Protein AF-0000000085182894 (afdb_homodimer)

Sequence (438 aa):
MQIDSINIAQTASAATIIYEALKKAIIEGQLADGAPLRQDEIAKMFNTSRIPVREAITMLEQQGLVVTQRYKGAVVAGISPDEAAEIWDFRALVEGHVIEAAVPRMSDETLELARSYLMAFSEGATPVDWGDQNRKFHTILYRDSGLFYHLGVIEKTLDRVDRYLRAQLALSNGLARANREHEAILAACERRDATRAAELTRQHILGAKTNLLDNLRKRMQIDSINIAQTASAATIIYEALKKAIIEGQLADGAPLRQDEIAKMFNTSRIPVREAITMLEQQGLVVTQRYKGAVVAGISPDEAAEIWDFRALVEGHVIEAAVPRMSDETLELARSYLMAFSEGATPVDWGDQNRKFHTILYRDSGLFYHLGVIEKTLDRVDRYLRAQLALSNGLARANREHEAILAACERRDATRAAELTRQHILGAKTNLLDNLRKR

Structure (mmCIF, N/CA/C/O backbone):
data_AF-0000000085182894-model_v1
#
loop_
_entity.id
_entity.type
_entity.pdbx_description
1 polymer 'GntR family transcriptional regulator'
#
loop_
_atom_site.group_PDB
_atom_site.id
_atom_site.type_symbol
_atom_site.label_atom_id
_atom_site.label_alt_id
_atom_site.label_comp_id
_atom_site.label_asym_id
_atom_site.label_entity_id
_atom_site.label_seq_id
_atom_site.pdbx_PDB_ins_code
_atom_site.Cartn_x
_atom_site.Cartn_y
_atom_site.Cartn_z
_atom_site.occupancy
_atom_site.B_iso_or_equiv
_atom_site.auth_seq_id
_atom_site.auth_comp_id
_atom_site.auth_asym_id
_atom_site.auth_atom_id
_atom_site.pdbx_PDB_model_num
ATOM 1 N N . MET A 1 1 ? 31 9.984 -37.906 1 20.77 1 MET A N 1
ATOM 2 C CA . MET A 1 1 ? 30.703 8.797 -37.125 1 20.77 1 MET A CA 1
ATOM 3 C C . MET A 1 1 ? 29.406 8.977 -36.344 1 20.77 1 MET A C 1
ATOM 5 O O . MET A 1 1 ? 29.266 9.906 -35.531 1 20.77 1 MET A O 1
ATOM 9 N N . GLN A 1 2 ? 28.141 8.875 -36.812 1 24 2 GLN A N 1
ATOM 10 C CA . GLN A 1 2 ? 26.766 9.297 -36.594 1 24 2 GLN A CA 1
ATOM 11 C C . GLN A 1 2 ? 26.156 8.57 -35.406 1 24 2 GLN A C 1
ATOM 13 O O . GLN A 1 2 ? 25.922 7.359 -35.469 1 24 2 GLN A O 1
ATOM 18 N N . ILE A 1 3 ? 26.75 8.867 -34.125 1 27.72 3 ILE A N 1
ATOM 19 C CA . ILE A 1 3 ? 26.469 8.164 -32.906 1 27.72 3 ILE A CA 1
ATOM 20 C C . ILE A 1 3 ? 24.969 8.094 -32.656 1 27.72 3 ILE A C 1
ATOM 22 O O . ILE A 1 3 ? 24.297 9.125 -32.594 1 27.72 3 ILE A O 1
ATOM 26 N N . ASP A 1 4 ? 24.297 7.227 -33.25 1 30.47 4 ASP A N 1
ATOM 27 C CA . ASP A 1 4 ? 22.859 7.004 -33.125 1 30.47 4 ASP A CA 1
ATOM 28 C C . ASP A 1 4 ? 22.422 7.031 -31.656 1 30.47 4 ASP A C 1
ATOM 30 O O . ASP A 1 4 ? 22.969 6.289 -30.828 1 30.47 4 ASP A O 1
ATOM 34 N N . SER A 1 5 ? 22.156 8.234 -31 1 30.64 5 SER A N 1
ATOM 35 C CA . SER A 1 5 ? 21.781 8.664 -29.656 1 30.64 5 SER A CA 1
ATOM 36 C C . SER A 1 5 ? 20.781 7.699 -29.031 1 30.64 5 SER A C 1
ATOM 38 O O . SER A 1 5 ? 19.641 7.594 -29.484 1 30.64 5 SER A O 1
ATOM 40 N N . ILE A 1 6 ? 21.234 6.438 -28.766 1 32.5 6 ILE A N 1
ATOM 41 C CA . ILE A 1 6 ? 20.422 5.453 -28.062 1 32.5 6 ILE A CA 1
ATOM 42 C C . ILE A 1 6 ? 19.703 6.121 -26.906 1 32.5 6 ILE A C 1
ATOM 44 O O . ILE A 1 6 ? 20.328 6.812 -26.094 1 32.5 6 ILE A O 1
ATOM 48 N N . ASN A 1 7 ? 18.406 6.543 -27 1 33.5 7 ASN A N 1
ATOM 49 C CA . ASN A 1 7 ? 17.516 7.227 -26.062 1 33.5 7 ASN A CA 1
ATOM 50 C C . ASN A 1 7 ? 17.625 6.656 -24.656 1 33.5 7 ASN A C 1
ATOM 52 O O . ASN A 1 7 ? 17.062 5.594 -24.375 1 33.5 7 ASN A O 1
ATOM 56 N N . ILE A 1 8 ? 18.578 6.789 -23.875 1 33.69 8 ILE A N 1
ATOM 57 C CA . ILE A 1 8 ? 18.969 6.5 -22.5 1 33.69 8 ILE A CA 1
ATOM 58 C C . ILE A 1 8 ? 17.766 6.645 -21.578 1 33.69 8 ILE A C 1
ATOM 60 O O . ILE A 1 8 ? 17.734 6.074 -20.484 1 33.69 8 ILE A O 1
ATOM 64 N N . ALA A 1 9 ? 16.828 7.656 -21.734 1 38.09 9 ALA A N 1
ATOM 65 C CA . ALA A 1 9 ? 15.609 7.93 -20.969 1 38.09 9 ALA A CA 1
ATOM 66 C C . ALA A 1 9 ? 14.695 6.711 -20.938 1 38.09 9 ALA A C 1
ATOM 68 O O . ALA A 1 9 ? 13.977 6.492 -19.953 1 38.09 9 ALA A O 1
ATOM 69 N N . GLN A 1 10 ? 14.492 5.859 -21.922 1 42.84 10 GLN A N 1
ATOM 70 C CA . GLN A 1 10 ? 13.531 4.801 -22.188 1 42.84 10 GLN A CA 1
ATOM 71 C C . GLN A 1 10 ? 14.031 3.455 -21.672 1 42.84 10 GLN A C 1
ATOM 73 O O . GLN A 1 10 ? 13.297 2.463 -21.703 1 42.84 10 GLN A O 1
ATOM 78 N N . THR A 1 11 ? 15.266 3.178 -21.547 1 46.38 11 THR A N 1
ATOM 79 C CA . THR A 1 11 ? 15.844 1.913 -21.109 1 46.38 11 THR A CA 1
ATOM 80 C C . THR A 1 11 ? 15.758 1.784 -19.594 1 46.38 11 THR A C 1
ATOM 82 O O . THR A 1 11 ? 16.25 2.641 -18.859 1 46.38 11 THR A O 1
ATOM 85 N N . ALA A 1 12 ? 14.953 1.035 -19.141 1 61.56 12 ALA A N 1
ATOM 86 C CA . ALA A 1 12 ? 14.898 0.772 -17.703 1 61.56 12 ALA A CA 1
ATOM 87 C C . ALA A 1 12 ? 16.297 0.771 -17.094 1 61.56 12 ALA A C 1
ATOM 89 O O . ALA A 1 12 ? 17.219 0.171 -17.656 1 61.56 12 ALA A O 1
ATOM 90 N N . SER A 1 13 ? 16.516 1.673 -16.141 1 82.06 13 SER A N 1
ATOM 91 C CA . SER A 1 13 ? 17.781 1.677 -15.414 1 82.06 13 SER A CA 1
ATOM 92 C C . SER A 1 13 ? 18.188 0.267 -14.992 1 82.06 13 SER A C 1
ATOM 94 O O . SER A 1 13 ? 17.344 -0.636 -14.953 1 82.06 13 SER A O 1
ATOM 96 N N . ALA A 1 14 ? 19.406 -0.051 -15.164 1 88.81 14 ALA A N 1
ATOM 97 C CA . ALA A 1 14 ? 19.906 -1.33 -14.68 1 88.81 14 ALA A CA 1
ATOM 98 C C . ALA A 1 14 ? 19.234 -1.733 -13.375 1 88.81 14 ALA A C 1
ATOM 100 O O 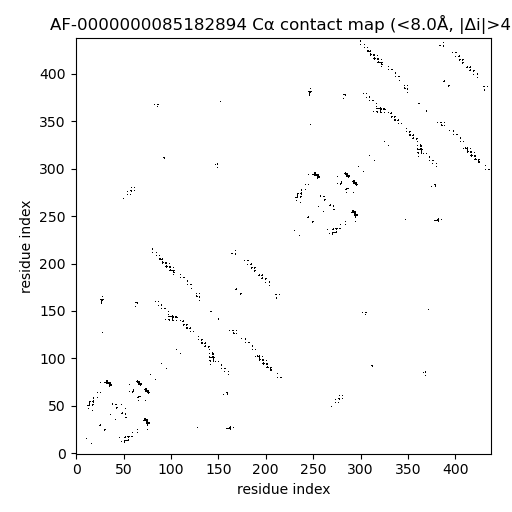. ALA A 1 14 ? 18.891 -2.904 -13.18 1 88.81 14 ALA A O 1
ATOM 101 N N . ALA A 1 15 ? 18.906 -0.77 -12.555 1 91.19 15 ALA A N 1
ATOM 102 C CA . ALA A 1 15 ? 18.25 -1.015 -11.273 1 91.19 15 ALA A CA 1
ATOM 103 C C . ALA A 1 15 ? 16.844 -1.566 -11.484 1 91.19 15 ALA A C 1
ATOM 105 O O . ALA A 1 15 ? 16.438 -2.518 -10.805 1 91.19 15 ALA A O 1
ATOM 106 N N . THR A 1 16 ? 16.156 -0.997 -12.453 1 91.75 16 THR A N 1
ATOM 107 C CA . THR A 1 16 ? 14.789 -1.425 -12.727 1 91.75 16 THR A CA 1
ATOM 108 C C . THR A 1 16 ? 14.773 -2.84 -13.297 1 91.75 16 THR A C 1
ATOM 110 O O . THR A 1 16 ? 13.922 -3.654 -12.922 1 91.75 16 THR A O 1
ATOM 113 N N . ILE A 1 17 ? 15.688 -3.121 -14.156 1 94.69 17 ILE A N 1
ATOM 114 C CA . ILE A 1 17 ? 15.781 -4.445 -14.766 1 94.69 17 ILE A CA 1
ATOM 115 C C . ILE A 1 17 ? 16.062 -5.488 -13.688 1 94.69 17 ILE A C 1
ATOM 117 O O . ILE A 1 17 ? 15.406 -6.531 -13.633 1 94.69 17 ILE A O 1
ATOM 121 N N . ILE A 1 18 ? 17.031 -5.219 -12.852 1 95.81 18 ILE A N 1
ATOM 122 C CA . ILE A 1 18 ? 17.391 -6.133 -11.773 1 95.81 18 ILE A CA 1
ATOM 123 C C . ILE A 1 18 ? 16.219 -6.293 -10.812 1 95.81 18 ILE A C 1
ATOM 125 O O . ILE A 1 18 ? 15.898 -7.41 -10.391 1 95.81 18 ILE A O 1
ATOM 129 N N . TYR A 1 19 ? 15.609 -5.18 -10.5 1 95.69 19 TYR A N 1
ATOM 130 C CA . TYR A 1 19 ? 14.438 -5.184 -9.625 1 95.69 19 TYR A CA 1
ATOM 131 C C . TYR A 1 19 ? 13.359 -6.125 -10.164 1 95.69 19 TYR A C 1
ATOM 133 O O . TYR A 1 19 ? 12.875 -6.996 -9.438 1 95.69 19 TYR A O 1
ATOM 141 N N . GLU A 1 20 ? 13.039 -5.973 -11.414 1 96.31 20 GLU A N 1
ATOM 142 C CA . GLU A 1 20 ? 11.984 -6.773 -12.023 1 96.31 20 GLU A CA 1
ATOM 143 C C . GLU A 1 20 ? 12.367 -8.25 -12.062 1 96.31 20 GLU A C 1
ATOM 145 O O . GLU A 1 20 ? 11.523 -9.125 -11.844 1 96.31 20 GLU A O 1
ATOM 150 N N . ALA A 1 21 ? 13.586 -8.531 -12.352 1 96.5 21 ALA A N 1
ATOM 151 C CA . ALA A 1 21 ? 14.062 -9.914 -12.422 1 96.5 21 ALA A CA 1
ATOM 152 C C . ALA A 1 21 ? 14 -10.586 -11.047 1 96.5 21 ALA A C 1
ATOM 154 O O . ALA A 1 21 ? 13.516 -11.711 -10.922 1 96.5 21 ALA A O 1
ATOM 155 N N . LEU A 1 22 ? 14.484 -9.914 -10.008 1 97.19 22 LEU A N 1
ATOM 156 C CA . LEU A 1 22 ? 14.477 -10.461 -8.656 1 97.19 22 LEU A CA 1
ATOM 157 C C . LEU A 1 22 ? 13.055 -10.609 -8.133 1 97.19 22 LEU A C 1
ATOM 159 O O . LEU A 1 22 ? 12.719 -11.617 -7.504 1 97.19 22 LEU A O 1
ATOM 163 N N . LYS A 1 23 ? 12.273 -9.578 -8.398 1 96.81 23 LYS A N 1
ATOM 164 C CA . LYS A 1 23 ? 10.867 -9.641 -8.008 1 96.81 23 LYS A CA 1
ATOM 165 C C . LYS A 1 23 ? 10.188 -10.875 -8.602 1 96.81 23 LYS A C 1
ATOM 167 O O . LYS A 1 23 ? 9.516 -11.617 -7.887 1 96.81 23 LYS A O 1
ATOM 172 N N . LYS A 1 24 ? 10.375 -11.062 -9.891 1 95.12 24 LYS A N 1
ATOM 173 C CA . LYS A 1 24 ? 9.797 -12.211 -10.578 1 95.12 24 LYS A CA 1
ATOM 174 C C . LYS A 1 24 ? 10.289 -13.523 -9.961 1 95.12 24 LYS A C 1
ATOM 176 O O . LYS A 1 24 ? 9.492 -14.43 -9.703 1 95.12 24 LYS A O 1
ATOM 181 N N . ALA A 1 25 ? 11.562 -13.625 -9.672 1 95 25 ALA A N 1
ATOM 182 C CA . ALA A 1 25 ? 12.148 -14.828 -9.094 1 95 25 ALA A CA 1
ATOM 183 C C . ALA A 1 25 ? 11.57 -15.102 -7.707 1 95 25 ALA A C 1
ATOM 185 O O . ALA A 1 25 ? 11.328 -16.266 -7.352 1 95 25 ALA A O 1
ATOM 186 N N . ILE A 1 26 ? 11.328 -14.062 -6.957 1 95.06 26 ILE A N 1
ATOM 187 C CA . ILE A 1 26 ? 10.773 -14.203 -5.617 1 95.06 26 ILE A CA 1
ATOM 188 C C . ILE A 1 26 ? 9.312 -14.641 -5.715 1 95.06 26 ILE A C 1
ATOM 190 O O . ILE A 1 26 ? 8.906 -15.617 -5.078 1 95.06 26 ILE A O 1
ATOM 194 N N . ILE A 1 27 ? 8.523 -14.016 -6.566 1 93.31 27 ILE A N 1
ATOM 195 C CA . ILE A 1 27 ? 7.086 -14.227 -6.676 1 93.31 27 ILE A CA 1
ATOM 196 C C . ILE A 1 27 ? 6.809 -15.617 -7.242 1 93.31 27 ILE A C 1
ATOM 198 O O . ILE A 1 27 ? 5.852 -16.281 -6.844 1 93.31 27 ILE A O 1
ATOM 202 N N . GLU A 1 28 ? 7.684 -16.078 -8.109 1 89.88 28 GLU A N 1
ATOM 203 C CA . GLU A 1 28 ? 7.469 -17.375 -8.742 1 89.88 28 GLU A CA 1
ATOM 204 C C . GLU A 1 28 ? 8.078 -18.5 -7.918 1 89.88 28 GLU A C 1
ATOM 206 O O . GLU A 1 28 ? 7.965 -19.688 -8.281 1 89.88 28 GLU A O 1
ATOM 211 N N . GLY A 1 29 ? 8.805 -18.188 -6.852 1 89.62 29 GLY A N 1
ATOM 212 C CA . GLY A 1 29 ? 9.289 -19.188 -5.914 1 89.62 29 GLY A CA 1
ATOM 213 C C . GLY A 1 29 ? 10.672 -19.703 -6.266 1 89.62 29 GLY A C 1
ATOM 214 O O . GLY A 1 29 ? 11.148 -20.672 -5.676 1 89.62 29 GLY A O 1
ATOM 215 N N . GLN A 1 30 ? 11.328 -19.125 -7.23 1 91.56 30 GLN A N 1
ATOM 216 C CA . GLN A 1 30 ? 12.688 -19.516 -7.578 1 91.56 30 GLN A CA 1
ATOM 217 C C . GLN A 1 30 ? 13.672 -19.125 -6.477 1 91.56 30 GLN A C 1
ATOM 219 O O . GLN A 1 30 ? 14.695 -19.797 -6.289 1 91.56 30 GLN A O 1
ATOM 224 N N . LEU A 1 31 ? 13.445 -18.031 -5.758 1 94.56 31 LEU A N 1
ATOM 225 C CA . LEU A 1 31 ? 14.172 -17.625 -4.559 1 94.56 31 LEU A CA 1
ATOM 226 C C . LEU A 1 31 ? 13.344 -17.891 -3.307 1 94.56 31 LEU A C 1
ATOM 228 O O . LEU A 1 31 ? 12.258 -17.328 -3.145 1 94.56 31 LEU A O 1
ATOM 232 N N . ALA A 1 32 ? 13.859 -18.75 -2.443 1 92.88 32 ALA A N 1
ATOM 233 C CA . ALA A 1 32 ? 13.109 -19.203 -1.275 1 92.88 32 ALA A CA 1
ATOM 234 C C . ALA A 1 32 ? 13.148 -18.172 -0.155 1 92.88 32 ALA A C 1
ATOM 236 O O . ALA A 1 32 ? 14.031 -17.312 -0.132 1 92.88 32 ALA A O 1
ATOM 237 N N . ASP A 1 33 ? 12.203 -18.375 0.766 1 93.31 33 ASP A N 1
ATOM 238 C CA . ASP A 1 33 ? 12.234 -17.578 1.99 1 93.31 33 ASP A CA 1
ATOM 239 C C . ASP A 1 33 ? 13.594 -17.688 2.682 1 93.31 33 ASP A C 1
ATOM 241 O O . ASP A 1 33 ? 14.141 -18.797 2.809 1 93.31 33 ASP A O 1
ATOM 245 N N . GLY A 1 34 ? 14.141 -16.5 2.977 1 94.62 34 GLY A N 1
ATOM 246 C CA . GLY A 1 34 ? 15.398 -16.5 3.705 1 94.62 34 GLY A CA 1
ATOM 247 C C . GLY A 1 34 ? 16.609 -16.578 2.801 1 94.62 34 GLY A C 1
ATOM 248 O O . GLY A 1 34 ? 17.75 -16.406 3.258 1 94.62 34 GLY A O 1
ATOM 249 N N . ALA A 1 35 ? 16.438 -16.797 1.515 1 95.81 35 ALA A N 1
ATOM 250 C CA . ALA A 1 35 ? 17.578 -16.859 0.595 1 95.81 35 ALA A CA 1
ATOM 251 C C . ALA A 1 35 ? 18.344 -15.539 0.583 1 95.81 35 ALA A C 1
ATOM 253 O O . ALA A 1 35 ? 17.734 -14.469 0.453 1 95.81 35 ALA A O 1
ATOM 254 N N . PRO A 1 36 ? 19.594 -15.578 0.722 1 96.38 36 PRO A N 1
ATOM 255 C CA . PRO A 1 36 ? 20.391 -14.352 0.686 1 96.38 36 PRO A CA 1
ATOM 256 C C . PRO A 1 36 ? 20.484 -13.75 -0.716 1 96.38 36 PRO A C 1
ATOM 258 O O . PRO A 1 36 ? 20.594 -14.484 -1.7 1 96.38 36 PRO A O 1
ATOM 261 N N . LEU A 1 37 ? 20.406 -12.523 -0.8 1 97.12 37 LEU A N 1
ATOM 262 C CA . LEU A 1 37 ? 20.656 -11.773 -2.027 1 97.12 37 LEU A CA 1
ATOM 263 C C . LEU A 1 37 ? 22.031 -11.109 -1.988 1 97.12 37 LEU A C 1
ATOM 265 O O . LEU A 1 37 ? 22.141 -9.938 -1.619 1 97.12 37 LEU A O 1
ATOM 269 N N . ARG A 1 38 ? 23.047 -11.805 -2.4 1 96 38 ARG A N 1
ATOM 270 C CA . ARG A 1 38 ? 24.422 -11.312 -2.371 1 96 38 ARG A CA 1
ATOM 271 C C . ARG A 1 38 ? 24.688 -10.328 -3.506 1 96 38 ARG A C 1
ATOM 273 O O . ARG A 1 38 ? 24.688 -10.711 -4.68 1 96 38 ARG A O 1
ATOM 280 N N . GLN A 1 39 ? 24.938 -9.188 -3.139 1 94.12 39 GLN A N 1
ATOM 281 C CA . GLN A 1 39 ? 25.031 -8.086 -4.094 1 94.12 39 GLN A CA 1
ATOM 282 C C . GLN A 1 39 ? 26.109 -8.359 -5.133 1 94.12 39 GLN A C 1
ATOM 284 O O . GLN A 1 39 ? 25.922 -8.086 -6.32 1 94.12 39 GLN A O 1
ATOM 289 N N . ASP A 1 40 ? 27.25 -8.938 -4.711 1 95.5 40 ASP A N 1
ATOM 290 C CA . ASP A 1 40 ? 28.359 -9.211 -5.625 1 95.5 40 ASP A CA 1
ATOM 291 C C . ASP A 1 40 ? 27.953 -10.25 -6.672 1 95.5 40 ASP A C 1
ATOM 293 O O . ASP A 1 40 ? 28.266 -10.094 -7.855 1 95.5 40 ASP A O 1
ATOM 297 N N . GLU A 1 41 ? 27.328 -11.227 -6.273 1 96.44 41 GLU A N 1
ATOM 298 C CA . GLU A 1 41 ? 26.891 -12.289 -7.18 1 96.44 41 GLU A CA 1
ATOM 299 C C . GLU A 1 41 ? 25.859 -11.781 -8.18 1 96.44 41 GLU A C 1
ATOM 301 O O . GLU A 1 41 ? 25.938 -12.078 -9.375 1 96.44 41 GLU A O 1
ATOM 306 N N . ILE A 1 42 ? 24.891 -11.031 -7.695 1 97 42 ILE A N 1
ATOM 307 C CA . ILE A 1 42 ? 23.859 -10.484 -8.555 1 97 42 ILE A CA 1
ATOM 308 C C . ILE A 1 42 ? 24.469 -9.5 -9.547 1 97 42 ILE A C 1
ATOM 310 O O . ILE A 1 42 ? 24.109 -9.492 -10.727 1 97 42 ILE A O 1
ATOM 314 N N . ALA A 1 43 ? 25.375 -8.695 -9.055 1 96.12 43 ALA A N 1
ATOM 315 C CA . ALA A 1 43 ? 26.062 -7.746 -9.922 1 96.12 43 ALA A CA 1
ATOM 316 C C . ALA A 1 43 ? 26.781 -8.469 -11.062 1 96.12 43 ALA A C 1
ATOM 318 O O . ALA A 1 43 ? 26.688 -8.055 -12.219 1 96.12 43 ALA A O 1
ATOM 319 N N . LYS A 1 44 ? 27.438 -9.531 -10.742 1 96.19 44 LYS A N 1
ATOM 320 C CA . LYS A 1 44 ? 28.141 -10.336 -11.742 1 96.19 44 LYS A CA 1
ATOM 321 C C . LYS A 1 44 ? 27.172 -10.938 -12.75 1 96.19 44 LYS A C 1
ATOM 323 O O . LYS A 1 44 ? 27.406 -10.906 -13.953 1 96.19 44 LYS A O 1
ATOM 328 N N . MET A 1 45 ? 26.094 -11.406 -12.273 1 95.69 45 MET A N 1
ATOM 329 C CA . MET A 1 45 ? 25.094 -12.047 -13.109 1 95.69 45 MET A CA 1
ATOM 330 C C . MET A 1 45 ? 24.531 -11.078 -14.141 1 95.69 45 MET A C 1
ATOM 332 O O . MET A 1 45 ? 24.219 -11.469 -15.273 1 95.69 45 MET A O 1
ATOM 336 N N . PHE A 1 46 ? 24.422 -9.859 -13.766 1 95.75 46 PHE A N 1
ATOM 337 C CA . PHE A 1 46 ? 23.812 -8.875 -14.641 1 95.75 46 PHE A CA 1
ATOM 338 C C . PHE A 1 46 ? 24.859 -7.977 -15.281 1 95.75 46 PHE A C 1
ATOM 340 O O . PHE A 1 46 ? 24.531 -6.996 -15.945 1 95.75 46 PHE A O 1
ATOM 347 N N . ASN A 1 47 ? 26.047 -8.266 -15.039 1 95.06 47 ASN A N 1
ATOM 348 C CA . ASN A 1 47 ? 27.172 -7.527 -15.609 1 95.06 47 ASN A CA 1
ATOM 349 C C . ASN A 1 47 ? 27.078 -6.035 -15.297 1 95.06 47 ASN A C 1
ATOM 351 O O . ASN A 1 47 ? 27.125 -5.207 -16.203 1 95.06 47 ASN A O 1
ATOM 355 N N . THR A 1 48 ? 26.938 -5.742 -14.023 1 94.06 48 THR A N 1
ATOM 356 C CA . THR A 1 48 ? 26.844 -4.363 -13.555 1 94.06 48 THR A CA 1
ATOM 357 C C . THR A 1 48 ? 27.578 -4.191 -12.234 1 94.06 48 THR A C 1
ATOM 359 O O . THR A 1 48 ? 28.188 -5.141 -11.719 1 94.06 48 THR A O 1
ATOM 362 N N . SER A 1 49 ? 27.688 -2.996 -11.789 1 91.69 49 SER A N 1
ATOM 363 C CA . SER A 1 49 ? 28.25 -2.727 -10.469 1 91.69 49 SER A CA 1
ATOM 364 C C . SER A 1 49 ? 27.234 -3.031 -9.375 1 91.69 49 SER A C 1
ATOM 366 O O . SER A 1 49 ? 26.078 -3.369 -9.656 1 91.69 49 SER A O 1
ATOM 368 N N . ARG A 1 50 ? 27.625 -2.883 -8.164 1 92.25 50 ARG A N 1
ATOM 369 C CA . ARG A 1 50 ? 26.766 -3.166 -7.023 1 92.25 50 ARG A CA 1
ATOM 370 C C . ARG A 1 50 ? 25.734 -2.068 -6.84 1 92.25 50 ARG A C 1
ATOM 372 O O . ARG A 1 50 ? 24.719 -2.27 -6.164 1 92.25 50 ARG A O 1
ATOM 379 N N . ILE A 1 51 ? 25.938 -0.973 -7.434 1 87.81 51 ILE A N 1
ATOM 380 C CA . ILE A 1 51 ? 25.094 0.198 -7.195 1 87.81 51 ILE A CA 1
ATOM 381 C C . ILE A 1 51 ? 23.672 -0.082 -7.664 1 87.81 51 ILE A C 1
ATOM 383 O O . ILE A 1 51 ? 22.719 0.016 -6.879 1 87.81 51 ILE A O 1
ATOM 387 N N . PRO A 1 52 ? 23.469 -0.486 -8.883 1 92.25 52 PRO A N 1
ATOM 388 C CA . PRO A 1 52 ? 22.094 -0.766 -9.305 1 92.25 52 PRO A CA 1
ATOM 389 C C . PRO A 1 52 ? 21.469 -1.949 -8.562 1 92.25 52 PRO A C 1
ATOM 391 O O . PRO A 1 52 ? 20.25 -2.004 -8.383 1 92.25 52 PRO A O 1
ATOM 394 N N . VAL A 1 53 ? 22.297 -2.883 -8.109 1 94.12 53 VAL A N 1
ATOM 395 C CA . VAL A 1 53 ? 21.812 -4.027 -7.348 1 94.12 53 VAL A CA 1
ATOM 396 C C . VAL A 1 53 ? 21.25 -3.551 -6.008 1 94.12 53 VAL A C 1
ATOM 398 O O . VAL A 1 53 ? 20.156 -3.949 -5.605 1 94.12 53 VAL A O 1
ATOM 401 N N . ARG A 1 54 ? 21.984 -2.701 -5.395 1 91.06 54 ARG A N 1
ATOM 402 C CA . ARG A 1 54 ? 21.547 -2.139 -4.121 1 91.06 54 ARG A CA 1
ATOM 403 C C . ARG A 1 54 ? 20.234 -1.372 -4.285 1 91.06 54 ARG A C 1
ATOM 405 O O . ARG A 1 54 ? 19.344 -1.462 -3.434 1 91.06 54 ARG A O 1
ATOM 412 N N . GLU A 1 55 ? 20.156 -0.645 -5.352 1 90.56 55 GLU A N 1
ATOM 413 C CA . GLU A 1 55 ? 18.922 0.088 -5.641 1 90.56 55 GLU A CA 1
ATOM 414 C C . GLU A 1 55 ? 17.75 -0.861 -5.816 1 90.56 55 GLU A C 1
ATOM 416 O O . GLU A 1 55 ? 16.656 -0.617 -5.285 1 90.56 55 GLU A O 1
ATOM 421 N N . ALA A 1 56 ? 17.984 -1.879 -6.523 1 94.25 56 ALA A N 1
ATOM 422 C CA . ALA A 1 56 ? 16.953 -2.873 -6.766 1 94.25 56 ALA A CA 1
ATOM 423 C C . ALA A 1 56 ? 16.5 -3.529 -5.465 1 94.25 56 ALA A C 1
ATOM 425 O O . ALA A 1 56 ? 15.305 -3.705 -5.23 1 94.25 56 ALA A O 1
ATOM 426 N N . ILE A 1 57 ? 17.484 -3.848 -4.648 1 94.25 57 ILE A N 1
ATOM 427 C CA . ILE A 1 57 ? 17.203 -4.488 -3.367 1 94.25 57 ILE A CA 1
ATOM 428 C C . ILE A 1 57 ? 16.406 -3.533 -2.473 1 94.25 57 ILE A C 1
ATOM 430 O O . ILE A 1 57 ? 15.469 -3.943 -1.792 1 94.25 57 ILE A O 1
ATOM 434 N N . THR A 1 58 ? 16.734 -2.305 -2.496 1 91.12 58 THR A N 1
ATOM 435 C CA . THR A 1 58 ? 16.016 -1.293 -1.725 1 91.12 58 THR A CA 1
ATOM 436 C C . THR A 1 58 ? 14.562 -1.199 -2.168 1 91.12 58 THR A C 1
ATOM 438 O O . THR A 1 58 ? 13.664 -1.093 -1.335 1 91.12 58 THR A O 1
ATOM 441 N N . MET A 1 59 ? 14.32 -1.25 -3.461 1 92.69 59 MET A N 1
ATOM 442 C CA . MET A 1 59 ? 12.961 -1.235 -3.984 1 92.69 59 MET A CA 1
ATOM 443 C C . MET A 1 59 ? 12.172 -2.447 -3.492 1 92.69 59 MET A C 1
ATOM 445 O O . MET A 1 59 ? 11.023 -2.316 -3.078 1 92.69 59 MET A O 1
ATOM 449 N N . LEU A 1 60 ? 12.82 -3.557 -3.529 1 95.88 60 LEU A N 1
ATOM 450 C CA . LEU A 1 60 ? 12.18 -4.789 -3.084 1 95.88 60 LEU A CA 1
ATOM 451 C C . LEU A 1 60 ? 11.875 -4.734 -1.591 1 95.88 60 LEU A C 1
ATOM 453 O O . LEU A 1 60 ? 10.859 -5.27 -1.141 1 95.88 60 LEU A O 1
ATOM 457 N N . GLU A 1 61 ? 12.75 -4.094 -0.815 1 93 61 GLU A N 1
ATOM 458 C CA . GLU A 1 61 ? 12.539 -3.922 0.619 1 93 61 GLU A CA 1
ATOM 459 C C . GLU A 1 61 ? 11.312 -3.055 0.896 1 93 61 GLU A C 1
ATOM 461 O O . GLU A 1 61 ? 10.531 -3.348 1.803 1 93 61 GLU A O 1
ATOM 466 N N . GLN A 1 62 ? 11.164 -2.09 0.093 1 89.19 62 GLN A N 1
ATOM 467 C CA . GLN A 1 62 ? 10.031 -1.181 0.259 1 89.19 62 GLN A CA 1
ATOM 468 C C . GLN A 1 62 ? 8.711 -1.895 0.003 1 89.19 62 GLN A C 1
ATOM 470 O O . GLN A 1 62 ? 7.668 -1.478 0.506 1 89.19 62 GLN A O 1
ATOM 475 N N . GLN A 1 63 ? 8.797 -2.951 -0.718 1 92.44 63 GLN A N 1
ATOM 476 C CA . GLN A 1 63 ? 7.594 -3.709 -1.034 1 92.44 63 GLN A CA 1
ATOM 477 C C . GLN A 1 63 ? 7.406 -4.875 -0.069 1 92.44 63 GLN A C 1
ATOM 479 O O . GLN A 1 63 ? 6.426 -5.617 -0.165 1 92.44 63 GLN A O 1
ATOM 484 N N . GLY A 1 64 ? 8.438 -5.094 0.817 1 93.56 64 GLY A N 1
ATOM 485 C CA . GLY A 1 64 ? 8.352 -6.152 1.812 1 93.56 64 GLY A CA 1
ATOM 486 C C . GLY A 1 64 ? 8.773 -7.508 1.279 1 93.56 64 GLY A C 1
ATOM 487 O O . GLY A 1 64 ? 8.562 -8.531 1.932 1 93.56 64 GLY A O 1
ATOM 488 N N . LEU A 1 65 ? 9.352 -7.574 0.097 1 96.75 65 LEU A N 1
ATOM 489 C CA . LEU A 1 65 ? 9.766 -8.828 -0.513 1 96.75 65 LEU A CA 1
ATOM 490 C C . LEU A 1 65 ? 11.156 -9.234 -0.04 1 96.75 65 LEU A C 1
ATOM 492 O O . LEU A 1 65 ? 11.555 -10.391 -0.169 1 96.75 65 LEU A O 1
ATOM 496 N N . VAL A 1 66 ? 11.938 -8.203 0.448 1 96.81 66 VAL A N 1
ATOM 497 C CA . VAL A 1 66 ? 13.289 -8.391 0.959 1 96.81 66 VAL A CA 1
ATOM 498 C C . VAL A 1 66 ? 13.438 -7.691 2.309 1 96.81 66 VAL A C 1
ATOM 500 O O . VAL A 1 66 ? 12.797 -6.664 2.557 1 96.81 66 VAL A O 1
ATOM 503 N N . VAL A 1 67 ? 14.172 -8.25 3.186 1 95.38 67 VAL A N 1
ATOM 504 C CA . VAL A 1 67 ? 14.484 -7.625 4.465 1 95.38 67 VAL A CA 1
ATOM 505 C C . VAL A 1 67 ? 15.984 -7.727 4.734 1 95.38 67 VAL A C 1
ATOM 507 O O . VAL A 1 67 ? 16.625 -8.695 4.324 1 95.38 67 VAL A O 1
ATOM 510 N N . THR A 1 68 ? 16.5 -6.75 5.324 1 91.31 68 THR A N 1
ATOM 511 C CA . THR A 1 68 ? 17.891 -6.785 5.715 1 91.31 68 THR A CA 1
ATOM 512 C C . THR A 1 68 ? 18.047 -7.316 7.137 1 91.31 68 THR A C 1
ATOM 514 O O . THR A 1 68 ? 17.375 -6.855 8.055 1 91.31 68 THR A O 1
ATOM 517 N N . GLN A 1 69 ? 18.766 -8.273 7.305 1 90.19 69 GLN A N 1
ATOM 518 C CA . GLN A 1 69 ? 19.031 -8.891 8.609 1 90.19 69 GLN A CA 1
ATOM 519 C C . GLN A 1 69 ? 20.453 -8.602 9.078 1 90.19 69 GLN A C 1
ATOM 521 O O . GLN A 1 69 ? 21.375 -8.547 8.266 1 90.19 69 GLN A O 1
ATOM 526 N N . ARG A 1 70 ? 20.484 -8.578 10.398 1 82.19 70 ARG A N 1
ATOM 527 C CA . ARG A 1 70 ? 21.797 -8.352 11.016 1 82.19 70 ARG A CA 1
ATOM 528 C C . ARG A 1 70 ? 22.766 -9.477 10.672 1 82.19 70 ARG A C 1
ATOM 530 O O . ARG A 1 70 ? 22.422 -10.656 10.773 1 82.19 70 ARG A O 1
ATOM 537 N N . TYR A 1 71 ? 23.938 -9.188 10.117 1 83.19 71 TYR A N 1
ATOM 538 C CA . TYR A 1 71 ? 25.062 -10.07 9.836 1 83.19 71 TYR A CA 1
ATOM 539 C C . TYR A 1 71 ? 24.797 -10.891 8.57 1 83.19 71 TYR A C 1
ATOM 541 O O . TYR A 1 71 ? 25.703 -11.555 8.062 1 83.19 71 TYR A O 1
ATOM 549 N N . LYS A 1 72 ? 23.484 -10.945 8.078 1 86.31 72 LYS A N 1
ATOM 550 C CA . LYS A 1 72 ? 23.188 -11.758 6.902 1 86.31 72 LYS A CA 1
ATOM 551 C C . LYS A 1 72 ? 23 -10.883 5.664 1 86.31 72 LYS A C 1
ATOM 553 O O . LYS A 1 72 ? 23.062 -11.375 4.535 1 86.31 72 LYS A O 1
ATOM 558 N N . GLY A 1 73 ? 22.766 -9.617 5.949 1 92.19 73 GLY A N 1
ATOM 559 C CA . GLY A 1 73 ? 22.484 -8.758 4.812 1 92.19 73 GLY A CA 1
ATOM 560 C C . GLY A 1 73 ? 21.062 -8.883 4.297 1 92.19 73 GLY A C 1
ATOM 561 O O . GLY A 1 73 ? 20.141 -9.141 5.07 1 92.19 73 GLY A O 1
ATOM 562 N N . ALA A 1 74 ? 20.875 -8.664 2.943 1 95.56 74 ALA A N 1
ATOM 563 C CA . ALA A 1 74 ? 19.547 -8.711 2.334 1 95.56 74 ALA A CA 1
ATOM 564 C C . ALA A 1 74 ? 19.125 -10.156 2.051 1 95.56 74 ALA A C 1
ATOM 566 O O . ALA A 1 74 ? 19.875 -10.914 1.435 1 95.56 74 ALA A O 1
ATOM 567 N N . VAL A 1 75 ? 17.969 -10.539 2.529 1 97.38 75 VAL A N 1
ATOM 568 C CA . VAL A 1 75 ? 17.422 -11.867 2.27 1 97.38 75 VAL A CA 1
ATOM 569 C C . VAL A 1 75 ? 15.977 -11.742 1.804 1 97.38 75 VAL A C 1
ATOM 571 O O . VAL A 1 75 ? 15.312 -10.742 2.062 1 97.38 75 VAL A O 1
ATOM 574 N N . VAL A 1 76 ? 15.531 -12.758 1.117 1 97.5 76 VAL A N 1
ATOM 575 C CA . VAL A 1 76 ? 14.125 -12.805 0.735 1 97.5 76 VAL A CA 1
ATOM 576 C C . VAL A 1 76 ? 13.25 -12.898 1.985 1 97.5 76 VAL A C 1
ATOM 578 O O . VAL A 1 76 ? 13.492 -13.734 2.857 1 97.5 76 VAL A O 1
ATOM 581 N N . ALA A 1 77 ? 12.281 -12.031 2.045 1 95.88 77 ALA A N 1
ATOM 582 C CA . ALA A 1 77 ? 11.422 -11.969 3.225 1 95.88 77 ALA A CA 1
ATOM 583 C C . ALA A 1 77 ? 10.477 -13.164 3.291 1 95.88 77 ALA A C 1
ATOM 585 O O . ALA A 1 77 ? 9.945 -13.602 2.268 1 95.88 77 ALA A O 1
ATOM 586 N N . GLY A 1 78 ? 10.266 -13.758 4.469 1 92.69 78 GLY A N 1
ATOM 587 C CA . GLY A 1 78 ? 9.211 -14.727 4.715 1 92.69 78 GLY A CA 1
ATOM 588 C C . GLY A 1 78 ? 7.926 -14.094 5.223 1 92.69 78 GLY A C 1
ATOM 589 O O . GLY A 1 78 ? 7.812 -12.867 5.273 1 92.69 78 GLY A O 1
ATOM 590 N N . ILE A 1 79 ? 6.98 -14.977 5.453 1 90.94 79 ILE A N 1
ATOM 591 C CA . ILE A 1 79 ? 5.703 -14.508 5.977 1 90.94 79 ILE A CA 1
ATOM 592 C C . ILE A 1 79 ? 5.191 -15.469 7.043 1 90.94 79 ILE A C 1
ATOM 594 O O . ILE A 1 79 ? 5.27 -16.688 6.875 1 90.94 79 ILE A O 1
ATOM 598 N N . SER A 1 80 ? 4.82 -14.93 8.172 1 91.19 80 SER A N 1
ATOM 599 C CA . SER A 1 80 ? 4.199 -15.773 9.188 1 91.19 80 SER A CA 1
ATOM 600 C C . SER A 1 80 ? 2.752 -16.094 8.828 1 91.19 80 SER A C 1
ATOM 602 O O . SER A 1 80 ? 2.131 -15.383 8.039 1 91.19 80 SER A O 1
ATOM 604 N N . PRO A 1 81 ? 2.172 -17.156 9.414 1 91.12 81 PRO A N 1
ATOM 605 C CA . PRO A 1 81 ? 0.757 -17.469 9.18 1 91.12 81 PRO A CA 1
ATOM 606 C C . PRO A 1 81 ? -0.163 -16.297 9.539 1 91.12 81 PRO A C 1
ATOM 608 O O . PRO A 1 81 ? -1.123 -16.016 8.812 1 91.12 81 PRO A O 1
ATOM 611 N N . ASP A 1 82 ? 0.171 -15.617 10.594 1 93.62 82 ASP A N 1
ATOM 612 C CA . ASP A 1 82 ? -0.652 -14.484 11.008 1 93.62 82 ASP A CA 1
ATOM 613 C C . ASP A 1 82 ? -0.562 -13.344 10 1 93.62 82 ASP A C 1
ATOM 615 O O . ASP A 1 82 ? -1.569 -12.703 9.688 1 93.62 82 ASP A O 1
ATOM 619 N N . GLU A 1 83 ? 0.614 -13.094 9.555 1 93.75 83 GLU A N 1
ATOM 620 C CA . GLU A 1 83 ? 0.795 -12.062 8.539 1 93.75 83 GLU A CA 1
ATOM 621 C C . GLU A 1 83 ? 0.067 -12.43 7.25 1 93.75 83 GLU A C 1
ATOM 623 O O . GLU A 1 83 ? -0.598 -11.578 6.648 1 93.75 83 GLU A O 1
ATOM 628 N N . ALA A 1 84 ? 0.205 -13.656 6.859 1 93.31 84 ALA A N 1
ATOM 629 C CA . ALA A 1 84 ? -0.484 -14.133 5.664 1 93.31 84 ALA A CA 1
ATOM 630 C C . ALA A 1 84 ? -1.996 -13.977 5.805 1 93.31 84 ALA A C 1
ATOM 632 O O . ALA A 1 84 ? -2.662 -13.484 4.891 1 93.31 84 ALA A O 1
ATOM 633 N N . ALA A 1 85 ? -2.49 -14.398 6.949 1 95.12 85 ALA A N 1
ATOM 634 C CA . ALA A 1 85 ? -3.926 -14.305 7.203 1 95.12 85 ALA A CA 1
ATOM 635 C C . ALA A 1 85 ? -4.414 -12.867 7.07 1 95.12 85 ALA A C 1
ATOM 637 O O . ALA A 1 85 ? -5.461 -12.609 6.469 1 95.12 85 ALA A O 1
ATOM 638 N N . GLU A 1 86 ? -3.666 -11.984 7.598 1 97.19 86 GLU A N 1
ATOM 639 C CA . GLU A 1 86 ? -4.043 -10.578 7.531 1 97.19 86 GLU A CA 1
ATOM 640 C C . GLU A 1 86 ? -4.059 -10.078 6.09 1 97.19 86 GLU A C 1
ATOM 642 O O . GLU A 1 86 ? -4.949 -9.32 5.703 1 97.19 86 GLU A O 1
ATOM 647 N N . ILE A 1 87 ? -3.094 -10.43 5.367 1 97.31 87 ILE A N 1
ATOM 648 C CA . ILE A 1 87 ? -2.992 -9.969 3.988 1 97.31 87 ILE A CA 1
ATOM 649 C C . ILE A 1 87 ? -4.172 -10.5 3.178 1 97.31 87 ILE A C 1
ATOM 651 O O . ILE A 1 87 ? -4.715 -9.797 2.324 1 97.31 87 ILE A O 1
ATOM 655 N N . TRP A 1 88 ? -4.613 -11.773 3.395 1 96.81 88 TRP A N 1
ATOM 656 C CA . TRP A 1 88 ? -5.797 -12.297 2.723 1 96.81 88 TRP A CA 1
ATOM 657 C C . TRP A 1 88 ? -7.043 -11.516 3.117 1 96.81 88 TRP A C 1
ATOM 659 O O . TRP A 1 88 ? -7.898 -11.227 2.275 1 96.81 88 TRP A O 1
ATOM 669 N N . ASP A 1 89 ? -7.113 -11.18 4.418 1 97.88 89 ASP A N 1
ATOM 670 C CA . ASP A 1 89 ? -8.227 -10.344 4.859 1 97.88 89 ASP A CA 1
ATOM 671 C C . ASP A 1 89 ? -8.227 -9 4.137 1 97.88 89 ASP A C 1
ATOM 673 O O . ASP A 1 89 ? -9.281 -8.492 3.744 1 97.88 89 ASP A O 1
ATOM 677 N N . PHE A 1 90 ? -7.082 -8.453 4.012 1 98.69 90 PHE A N 1
ATOM 678 C CA . PHE A 1 90 ? -6.934 -7.18 3.314 1 98.69 90 PHE A CA 1
ATOM 679 C C . PHE A 1 90 ? -7.363 -7.305 1.858 1 98.69 90 PHE A C 1
ATOM 681 O O . PHE A 1 90 ? -8.07 -6.438 1.337 1 98.69 90 PHE A O 1
ATOM 688 N N . ARG A 1 91 ? -6.922 -8.344 1.165 1 98.56 91 ARG A N 1
ATOM 689 C CA . ARG A 1 91 ? -7.336 -8.617 -0.208 1 98.56 91 ARG A CA 1
ATOM 690 C C . ARG A 1 91 ? -8.859 -8.664 -0.323 1 98.56 91 ARG A C 1
ATOM 692 O O . ARG A 1 91 ? -9.438 -8.016 -1.197 1 98.56 91 ARG A O 1
ATOM 699 N N . ALA A 1 92 ? -9.453 -9.477 0.615 1 98.62 92 ALA A N 1
ATOM 700 C CA . ALA A 1 92 ? -10.898 -9.633 0.558 1 98.62 92 ALA A CA 1
ATOM 701 C C . ALA A 1 92 ? -11.602 -8.281 0.674 1 98.62 92 ALA A C 1
ATOM 703 O O . ALA A 1 92 ? -12.555 -8 -0.056 1 98.62 92 ALA A O 1
ATOM 704 N N . LEU A 1 93 ? -11.086 -7.461 1.55 1 98.56 93 LEU A N 1
ATOM 705 C CA . LEU A 1 93 ? -11.656 -6.137 1.786 1 98.56 93 LEU A CA 1
ATOM 706 C C . LEU A 1 93 ? -11.562 -5.273 0.534 1 98.56 93 LEU A C 1
ATOM 708 O O . LEU A 1 93 ? -12.57 -4.766 0.047 1 98.56 93 LEU A O 1
ATOM 712 N N . VAL A 1 94 ? -10.398 -5.145 -0.026 1 98.81 94 VAL A N 1
ATOM 713 C CA . VAL A 1 94 ? -10.148 -4.164 -1.078 1 98.81 94 VAL A CA 1
ATOM 714 C C . VAL A 1 94 ? -10.625 -4.711 -2.42 1 98.81 94 VAL A C 1
ATOM 716 O O . VAL A 1 94 ? -11.242 -3.986 -3.209 1 98.81 94 VAL A O 1
ATOM 719 N N . GLU A 1 95 ? -10.375 -5.996 -2.729 1 98.81 95 GLU A N 1
ATOM 720 C CA . GLU A 1 95 ? -10.727 -6.562 -4.027 1 98.81 95 GLU A CA 1
ATOM 721 C C . GLU A 1 95 ? -12.234 -6.676 -4.195 1 98.81 95 GLU A C 1
ATOM 723 O O . GLU A 1 95 ? -12.758 -6.523 -5.301 1 98.81 95 GLU A O 1
ATOM 728 N N . GLY A 1 96 ? -12.945 -7 -3.037 1 98.81 96 GLY A N 1
ATOM 729 C CA . GLY A 1 96 ? -14.398 -6.965 -3.109 1 98.81 96 GLY A CA 1
ATOM 730 C C . GLY A 1 96 ? -14.945 -5.602 -3.494 1 98.81 96 GLY A C 1
ATOM 731 O O . GLY A 1 96 ? -15.844 -5.5 -4.328 1 98.81 96 GLY A O 1
ATOM 732 N N . HIS A 1 97 ? -14.336 -4.562 -2.902 1 98.62 97 HIS A N 1
ATOM 733 C CA . HIS A 1 97 ? -14.727 -3.188 -3.199 1 98.62 97 HIS A CA 1
ATOM 734 C C . HIS A 1 97 ? -14.438 -2.836 -4.656 1 98.62 97 HIS A C 1
ATOM 736 O O . HIS A 1 97 ? -15.281 -2.254 -5.336 1 98.62 97 HIS A O 1
ATOM 742 N N . VAL A 1 98 ? -13.328 -3.201 -5.172 1 98.81 98 VAL A N 1
ATOM 743 C CA . VAL A 1 98 ? -12.859 -2.807 -6.496 1 98.81 98 VAL A CA 1
ATOM 744 C C . VAL A 1 98 ? -13.672 -3.525 -7.57 1 98.81 98 VAL A C 1
ATOM 746 O O . VAL A 1 98 ? -14.047 -2.924 -8.578 1 98.81 98 VAL A O 1
ATOM 749 N N . ILE A 1 99 ? -13.953 -4.828 -7.375 1 98.88 99 ILE A N 1
ATOM 750 C CA . ILE A 1 99 ? -14.703 -5.543 -8.406 1 98.88 99 ILE A CA 1
ATOM 751 C C . ILE A 1 99 ? -16.141 -5.027 -8.453 1 98.88 99 ILE A C 1
ATOM 753 O O . ILE A 1 99 ? -16.734 -4.969 -9.531 1 98.88 99 ILE A O 1
ATOM 757 N N . GLU A 1 100 ? -16.656 -4.637 -7.293 1 98.81 100 GLU A N 1
ATOM 758 C CA . GLU A 1 100 ? -17.984 -4.047 -7.285 1 98.81 100 GLU A CA 1
ATOM 759 C C . GLU A 1 100 ? -18.047 -2.795 -8.156 1 98.81 100 GLU A C 1
ATOM 761 O O . GLU A 1 100 ? -19.016 -2.572 -8.875 1 98.81 100 GLU A O 1
ATOM 766 N N . ALA A 1 101 ? -17 -2.01 -8.07 1 98.56 101 ALA A N 1
ATOM 767 C CA . ALA A 1 101 ? -16.906 -0.795 -8.875 1 98.56 101 ALA A CA 1
ATOM 768 C C . ALA A 1 101 ? -16.656 -1.126 -10.344 1 98.56 101 ALA A C 1
ATOM 770 O O . ALA A 1 101 ? -17.062 -0.372 -11.234 1 98.56 101 ALA A O 1
ATOM 771 N N . ALA A 1 102 ? -16 -2.205 -10.672 1 98.75 102 ALA A N 1
ATOM 772 C CA . ALA A 1 102 ? -15.57 -2.562 -12.023 1 98.75 102 ALA A CA 1
ATOM 773 C C . ALA A 1 102 ? -16.734 -3.121 -12.844 1 98.75 102 ALA A C 1
ATOM 775 O O . ALA A 1 102 ? -16.844 -2.844 -14.039 1 98.75 102 ALA A O 1
ATOM 776 N N . VAL A 1 103 ? -17.609 -3.85 -12.211 1 98.81 103 VAL A N 1
ATOM 777 C CA . VAL A 1 103 ? -18.609 -4.688 -12.883 1 98.81 103 VAL A CA 1
ATOM 778 C C . VAL A 1 103 ? -19.484 -3.822 -13.789 1 98.81 103 VAL A C 1
ATOM 780 O O . VAL A 1 103 ? -19.641 -4.125 -14.977 1 98.81 103 VAL A O 1
ATOM 783 N N . PRO A 1 104 ? -19.984 -2.693 -13.297 1 98.38 104 PRO A N 1
ATOM 784 C CA . PRO A 1 104 ? -20.859 -1.897 -14.172 1 98.38 104 PRO A CA 1
ATOM 785 C C . PRO A 1 104 ? -20.109 -1.3 -15.359 1 98.38 104 PRO A C 1
ATOM 787 O O . PRO A 1 104 ? -20.734 -0.852 -16.328 1 98.38 104 PRO A O 1
ATOM 790 N N . ARG A 1 105 ? -18.781 -1.312 -15.336 1 98 105 ARG A N 1
ATOM 791 C CA . ARG A 1 105 ? -17.984 -0.636 -16.344 1 98 105 ARG A CA 1
ATOM 792 C C . ARG A 1 105 ? -17.281 -1.645 -17.25 1 98 105 ARG A C 1
ATOM 794 O O . ARG A 1 105 ? -16.578 -1.262 -18.188 1 98 105 ARG A O 1
ATOM 801 N N . MET A 1 106 ? -17.484 -2.887 -16.984 1 97.75 106 MET A N 1
ATOM 802 C CA . MET A 1 106 ? -16.734 -3.92 -17.703 1 97.75 106 MET A CA 1
ATOM 803 C C . MET A 1 106 ? -17.109 -3.941 -19.188 1 97.75 106 MET A C 1
ATOM 805 O O . MET A 1 106 ? -18.297 -3.916 -19.531 1 97.75 106 MET A O 1
ATOM 809 N N . SER A 1 107 ? -16.094 -3.951 -19.984 1 97.62 107 SER A N 1
ATOM 810 C CA . SER A 1 107 ? -16.312 -4.113 -21.422 1 97.62 107 SER A CA 1
ATOM 811 C C . SER A 1 107 ? -16.469 -5.586 -21.797 1 97.62 107 SER A C 1
ATOM 813 O O . SER A 1 107 ? -16.125 -6.469 -21 1 97.62 107 SER A O 1
ATOM 815 N N . ASP A 1 108 ? -16.953 -5.781 -22.984 1 97.06 108 ASP A N 1
ATOM 816 C CA . ASP A 1 108 ? -17 -7.145 -23.5 1 97.06 108 ASP A CA 1
ATOM 817 C C . ASP A 1 108 ? -15.602 -7.738 -23.641 1 97.06 108 ASP A C 1
ATOM 819 O O . ASP A 1 108 ? -15.406 -8.938 -23.422 1 97.06 108 ASP A O 1
ATOM 823 N N . GLU A 1 109 ? -14.734 -6.918 -23.969 1 97.94 109 GLU A N 1
ATOM 824 C CA . GLU A 1 109 ? -13.352 -7.363 -24.094 1 97.94 109 GLU A CA 1
ATOM 825 C C . GLU A 1 109 ? -12.812 -7.863 -22.75 1 97.94 109 GLU A C 1
ATOM 827 O O . GLU A 1 109 ? -12.133 -8.891 -22.688 1 97.94 109 GLU A O 1
ATOM 832 N N . THR A 1 110 ? -13.125 -7.137 -21.734 1 98.19 110 THR A N 1
ATOM 833 C CA . THR A 1 110 ? -12.688 -7.531 -20.391 1 98.19 110 THR A CA 1
ATOM 834 C C . THR A 1 110 ? -13.234 -8.906 -20.031 1 98.19 110 THR A C 1
ATOM 836 O O . THR A 1 110 ? -12.5 -9.766 -19.547 1 98.19 110 THR A O 1
ATOM 839 N N . LEU A 1 111 ? -14.523 -9.109 -20.297 1 98.44 111 LEU A N 1
ATOM 840 C CA . LEU A 1 111 ? -15.164 -10.375 -19.953 1 98.44 111 LEU A CA 1
ATOM 841 C C . LEU A 1 111 ? -14.602 -11.516 -20.797 1 98.44 111 LEU A C 1
ATOM 843 O O . LEU A 1 111 ? -14.422 -12.625 -20.312 1 98.44 111 LEU A O 1
ATOM 847 N N . GLU A 1 112 ? -14.297 -11.227 -22.047 1 98.5 112 GLU A N 1
ATOM 848 C CA . GLU A 1 112 ? -13.711 -12.234 -22.938 1 98.5 112 GLU A CA 1
ATOM 849 C C . GLU A 1 112 ? -12.312 -12.625 -22.469 1 98.5 112 GLU A C 1
ATOM 851 O O . GLU A 1 112 ? -11.953 -13.805 -22.469 1 98.5 112 GLU A O 1
ATOM 856 N N . LEU A 1 113 ? -11.539 -11.68 -22.109 1 98.56 113 LEU A N 1
ATOM 857 C CA . LEU A 1 113 ? -10.203 -11.961 -21.594 1 98.56 113 LEU A CA 1
ATOM 858 C C . LEU A 1 113 ? -10.281 -12.742 -20.281 1 98.56 113 LEU A C 1
ATOM 860 O O . LEU A 1 113 ? -9.516 -13.688 -20.078 1 98.56 113 LEU A O 1
ATOM 864 N N . ALA A 1 114 ? -11.219 -12.367 -19.422 1 98.69 114 ALA A N 1
ATOM 865 C CA . ALA A 1 114 ? -11.3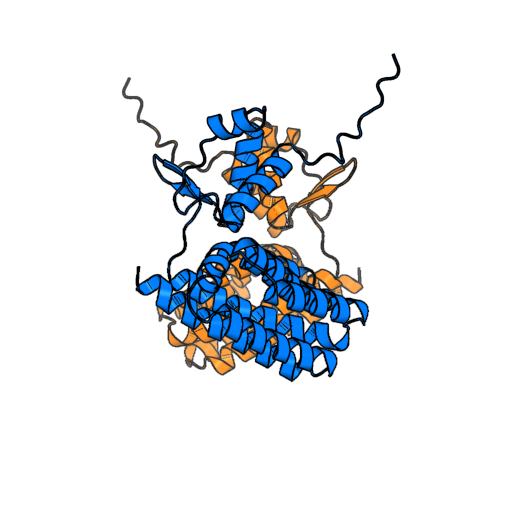91 -13.094 -18.156 1 98.69 114 ALA A CA 1
ATOM 866 C C . ALA A 1 114 ? -11.719 -14.562 -18.422 1 98.69 114 ALA A C 1
ATOM 868 O O . ALA A 1 114 ? -11.156 -15.453 -17.781 1 98.69 114 ALA A O 1
ATOM 869 N N . ARG A 1 115 ? -12.594 -14.797 -19.359 1 98.44 115 ARG A N 1
ATOM 870 C CA . ARG A 1 115 ? -12.945 -16.156 -19.734 1 98.44 115 ARG A CA 1
ATOM 871 C C . ARG A 1 115 ? -11.719 -16.922 -20.25 1 98.44 115 ARG A C 1
ATOM 873 O O . ARG A 1 115 ? -11.531 -18.094 -19.922 1 98.44 115 ARG A O 1
ATOM 880 N N . SER A 1 116 ? -10.992 -16.25 -21.047 1 98.62 116 SER A N 1
ATOM 881 C CA . SER A 1 116 ? -9.805 -16.875 -21.609 1 98.62 116 SER A CA 1
ATOM 882 C C . SER A 1 116 ? -8.797 -17.234 -20.516 1 98.62 116 SER A C 1
ATOM 884 O O . SER A 1 116 ? -8.18 -18.297 -20.562 1 98.62 116 SER A O 1
ATOM 886 N N . TYR A 1 117 ? -8.586 -16.359 -19.547 1 98.38 117 TYR A N 1
ATOM 887 C CA . TYR A 1 117 ? -7.672 -16.641 -18.438 1 98.38 117 TYR A CA 1
ATOM 888 C C . TYR A 1 117 ? -8.195 -17.766 -17.562 1 98.38 117 TYR A C 1
ATOM 890 O O . TYR A 1 117 ? -7.422 -18.594 -17.078 1 98.38 117 TYR A O 1
ATOM 898 N N . LEU A 1 118 ? -9.539 -17.766 -17.359 1 98.06 118 LEU A N 1
ATOM 899 C CA . LEU A 1 118 ? -10.148 -18.844 -16.578 1 98.06 118 LEU A CA 1
ATOM 900 C C . LEU A 1 118 ? -9.953 -20.188 -17.266 1 98.06 118 LEU A C 1
ATOM 902 O O . LEU A 1 118 ? -9.633 -21.188 -16.609 1 98.06 118 LEU A O 1
ATOM 906 N N . MET A 1 119 ? -10.141 -20.219 -18.578 1 97.75 119 MET A N 1
ATOM 907 C CA . MET A 1 119 ? -9.914 -21.453 -19.359 1 97.75 119 MET A CA 1
ATOM 908 C C . MET A 1 119 ? -8.453 -21.875 -19.266 1 97.75 119 MET A C 1
ATOM 910 O O . MET A 1 119 ? -8.164 -23.062 -19.047 1 97.75 119 MET A O 1
ATOM 914 N N . ALA A 1 120 ? -7.559 -20.969 -19.422 1 97.44 120 ALA A N 1
ATOM 915 C CA . ALA A 1 120 ? -6.129 -21.266 -19.328 1 97.44 120 ALA A CA 1
ATOM 916 C C . ALA A 1 120 ? -5.762 -21.75 -17.938 1 97.44 120 ALA A C 1
ATOM 918 O O . ALA A 1 120 ? -4.875 -22.594 -17.781 1 97.44 120 ALA A O 1
ATOM 919 N N . PHE A 1 121 ? -6.426 -21.203 -16.969 1 95.94 121 PHE A N 1
ATOM 920 C CA . PHE A 1 121 ? -6.227 -21.641 -15.586 1 95.94 121 PHE A CA 1
ATOM 921 C C . PHE A 1 121 ? -6.578 -23.109 -15.43 1 95.94 121 PHE A C 1
ATOM 923 O O . PHE A 1 121 ? -5.805 -23.875 -14.867 1 95.94 121 PHE A O 1
ATOM 930 N N . SER A 1 122 ? -7.711 -23.5 -15.945 1 93.5 122 SER A N 1
ATOM 931 C CA . SER A 1 122 ? -8.195 -24.875 -15.836 1 93.5 122 SER A CA 1
ATOM 932 C C . SER A 1 122 ? -7.305 -25.844 -16.625 1 93.5 122 SER A C 1
ATOM 934 O O . SER A 1 122 ? -7.203 -27.016 -16.281 1 93.5 122 SER A O 1
ATOM 936 N N . GLU A 1 123 ? -6.66 -25.328 -17.594 1 93.5 123 GLU A N 1
ATOM 937 C CA . GLU A 1 123 ? -5.863 -26.172 -18.484 1 93.5 123 GLU A CA 1
ATOM 938 C C . GLU A 1 123 ? -4.395 -26.172 -18.078 1 93.5 123 GLU A C 1
ATOM 940 O O . GLU A 1 123 ? -3.576 -26.859 -18.672 1 93.5 123 GLU A O 1
ATOM 945 N N . GLY A 1 124 ? -4.148 -25.312 -17.156 1 90.88 124 GLY A N 1
ATOM 946 C CA . GLY A 1 124 ? -2.76 -25.219 -16.734 1 90.88 124 GLY A CA 1
ATOM 947 C C . GLY A 1 124 ? -2.195 -26.531 -16.25 1 90.88 124 GLY A C 1
ATOM 948 O O . GLY A 1 124 ? -2.949 -27.469 -15.945 1 90.88 124 GLY A O 1
ATOM 949 N N . ALA A 1 125 ? -0.805 -26.641 -16.172 1 89 125 ALA A N 1
ATOM 950 C CA . ALA A 1 125 ? -0.175 -27.906 -15.836 1 89 125 ALA A CA 1
ATOM 951 C C . ALA A 1 125 ? 0.751 -27.766 -14.633 1 89 125 ALA A C 1
ATOM 953 O O . ALA A 1 125 ? 1.083 -28.75 -13.969 1 89 125 ALA A O 1
ATOM 954 N N . THR A 1 126 ? 1.148 -26.578 -14.406 1 88.44 126 THR A N 1
ATOM 955 C CA . THR A 1 126 ? 2.133 -26.344 -13.352 1 88.44 126 THR A CA 1
ATOM 956 C C . THR A 1 126 ? 1.671 -25.25 -12.406 1 88.44 126 THR A C 1
ATOM 958 O O . THR A 1 126 ? 0.827 -24.422 -12.773 1 88.44 126 THR A O 1
ATOM 961 N N . PRO A 1 127 ? 2.258 -25.172 -11.273 1 85.88 127 PRO A N 1
ATOM 962 C CA . PRO A 1 127 ? 1.943 -24.078 -10.336 1 85.88 127 PRO A CA 1
ATOM 963 C C . PRO A 1 127 ? 2.229 -22.703 -10.914 1 85.88 127 PRO A C 1
ATOM 965 O O . PRO A 1 127 ? 1.522 -21.734 -10.602 1 85.88 127 PRO A O 1
ATOM 968 N N . VAL A 1 128 ? 3.189 -22.594 -11.711 1 86.19 128 VAL A N 1
ATOM 969 C CA . VAL A 1 128 ? 3.523 -21.328 -12.352 1 86.19 128 VAL A CA 1
ATOM 970 C C . VAL A 1 128 ? 2.398 -20.906 -13.297 1 86.19 128 VAL A C 1
ATOM 972 O O . VAL A 1 128 ? 1.951 -19.75 -13.266 1 86.19 128 VAL A O 1
ATOM 975 N N . ASP A 1 129 ? 1.899 -21.875 -14.039 1 90.75 129 ASP A N 1
ATOM 976 C CA . ASP A 1 129 ? 0.786 -21.594 -14.945 1 90.75 129 ASP A CA 1
ATOM 977 C C . ASP A 1 129 ? -0.453 -21.156 -14.164 1 90.75 129 ASP A C 1
ATOM 979 O O . ASP A 1 129 ? -1.087 -20.156 -14.516 1 90.75 129 ASP A O 1
ATOM 983 N N . TRP A 1 130 ? -0.754 -21.922 -13.188 1 92.44 130 TRP A N 1
ATOM 984 C CA . TRP A 1 130 ? -1.956 -21.656 -12.406 1 92.44 130 TRP A CA 1
ATOM 985 C C . TRP A 1 130 ? -1.88 -20.281 -11.75 1 92.44 130 TRP A C 1
ATOM 987 O O . TRP A 1 130 ? -2.844 -19.516 -11.789 1 92.44 130 TRP A O 1
ATOM 997 N N . GLY A 1 131 ? -0.722 -20.016 -11.172 1 92.31 131 GLY A N 1
ATOM 998 C CA . GLY A 1 131 ? -0.546 -18.734 -10.523 1 92.31 131 GLY A CA 1
ATOM 999 C C . GLY A 1 131 ? -0.68 -17.562 -11.477 1 92.31 131 GLY A C 1
ATOM 1000 O O . GLY A 1 131 ? -1.331 -16.562 -11.156 1 92.31 131 GLY A O 1
ATOM 1001 N N . ASP A 1 132 ? -0.055 -17.656 -12.609 1 94.19 132 ASP A N 1
ATOM 1002 C CA . ASP A 1 132 ? -0.09 -16.594 -13.609 1 94.19 132 ASP A CA 1
ATOM 1003 C C . ASP A 1 132 ? -1.518 -16.328 -14.086 1 94.19 132 ASP A C 1
ATOM 1005 O O . ASP A 1 132 ? -1.967 -15.188 -14.133 1 94.19 132 ASP A O 1
ATOM 1009 N N . GLN A 1 133 ? -2.146 -17.422 -14.391 1 96.31 133 GLN A N 1
ATOM 1010 C CA . GLN A 1 133 ? -3.504 -17.281 -14.914 1 96.31 133 GLN A CA 1
ATOM 1011 C C . GLN A 1 133 ? -4.457 -16.781 -13.828 1 96.31 133 GLN A C 1
ATOM 1013 O O . GLN A 1 133 ? -5.363 -15.992 -14.109 1 96.31 133 GLN A O 1
ATOM 1018 N N . ASN A 1 134 ? -4.293 -17.266 -12.625 1 96.12 134 ASN A N 1
ATOM 1019 C CA . ASN A 1 134 ? -5.082 -16.781 -11.5 1 96.12 134 ASN A CA 1
ATOM 1020 C C . ASN A 1 134 ? -4.926 -15.273 -11.312 1 96.12 134 ASN A C 1
ATOM 1022 O O . ASN A 1 134 ? -5.918 -14.555 -11.172 1 96.12 134 ASN A O 1
ATOM 1026 N N . ARG A 1 135 ? -3.719 -14.805 -11.328 1 96.06 135 ARG A N 1
ATOM 1027 C CA . ARG A 1 135 ? -3.432 -13.375 -11.219 1 96.06 135 ARG A CA 1
ATOM 1028 C C . ARG A 1 135 ? -4.086 -12.594 -12.352 1 96.06 135 ARG A C 1
ATOM 1030 O O . ARG A 1 135 ? -4.723 -11.57 -12.117 1 96.06 135 ARG A O 1
ATOM 1037 N N . LYS A 1 136 ? -3.902 -13.047 -13.516 1 97.62 136 LYS A N 1
ATOM 1038 C CA . LYS A 1 136 ? -4.465 -12.375 -14.688 1 97.62 136 LYS A CA 1
ATOM 1039 C C . LYS A 1 136 ? -5.988 -12.32 -14.602 1 97.62 136 LYS A C 1
ATOM 1041 O O . LYS A 1 136 ? -6.594 -11.297 -14.938 1 97.62 136 LYS A O 1
ATOM 1046 N N . PHE A 1 137 ? -6.609 -13.445 -14.164 1 98.5 137 PHE A N 1
ATOM 1047 C CA . PHE A 1 137 ? -8.062 -13.516 -14.039 1 98.5 137 PHE A CA 1
ATOM 1048 C C . PHE A 1 137 ? -8.57 -12.453 -13.078 1 98.5 137 PHE A C 1
ATOM 1050 O O . PHE A 1 137 ? -9.469 -11.68 -13.422 1 98.5 137 PHE A O 1
ATOM 1057 N N . HIS A 1 138 ? -7.984 -12.336 -11.922 1 98.25 138 HIS A N 1
ATOM 1058 C CA . HIS A 1 138 ? -8.43 -11.375 -10.922 1 98.25 138 HIS A CA 1
ATOM 1059 C C . HIS A 1 138 ? -8.172 -9.945 -11.391 1 98.25 138 HIS A C 1
ATOM 1061 O O . HIS A 1 138 ? -9.078 -9.102 -11.352 1 98.25 138 HIS A O 1
ATOM 1067 N N . THR A 1 139 ? -6.996 -9.703 -11.883 1 97.81 139 THR A N 1
ATOM 1068 C CA . THR A 1 139 ? -6.602 -8.336 -12.211 1 97.81 139 THR A CA 1
ATOM 1069 C C . THR A 1 139 ? -7.43 -7.793 -13.375 1 97.81 139 THR A C 1
ATOM 1071 O O . THR A 1 139 ? -7.797 -6.617 -13.383 1 97.81 139 THR A O 1
ATOM 1074 N N . ILE A 1 140 ? -7.723 -8.664 -14.359 1 98.56 140 ILE A N 1
ATOM 1075 C CA . ILE A 1 140 ? -8.5 -8.195 -15.508 1 98.56 140 ILE A CA 1
ATOM 1076 C C . ILE A 1 140 ? -9.906 -7.809 -15.055 1 98.56 140 ILE A C 1
ATOM 1078 O O . ILE A 1 140 ? -10.5 -6.871 -15.594 1 98.56 140 ILE A O 1
ATOM 1082 N N . LEU A 1 141 ? -10.461 -8.484 -14.086 1 98.69 141 LEU A N 1
ATOM 1083 C CA . LEU A 1 141 ? -11.812 -8.219 -13.586 1 98.69 141 LEU A CA 1
ATOM 1084 C C . LEU A 1 141 ? -11.852 -6.906 -12.812 1 98.69 141 LEU A C 1
ATOM 1086 O O . LEU A 1 141 ? -12.93 -6.332 -12.617 1 98.69 141 LEU A O 1
ATOM 1090 N N . TYR A 1 142 ? -10.68 -6.473 -12.375 1 98.62 142 TYR A N 1
ATOM 1091 C CA . TYR A 1 142 ? -10.602 -5.25 -11.578 1 98.62 142 TYR A CA 1
ATOM 1092 C C . TYR A 1 142 ? -10.32 -4.043 -12.469 1 98.62 142 TYR A C 1
ATOM 1094 O O . TYR A 1 142 ? -10.555 -2.9 -12.062 1 98.62 142 TYR A O 1
ATOM 1102 N N . ARG A 1 143 ? -9.828 -4.285 -13.609 1 97.38 143 ARG A N 1
ATOM 1103 C CA . ARG A 1 143 ? -9.188 -3.301 -14.477 1 97.38 143 ARG A CA 1
ATOM 1104 C C . ARG A 1 143 ? -10.133 -2.135 -14.766 1 97.38 143 ARG A C 1
ATOM 1106 O O . ARG A 1 143 ? -9.719 -0.974 -14.703 1 97.38 143 ARG A O 1
ATOM 1113 N N . ASP A 1 144 ? -11.375 -2.383 -14.945 1 97.75 144 ASP A N 1
ATOM 1114 C CA . ASP A 1 144 ? -12.305 -1.374 -15.453 1 97.75 144 ASP A CA 1
ATOM 1115 C C . ASP A 1 144 ? -12.891 -0.549 -14.312 1 97.75 144 ASP A C 1
ATOM 1117 O O . ASP A 1 144 ? -13.75 0.304 -14.531 1 97.75 144 ASP A O 1
ATOM 1121 N N . SER A 1 145 ? -12.453 -0.785 -13.102 1 97.81 145 SER A N 1
ATOM 1122 C CA . SER A 1 145 ? -12.969 -0.061 -11.945 1 97.81 145 SER A CA 1
ATOM 1123 C C . SER A 1 145 ? -12.641 1.426 -12.031 1 97.81 145 SER A C 1
ATOM 1125 O O . SER A 1 145 ? -13.344 2.256 -11.445 1 97.81 145 SER A O 1
ATOM 1127 N N . GLY A 1 146 ? -11.539 1.774 -12.711 1 95.69 146 GLY A N 1
ATOM 1128 C CA . GLY A 1 146 ? -11.062 3.146 -12.742 1 95.69 146 GLY A CA 1
ATOM 1129 C C . GLY A 1 146 ? -10.406 3.582 -11.445 1 95.69 146 GLY A C 1
ATOM 1130 O O . GLY A 1 146 ? -10.133 4.766 -11.25 1 95.69 146 GLY A O 1
ATOM 1131 N N . LEU A 1 147 ? -10.258 2.664 -10.547 1 97.75 147 LEU A N 1
ATOM 1132 C CA . LEU A 1 147 ? -9.664 2.965 -9.25 1 97.75 147 LEU A CA 1
ATOM 1133 C C . LEU A 1 147 ? -8.172 2.662 -9.25 1 97.75 147 LEU A C 1
ATOM 1135 O O . LEU A 1 147 ? -7.723 1.721 -8.594 1 97.75 147 LEU A O 1
ATOM 1139 N N . PHE A 1 148 ? -7.383 3.484 -9.875 1 96.69 148 PHE A N 1
ATOM 1140 C CA . PHE A 1 148 ? -5.98 3.23 -10.195 1 96.69 148 PHE A CA 1
ATOM 1141 C C . PHE A 1 148 ? -5.145 3.139 -8.922 1 96.69 148 PHE A C 1
ATOM 1143 O O . PHE A 1 148 ? -4.199 2.352 -8.852 1 96.69 148 PHE A O 1
ATOM 1150 N N . TYR A 1 149 ? -5.473 3.953 -7.926 1 97.06 149 TYR A N 1
ATOM 1151 C CA . TYR A 1 149 ? -4.734 3.871 -6.672 1 97.06 149 TYR A CA 1
ATOM 1152 C C . TYR A 1 149 ? -4.992 2.539 -5.973 1 97.06 149 TYR A C 1
ATOM 1154 O O . TYR A 1 149 ? -4.055 1.873 -5.527 1 97.06 149 TYR A O 1
ATOM 1162 N N . HIS A 1 150 ? -6.293 2.146 -5.91 1 98.56 150 HIS A N 1
ATOM 1163 C CA . HIS A 1 150 ? -6.664 0.861 -5.332 1 98.56 150 HIS A CA 1
ATOM 1164 C C . HIS A 1 150 ? -5.938 -0.286 -6.023 1 98.56 150 HIS A C 1
ATOM 1166 O O . HIS A 1 150 ? -5.406 -1.183 -5.363 1 98.56 150 HIS A O 1
ATOM 1172 N N . LEU A 1 151 ? -5.906 -0.205 -7.352 1 98.19 151 LEU A N 1
ATOM 1173 C CA . LEU A 1 151 ? -5.297 -1.266 -8.148 1 98.19 151 LEU A CA 1
ATOM 1174 C C . LEU 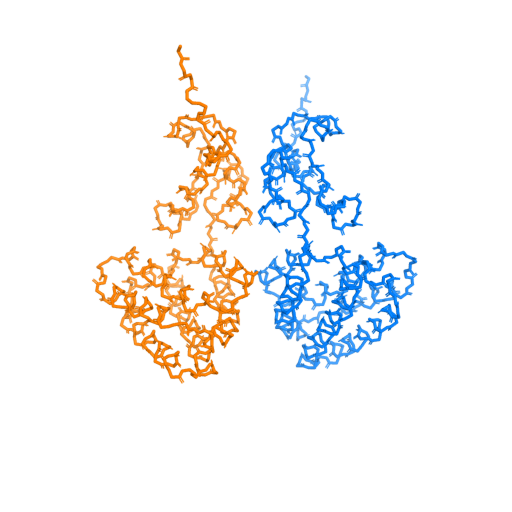A 1 151 ? -3.803 -1.372 -7.855 1 98.19 151 LEU A C 1
ATOM 1176 O O . LEU A 1 151 ? -3.252 -2.475 -7.801 1 98.19 151 LEU A O 1
ATOM 1180 N N . GLY A 1 152 ? -3.16 -0.232 -7.676 1 96.81 152 GLY A N 1
ATOM 1181 C CA . GLY A 1 152 ? -1.758 -0.246 -7.289 1 96.81 152 GLY A CA 1
ATOM 1182 C C . GLY A 1 152 ? -1.512 -0.923 -5.957 1 96.81 152 GLY A C 1
ATOM 1183 O O . GLY A 1 152 ? -0.562 -1.695 -5.812 1 96.81 152 GLY A O 1
ATOM 1184 N N . VAL A 1 153 ? -2.361 -0.672 -4.992 1 97.62 153 VAL A N 1
ATOM 1185 C CA . VAL A 1 153 ? -2.244 -1.286 -3.674 1 97.62 153 VAL A CA 1
ATOM 1186 C C . VAL A 1 153 ? -2.486 -2.789 -3.781 1 97.62 153 VAL A C 1
ATOM 1188 O O . VAL A 1 153 ? -1.752 -3.586 -3.191 1 97.62 153 VAL A O 1
ATOM 1191 N N . ILE A 1 154 ? -3.506 -3.195 -4.555 1 98.12 154 ILE A N 1
ATOM 1192 C CA . ILE A 1 154 ? -3.818 -4.605 -4.754 1 98.12 154 ILE A CA 1
ATOM 1193 C C . ILE A 1 154 ? -2.611 -5.32 -5.359 1 98.12 154 ILE A C 1
ATOM 1195 O O . ILE A 1 154 ? -2.236 -6.406 -4.91 1 98.12 154 ILE A O 1
ATOM 1199 N N . GLU A 1 155 ? -2.025 -4.723 -6.375 1 96.56 155 GLU A N 1
ATOM 1200 C CA . GLU A 1 155 ? -0.884 -5.34 -7.047 1 96.56 155 GLU A CA 1
ATOM 1201 C C . GLU A 1 155 ? 0.251 -5.617 -6.066 1 96.56 155 GLU A C 1
ATOM 1203 O O . GLU A 1 155 ? 0.814 -6.711 -6.055 1 96.56 155 GLU A O 1
ATOM 1208 N N . LYS A 1 156 ? 0.533 -4.668 -5.246 1 95.25 156 LYS A N 1
ATOM 1209 C CA . LYS A 1 156 ? 1.6 -4.836 -4.262 1 95.25 156 LYS A CA 1
ATOM 1210 C C . LYS A 1 156 ? 1.228 -5.891 -3.223 1 95.25 156 LYS A C 1
ATOM 1212 O O . LYS A 1 156 ? 2.086 -6.645 -2.762 1 95.25 156 LYS A O 1
ATOM 1217 N N . THR A 1 157 ? -0.01 -5.93 -2.832 1 97.19 157 THR A N 1
ATOM 1218 C CA . THR A 1 157 ? -0.508 -6.914 -1.881 1 97.19 157 THR A CA 1
ATOM 1219 C C . THR A 1 157 ? -0.369 -8.328 -2.443 1 97.19 157 THR A C 1
ATOM 1221 O O . THR A 1 157 ? 0.112 -9.234 -1.757 1 97.19 157 THR A O 1
ATOM 1224 N N . LEU A 1 158 ? -0.747 -8.484 -3.721 1 96.5 158 LEU A N 1
ATOM 1225 C CA . LEU A 1 158 ? -0.653 -9.789 -4.375 1 96.5 158 LEU A CA 1
ATOM 1226 C C . LEU A 1 158 ? 0.802 -10.227 -4.504 1 96.5 158 LEU A C 1
ATOM 1228 O O . LEU A 1 158 ? 1.115 -11.406 -4.336 1 96.5 158 LEU A O 1
ATOM 1232 N N . ASP A 1 159 ? 1.682 -9.281 -4.766 1 95.25 159 ASP A N 1
ATOM 1233 C CA . ASP A 1 159 ? 3.104 -9.594 -4.863 1 95.25 159 ASP A CA 1
ATOM 1234 C C . ASP A 1 159 ? 3.619 -10.227 -3.572 1 95.25 159 ASP A C 1
ATOM 1236 O O . ASP A 1 159 ? 4.504 -11.086 -3.604 1 95.25 159 ASP A O 1
ATOM 1240 N N . ARG A 1 160 ? 3.059 -9.805 -2.486 1 94 160 ARG A N 1
ATOM 1241 C CA . ARG A 1 160 ? 3.521 -10.273 -1.185 1 94 160 ARG A CA 1
ATOM 1242 C C . ARG A 1 160 ? 3.105 -11.719 -0.94 1 94 160 ARG A C 1
ATOM 1244 O O . ARG A 1 160 ? 3.787 -12.453 -0.222 1 94 160 ARG A O 1
ATOM 1251 N N . VAL A 1 161 ? 2.016 -12.227 -1.585 1 93 161 VAL A N 1
ATOM 1252 C CA . VAL A 1 161 ? 1.462 -13.5 -1.133 1 93 161 VAL A CA 1
ATOM 1253 C C . VAL A 1 161 ? 1.411 -14.484 -2.299 1 93 161 VAL A C 1
ATOM 1255 O O . VAL A 1 161 ? 1.097 -15.664 -2.111 1 93 161 VAL A O 1
ATOM 1258 N N . ASP A 1 162 ? 1.684 -14.031 -3.494 1 91.81 162 ASP A N 1
ATOM 1259 C CA . ASP A 1 162 ? 1.49 -14.836 -4.699 1 91.81 162 ASP A CA 1
ATOM 1260 C C . ASP A 1 162 ? 2.244 -16.156 -4.609 1 91.81 162 ASP A C 1
ATOM 1262 O O . ASP A 1 162 ? 1.73 -17.203 -5.02 1 91.81 162 ASP A O 1
ATOM 1266 N N . ARG A 1 163 ? 3.469 -16.172 -4.133 1 89.5 163 ARG A N 1
ATOM 1267 C CA . ARG A 1 163 ? 4.258 -17.406 -4.066 1 89.5 163 ARG A CA 1
ATOM 1268 C C . ARG A 1 163 ? 3.59 -18.438 -3.168 1 89.5 163 ARG A C 1
ATOM 1270 O O . ARG A 1 163 ? 3.66 -19.641 -3.438 1 89.5 163 ARG A O 1
ATOM 1277 N N . TYR A 1 164 ? 2.908 -18 -2.191 1 88.5 164 TYR A N 1
ATOM 1278 C CA . TYR A 1 164 ? 2.229 -18.922 -1.279 1 88.5 164 TYR A CA 1
ATOM 1279 C C . TYR A 1 164 ? 0.944 -19.453 -1.9 1 88.5 164 TYR A C 1
ATOM 1281 O O . TYR A 1 164 ? 0.571 -20.609 -1.675 1 88.5 164 TYR A O 1
ATOM 1289 N N . LEU A 1 165 ? 0.307 -18.594 -2.65 1 88.25 165 LEU A N 1
ATOM 1290 C CA . LEU A 1 165 ? -0.879 -19.016 -3.381 1 88.25 165 LEU A CA 1
ATOM 1291 C C . LEU A 1 165 ? -0.526 -20.094 -4.398 1 88.25 165 LEU A C 1
ATOM 1293 O O . LEU A 1 165 ? -1.241 -21.094 -4.527 1 88.25 165 LEU A O 1
ATOM 1297 N N . ARG A 1 166 ? 0.531 -19.875 -5.098 1 85.88 166 ARG A N 1
ATOM 1298 C CA . ARG A 1 166 ? 0.983 -20.844 -6.082 1 85.88 166 ARG A CA 1
ATOM 1299 C C . ARG A 1 166 ? 1.251 -22.203 -5.43 1 85.88 166 ARG A C 1
ATOM 1301 O O . ARG A 1 166 ? 0.863 -23.234 -5.965 1 85.88 166 ARG A O 1
ATOM 1308 N N . ALA A 1 167 ? 1.837 -22.141 -4.285 1 79.38 167 ALA A N 1
ATOM 1309 C CA . ALA A 1 167 ? 2.125 -23.375 -3.545 1 79.38 167 ALA A CA 1
ATOM 1310 C C . ALA A 1 167 ? 0.839 -24.047 -3.088 1 79.38 167 ALA A C 1
ATOM 1312 O O . ALA A 1 167 ? 0.727 -25.281 -3.139 1 79.38 167 ALA A O 1
ATOM 1313 N N . GLN A 1 168 ? -0.075 -23.297 -2.695 1 80.94 168 GLN A N 1
ATOM 1314 C CA . GLN A 1 168 ? -1.342 -23.828 -2.201 1 80.94 168 GLN A CA 1
ATOM 1315 C C . GLN A 1 168 ? -2.154 -24.453 -3.33 1 80.94 168 GLN A C 1
ATOM 1317 O O . GLN A 1 168 ? -2.801 -25.484 -3.139 1 80.94 168 GLN A O 1
ATOM 1322 N N . LEU A 1 169 ? -2.162 -23.797 -4.457 1 83.56 169 LEU A N 1
ATOM 1323 C CA . LEU A 1 169 ? -2.91 -24.297 -5.605 1 83.56 169 LEU A CA 1
ATOM 1324 C C . LEU A 1 169 ? -2.402 -25.672 -6.023 1 83.56 169 LEU A C 1
ATOM 1326 O O . LEU A 1 169 ? -3.184 -26.516 -6.457 1 83.56 169 LEU A O 1
ATOM 1330 N N . ALA A 1 170 ? -1.138 -25.828 -5.816 1 75.94 170 ALA A N 1
ATOM 1331 C CA . ALA A 1 170 ? -0.525 -27.094 -6.188 1 75.94 170 ALA A CA 1
ATOM 1332 C C . ALA A 1 170 ? -0.894 -28.203 -5.195 1 75.94 170 ALA A C 1
ATOM 1334 O O . ALA A 1 170 ? -0.856 -29.391 -5.527 1 75.94 170 ALA A O 1
ATOM 1335 N N . LEU A 1 171 ? -1.253 -27.562 -4.031 1 71.69 171 LEU A N 1
ATOM 1336 C CA . LEU A 1 171 ? -1.573 -28.5 -2.969 1 71.69 171 LEU A CA 1
ATOM 1337 C C . LEU A 1 171 ? -3.078 -28.734 -2.885 1 71.69 171 LEU A C 1
ATOM 1339 O O . LEU A 1 171 ? -3.867 -27.828 -3.133 1 71.69 171 LEU A O 1
ATOM 1343 N N . SER A 1 172 ? -3.541 -29.875 -2.695 1 65.19 172 SER A N 1
ATOM 1344 C CA . SER A 1 172 ? -4.906 -30.25 -2.352 1 65.19 172 SER A CA 1
ATOM 1345 C C . SER A 1 172 ? -5.852 -30.047 -3.531 1 65.19 172 SER A C 1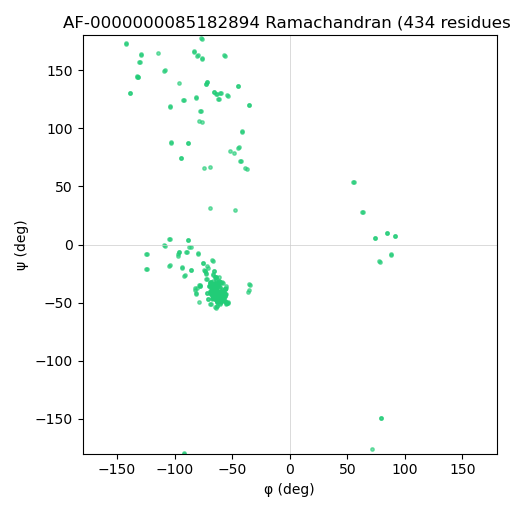
ATOM 1347 O O . SER A 1 172 ? -5.414 -29.688 -4.629 1 65.19 172 SER A O 1
ATOM 1349 N N . ASN A 1 173 ? -7.176 -30.25 -3.453 1 72.69 173 ASN A N 1
ATOM 1350 C CA . ASN A 1 173 ? -8.258 -30 -4.398 1 72.69 173 ASN A CA 1
ATOM 1351 C C . ASN A 1 173 ? -8.5 -28.5 -4.582 1 72.69 173 ASN A C 1
ATOM 1353 O O . ASN A 1 173 ? -9.641 -28.078 -4.766 1 72.69 173 ASN A O 1
ATOM 1357 N N . GLY A 1 174 ? -7.371 -27.75 -4.441 1 82.12 174 GLY A N 1
ATOM 1358 C CA . GLY A 1 174 ? -7.469 -26.297 -4.52 1 82.12 174 GLY A CA 1
ATOM 1359 C C . GLY A 1 174 ? -7.809 -25.797 -5.91 1 82.12 174 GLY A C 1
ATOM 1360 O O . GLY A 1 174 ? -8.578 -24.844 -6.062 1 82.12 174 GLY A O 1
ATOM 1361 N N . LEU A 1 175 ? -7.355 -26.469 -6.859 1 88.31 175 LEU A N 1
ATOM 1362 C CA . LEU A 1 175 ? -7.547 -26.031 -8.242 1 88.31 175 LEU A CA 1
ATOM 1363 C C . LEU A 1 175 ? -9.016 -26.125 -8.641 1 88.31 175 LEU A C 1
ATOM 1365 O O . LEU A 1 175 ? -9.578 -25.188 -9.195 1 88.31 175 LEU A O 1
ATOM 1369 N N . ALA A 1 176 ? -9.562 -27.297 -8.391 1 89.81 176 ALA A N 1
ATOM 1370 C CA . ALA A 1 176 ? -10.961 -27.516 -8.766 1 89.81 176 ALA A CA 1
ATOM 1371 C C . ALA A 1 176 ? -11.875 -26.531 -8.039 1 89.81 176 ALA A C 1
ATOM 1373 O O . ALA A 1 176 ? -12.797 -25.969 -8.641 1 89.81 176 ALA A O 1
ATOM 1374 N N . ARG A 1 177 ? -11.68 -26.375 -6.82 1 91.69 177 ARG A N 1
ATOM 1375 C CA . ARG A 1 177 ? -12.469 -25.438 -6.031 1 91.69 177 ARG A CA 1
ATOM 1376 C C . ARG A 1 177 ? -12.297 -24.016 -6.555 1 91.69 177 ARG A C 1
ATOM 1378 O O . ARG A 1 177 ? -13.281 -23.297 -6.75 1 91.69 177 ARG A O 1
ATOM 1385 N N . ALA A 1 178 ? -11.062 -23.594 -6.723 1 94.31 178 ALA A N 1
ATOM 1386 C CA . ALA A 1 178 ? -10.789 -22.25 -7.234 1 94.31 178 ALA A CA 1
ATOM 1387 C C . ALA A 1 178 ? -11.461 -22.031 -8.586 1 94.31 178 ALA A C 1
ATOM 1389 O O . ALA A 1 178 ? -12.031 -20.969 -8.844 1 94.31 178 ALA A O 1
ATOM 1390 N N . ASN A 1 179 ? -11.375 -23.062 -9.406 1 95.12 179 ASN A N 1
ATOM 1391 C CA . ASN A 1 179 ? -11.984 -22.953 -10.727 1 95.12 179 ASN A CA 1
ATOM 1392 C C . ASN A 1 179 ? -13.492 -22.734 -10.633 1 95.12 179 ASN A C 1
ATOM 1394 O O . ASN A 1 179 ? -14.039 -21.859 -11.305 1 95.12 179 ASN A O 1
ATOM 1398 N N . ARG A 1 180 ? -14.133 -23.5 -9.805 1 96.56 180 ARG A N 1
ATOM 1399 C CA . ARG A 1 180 ? -15.578 -23.344 -9.609 1 96.56 180 ARG A CA 1
ATOM 1400 C C . ARG A 1 180 ? -15.914 -21.969 -9.07 1 96.56 180 ARG A C 1
ATOM 1402 O O . ARG A 1 180 ? -16.875 -21.328 -9.523 1 96.56 180 ARG A O 1
ATOM 1409 N N . GLU A 1 181 ? -15.172 -21.531 -8.148 1 97.62 181 GLU A N 1
ATOM 1410 C CA . GLU A 1 181 ? -15.406 -20.219 -7.555 1 97.62 181 GLU A CA 1
ATOM 1411 C C . GLU A 1 181 ? -15.148 -19.109 -8.562 1 97.62 181 GLU A C 1
ATOM 1413 O O . GLU A 1 181 ? -15.898 -18.125 -8.617 1 97.62 181 GLU A O 1
ATOM 1418 N N . HIS A 1 182 ? -14.109 -19.203 -9.359 1 98.44 182 HIS A N 1
ATOM 1419 C CA . HIS A 1 182 ? -13.836 -18.234 -10.414 1 98.44 182 HIS A CA 1
ATOM 1420 C C . HIS A 1 182 ? -14.969 -18.188 -11.43 1 98.44 182 HIS A C 1
ATOM 1422 O O . HIS A 1 182 ? -15.359 -17.109 -11.891 1 98.44 182 HIS A O 1
ATOM 1428 N N . GLU A 1 183 ? -15.469 -19.375 -11.742 1 98.69 183 GLU A N 1
ATOM 1429 C CA . GLU A 1 183 ? -16.594 -19.438 -12.664 1 98.69 183 GLU A CA 1
ATOM 1430 C C . GLU A 1 183 ? -17.797 -18.672 -12.117 1 98.69 183 GLU A C 1
ATOM 1432 O O . GLU A 1 183 ? -18.484 -17.953 -12.852 1 98.69 183 GLU A O 1
ATOM 1437 N N . ALA A 1 184 ? -18.062 -18.859 -10.859 1 98.81 184 ALA A N 1
ATOM 1438 C CA . ALA A 1 184 ? -19.172 -18.172 -10.219 1 98.81 184 ALA A CA 1
ATOM 1439 C C . ALA A 1 184 ? -18.969 -16.656 -10.227 1 98.81 184 ALA A C 1
ATOM 1441 O O . ALA A 1 184 ? -19.922 -15.906 -10.469 1 98.81 184 ALA A O 1
ATOM 1442 N N . ILE A 1 185 ? -17.781 -16.203 -9.969 1 98.88 185 ILE A N 1
ATOM 1443 C CA . ILE A 1 185 ? -17.469 -14.773 -9.984 1 98.88 185 ILE A CA 1
ATOM 1444 C C . ILE A 1 185 ? -17.672 -14.219 -11.391 1 98.88 185 ILE A C 1
ATOM 1446 O O . ILE A 1 185 ? -18.312 -13.18 -11.562 1 98.88 185 ILE A O 1
ATOM 1450 N N . LEU A 1 186 ? -17.078 -14.938 -12.375 1 98.88 186 LEU A N 1
ATOM 1451 C CA . LEU A 1 186 ? -17.219 -14.492 -13.758 1 98.88 186 LEU A CA 1
ATOM 1452 C C . LEU A 1 186 ? -18.688 -14.414 -14.164 1 98.88 186 LEU A C 1
ATOM 1454 O O . LEU A 1 186 ? -19.109 -13.461 -14.82 1 98.88 186 LEU A O 1
ATOM 1458 N N . ALA A 1 187 ? -19.469 -15.406 -13.773 1 98.81 187 ALA A N 1
ATOM 1459 C CA . ALA A 1 187 ? -20.891 -15.422 -14.086 1 98.81 187 ALA A CA 1
ATOM 1460 C C . ALA A 1 187 ? -21.609 -14.203 -13.5 1 98.81 187 ALA A C 1
ATOM 1462 O O . ALA A 1 187 ? -22.453 -13.602 -14.156 1 98.81 187 ALA A O 1
ATOM 1463 N N . ALA A 1 188 ? -21.281 -13.867 -12.312 1 98.88 188 ALA A N 1
ATOM 1464 C CA . ALA A 1 188 ? -21.844 -12.672 -11.688 1 98.88 188 ALA A CA 1
ATOM 1465 C C . ALA A 1 188 ? -21.453 -11.414 -12.445 1 98.88 188 ALA A C 1
ATOM 1467 O O . ALA A 1 188 ? -22.266 -10.5 -12.609 1 98.88 188 ALA A O 1
ATOM 1468 N N . CYS A 1 189 ? -20.203 -11.344 -12.891 1 98.88 189 CYS A N 1
ATOM 1469 C CA . CYS A 1 189 ? -19.734 -10.219 -13.688 1 98.88 189 CYS A CA 1
ATOM 1470 C C . CYS A 1 189 ? -20.5 -10.133 -15.008 1 98.88 189 CYS A C 1
ATOM 1472 O O . CYS A 1 189 ? -20.922 -9.047 -15.414 1 98.88 189 CYS A O 1
ATOM 1474 N N . GLU A 1 190 ? -20.688 -11.227 -15.625 1 98.44 190 GLU A N 1
ATOM 1475 C CA . GLU A 1 190 ? -21.375 -11.281 -16.906 1 98.44 190 GLU A CA 1
ATOM 1476 C C . GLU A 1 190 ? -22.828 -10.836 -16.781 1 98.44 190 GLU A C 1
ATOM 1478 O O . GLU A 1 190 ? -23.391 -10.25 -17.703 1 98.44 190 GLU A O 1
ATOM 1483 N N . ARG A 1 191 ? -23.406 -11.094 -15.625 1 98.38 191 ARG A N 1
ATOM 1484 C CA . ARG A 1 191 ? -24.781 -10.695 -15.344 1 98.38 191 ARG A CA 1
ATOM 1485 C C . ARG A 1 191 ? -24.844 -9.258 -14.828 1 98.38 191 ARG A C 1
ATOM 1487 O O . ARG A 1 191 ? -25.906 -8.781 -14.43 1 98.38 191 ARG A O 1
ATOM 1494 N N . ARG A 1 192 ? -23.781 -8.68 -14.68 1 98.56 192 ARG A N 1
ATOM 1495 C CA . ARG A 1 192 ? -23.641 -7.312 -14.195 1 98.56 192 ARG A CA 1
ATOM 1496 C C . ARG A 1 192 ? -24.156 -7.184 -12.766 1 98.56 192 ARG A C 1
ATOM 1498 O O . ARG A 1 192 ? -24.75 -6.164 -12.406 1 98.56 192 ARG A O 1
ATOM 1505 N N . ASP A 1 193 ? -24.078 -8.242 -12.094 1 98.69 193 ASP A N 1
ATOM 1506 C CA . ASP A 1 193 ? -24.453 -8.242 -10.68 1 98.69 193 ASP A CA 1
ATOM 1507 C C . ASP A 1 193 ? -23.25 -7.883 -9.797 1 98.69 193 ASP A C 1
ATOM 1509 O O . ASP A 1 193 ? -22.594 -8.773 -9.25 1 98.69 193 ASP A O 1
ATOM 1513 N N . ALA A 1 194 ? -23.094 -6.609 -9.609 1 98.81 194 ALA A N 1
ATOM 1514 C CA . ALA A 1 194 ? -21.906 -6.086 -8.93 1 98.81 194 ALA A CA 1
ATOM 1515 C C . ALA A 1 194 ? -21.859 -6.555 -7.477 1 98.81 194 ALA A C 1
ATOM 1517 O O . ALA A 1 194 ? -20.797 -6.953 -6.984 1 98.81 194 ALA A O 1
ATOM 1518 N N . THR A 1 195 ? -22.953 -6.488 -6.809 1 98.81 195 THR A N 1
ATOM 1519 C CA . THR A 1 195 ? -23.016 -6.879 -5.402 1 98.81 195 THR A CA 1
ATOM 1520 C C . THR A 1 195 ? -22.656 -8.352 -5.234 1 98.81 195 THR A C 1
ATOM 1522 O O . THR A 1 195 ? -21.859 -8.703 -4.359 1 98.81 195 THR A O 1
ATOM 1525 N N . ARG A 1 196 ? -23.188 -9.164 -6.082 1 98.88 196 ARG A N 1
ATOM 1526 C CA . ARG A 1 196 ? -22.906 -10.594 -6.02 1 98.88 196 ARG A CA 1
ATOM 1527 C C . ARG A 1 196 ? -21.453 -10.883 -6.371 1 98.88 196 ARG A C 1
ATOM 1529 O O . ARG A 1 196 ? -20.812 -11.734 -5.75 1 98.88 196 ARG A O 1
ATOM 1536 N N . ALA A 1 197 ? -20.891 -10.258 -7.398 1 98.94 197 ALA A N 1
ATOM 1537 C CA . ALA A 1 197 ? -19.484 -10.43 -7.766 1 98.94 197 ALA A CA 1
ATOM 1538 C C . ALA A 1 197 ? -18.578 -10.094 -6.594 1 98.94 197 ALA A C 1
ATOM 1540 O O . ALA A 1 197 ? -17.609 -10.82 -6.32 1 98.94 197 ALA A O 1
ATOM 1541 N N . ALA A 1 198 ? -18.906 -9.023 -5.898 1 98.88 198 ALA A N 1
ATOM 1542 C CA . ALA A 1 198 ? -18.125 -8.609 -4.738 1 98.88 198 ALA A CA 1
ATOM 1543 C C . ALA A 1 198 ? -18.188 -9.656 -3.627 1 98.88 198 ALA A C 1
ATOM 1545 O O . ALA A 1 198 ? -17.156 -10.031 -3.061 1 98.88 198 ALA A O 1
ATOM 1546 N N . GLU A 1 199 ? -19.375 -10.086 -3.381 1 98.81 199 GLU A N 1
ATOM 1547 C CA . GLU A 1 199 ? -19.578 -11.086 -2.338 1 98.81 199 GLU A CA 1
ATOM 1548 C C . GLU A 1 199 ? -18.828 -12.375 -2.66 1 98.81 199 GLU A C 1
ATOM 1550 O O . GLU A 1 199 ? -18.141 -12.93 -1.802 1 98.81 199 GLU A O 1
ATOM 1555 N N . LEU A 1 200 ? -18.922 -12.844 -3.873 1 98.88 200 LEU A N 1
ATOM 1556 C CA . LEU A 1 200 ? -18.266 -14.078 -4.293 1 98.88 200 LEU A CA 1
ATOM 1557 C C . LEU A 1 200 ? -16.75 -13.93 -4.277 1 98.88 200 LEU A C 1
ATOM 1559 O O . LEU A 1 200 ? -16.031 -14.867 -3.916 1 98.88 200 LEU A O 1
ATOM 1563 N N . THR A 1 201 ? -16.266 -12.805 -4.668 1 98.88 201 THR A N 1
ATOM 1564 C CA . THR A 1 201 ? -14.828 -12.555 -4.645 1 98.88 201 THR A CA 1
ATOM 1565 C C . THR A 1 201 ? -14.297 -12.594 -3.213 1 98.88 201 THR A C 1
ATOM 1567 O O . THR A 1 201 ? -13.281 -13.234 -2.945 1 98.88 201 THR A O 1
ATOM 1570 N N . ARG A 1 202 ? -15.008 -11.914 -2.301 1 98.69 202 ARG A N 1
ATOM 1571 C CA . ARG A 1 202 ? -14.609 -11.938 -0.898 1 98.69 202 ARG A CA 1
ATOM 1572 C C . ARG A 1 202 ? -14.594 -13.367 -0.362 1 98.69 202 ARG A C 1
ATOM 1574 O O . ARG A 1 202 ? -13.641 -13.781 0.3 1 98.69 202 ARG A O 1
ATOM 1581 N N . GLN A 1 203 ? -15.648 -14.109 -0.657 1 98.31 203 GLN A N 1
ATOM 1582 C CA . GLN A 1 203 ? -15.758 -15.492 -0.196 1 98.31 203 GLN A CA 1
ATOM 1583 C C . GLN A 1 203 ? -14.633 -16.359 -0.762 1 98.31 203 GLN A C 1
ATOM 1585 O O . GLN A 1 203 ? -14.055 -17.172 -0.047 1 98.31 203 GLN A O 1
ATOM 1590 N N . HIS A 1 204 ? -14.344 -16.203 -2.047 1 97.44 204 HIS A N 1
ATOM 1591 C CA . HIS A 1 204 ? -13.266 -16.938 -2.703 1 97.44 204 HIS A CA 1
ATOM 1592 C C . HIS A 1 204 ? -11.93 -16.672 -2.023 1 97.44 204 HIS A C 1
ATOM 1594 O O . HIS A 1 204 ? -11.188 -17.609 -1.719 1 97.44 204 HIS A O 1
ATOM 1600 N N . ILE A 1 205 ? -11.625 -15.43 -1.73 1 97.06 205 ILE A N 1
ATOM 1601 C CA . ILE A 1 205 ? -10.352 -15.039 -1.14 1 97.06 205 ILE A CA 1
ATOM 1602 C C . ILE A 1 205 ? -10.266 -15.562 0.292 1 97.06 205 ILE A C 1
ATOM 1604 O O . ILE A 1 205 ? -9.242 -16.141 0.689 1 97.06 205 ILE A O 1
ATOM 1608 N N . LEU A 1 206 ? -11.336 -15.438 1.019 1 96.62 206 LEU A N 1
ATOM 1609 C CA . LEU A 1 206 ? -11.336 -15.891 2.404 1 96.62 206 LEU A CA 1
ATOM 1610 C C . LEU A 1 206 ? -11.289 -17.406 2.479 1 96.62 206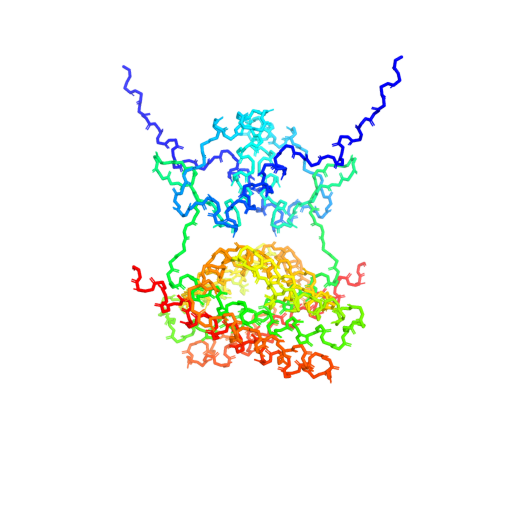 LEU A C 1
ATOM 1612 O O . LEU A 1 206 ? -10.688 -17.969 3.398 1 96.62 206 LEU A O 1
ATOM 1616 N N . GLY A 1 207 ? -11.969 -18.094 1.513 1 93.19 207 GLY A N 1
ATOM 1617 C CA . GLY A 1 207 ? -11.852 -19.531 1.425 1 93.19 207 GLY A CA 1
ATOM 1618 C C . GLY A 1 207 ? -10.43 -20 1.179 1 93.19 207 GLY A C 1
ATOM 1619 O O . GLY A 1 207 ? -9.969 -20.969 1.796 1 93.19 207 GLY A O 1
ATOM 1620 N N . ALA A 1 208 ? -9.773 -19.359 0.25 1 91.25 208 ALA A N 1
ATOM 1621 C CA . ALA A 1 208 ? -8.375 -19.672 -0.045 1 91.25 208 ALA A CA 1
ATOM 1622 C C . ALA A 1 208 ? -7.488 -19.438 1.176 1 91.25 208 ALA A C 1
ATOM 1624 O O . ALA A 1 208 ? -6.516 -20.172 1.391 1 91.25 208 ALA A O 1
ATOM 1625 N N . LYS A 1 209 ? -7.812 -18.406 1.944 1 92 209 LYS A N 1
ATOM 1626 C CA . LYS A 1 209 ? -7.098 -18.125 3.186 1 92 209 LYS A CA 1
ATOM 1627 C C . LYS A 1 209 ? -7.117 -19.328 4.117 1 92 209 LYS A C 1
ATOM 1629 O O . LYS A 1 209 ? -6.078 -19.734 4.637 1 92 209 LYS A O 1
ATOM 1634 N N . THR A 1 210 ? -8.289 -19.844 4.324 1 89.31 210 THR A N 1
ATOM 1635 C CA . THR A 1 210 ? -8.469 -20.984 5.227 1 89.31 210 THR A CA 1
ATOM 1636 C C . THR A 1 210 ? -7.621 -22.172 4.781 1 89.31 210 THR A C 1
ATOM 1638 O O . THR A 1 210 ? -6.949 -22.797 5.598 1 89.31 210 THR A O 1
ATOM 1641 N N . ASN A 1 211 ? -7.633 -22.422 3.516 1 84.5 211 ASN A N 1
ATOM 1642 C CA . ASN A 1 211 ? -6.859 -23.531 2.969 1 84.5 211 ASN A CA 1
ATOM 1643 C C . ASN A 1 211 ? -5.359 -23.297 3.141 1 84.5 211 ASN A C 1
ATOM 1645 O O . ASN A 1 211 ? -4.613 -24.234 3.439 1 84.5 211 ASN A O 1
ATOM 1649 N N . LEU A 1 212 ? -4.941 -22.094 2.904 1 83.06 212 LEU A N 1
ATOM 1650 C CA . LEU A 1 212 ? -3.533 -21.75 3.047 1 83.06 212 LEU A CA 1
ATOM 1651 C C . LEU A 1 212 ? -3.064 -21.953 4.484 1 83.06 212 LEU A C 1
ATOM 1653 O O . LEU A 1 212 ? -2.01 -22.547 4.723 1 83.06 212 LEU A O 1
ATOM 1657 N N . LEU A 1 213 ? -3.812 -21.438 5.41 1 85.38 213 LEU A N 1
ATOM 1658 C CA . LEU A 1 213 ? -3.424 -21.5 6.816 1 85.38 213 LEU A CA 1
ATOM 1659 C C . LEU A 1 213 ? -3.377 -22.938 7.305 1 85.38 213 LEU A C 1
ATOM 1661 O O . LEU A 1 213 ? -2.52 -23.297 8.117 1 85.38 213 LEU A O 1
ATOM 1665 N N . ASP A 1 214 ? -4.223 -23.75 6.809 1 80.25 214 ASP A N 1
ATOM 1666 C CA . ASP A 1 214 ? -4.215 -25.172 7.145 1 80.25 214 ASP A CA 1
ATOM 1667 C C . ASP A 1 214 ? -2.928 -25.828 6.668 1 80.25 214 ASP A C 1
ATOM 1669 O O . ASP A 1 214 ? -2.389 -26.719 7.348 1 80.25 214 ASP A O 1
ATOM 1673 N N . ASN A 1 215 ? -2.43 -25.359 5.594 1 75.5 215 ASN A N 1
ATOM 1674 C CA . ASN A 1 215 ? -1.217 -25.953 5.031 1 75.5 215 ASN A CA 1
ATOM 1675 C C . ASN A 1 215 ? 0.036 -25.406 5.711 1 75.5 215 ASN A C 1
ATOM 1677 O O . ASN A 1 215 ? 1.037 -26.109 5.84 1 75.5 215 ASN A O 1
ATOM 1681 N N . LEU A 1 216 ? 0.034 -24.062 6.059 1 73.06 216 LEU A N 1
ATOM 1682 C CA . LEU A 1 216 ? 1.188 -23.453 6.707 1 73.06 216 LEU A CA 1
ATOM 1683 C C . LEU A 1 216 ? 1.365 -24 8.125 1 73.06 216 LEU A C 1
ATOM 1685 O O . LEU A 1 216 ? 2.492 -24.109 8.609 1 73.06 216 LEU A O 1
ATOM 1689 N N . ARG A 1 217 ? 0.328 -24.281 8.781 1 64.44 217 ARG A N 1
ATOM 1690 C CA . ARG A 1 217 ? 0.398 -24.812 10.141 1 64.44 217 ARG A CA 1
ATOM 1691 C C . ARG A 1 217 ? 0.846 -26.266 10.141 1 64.44 217 ARG A C 1
ATOM 1693 O O . ARG A 1 217 ? 1.425 -26.734 11.117 1 64.44 217 ARG A O 1
ATOM 1700 N N . LYS A 1 218 ? 0.684 -26.953 9.109 1 58.44 218 LYS A N 1
ATOM 1701 C CA . LYS A 1 218 ? 1.109 -28.344 9.023 1 58.44 218 LYS A CA 1
ATOM 1702 C C . LYS A 1 218 ? 2.607 -28.453 8.75 1 58.44 218 LYS A C 1
ATOM 1704 O O . LYS A 1 218 ? 3.215 -29.5 8.984 1 58.44 218 LYS A O 1
ATOM 1709 N N . ARG A 1 219 ? 3.25 -27.406 8.484 1 52.25 219 ARG A N 1
ATOM 1710 C CA . ARG A 1 219 ? 4.691 -27.484 8.273 1 52.25 219 ARG A CA 1
ATOM 1711 C C . ARG A 1 219 ? 5.453 -27.078 9.523 1 52.25 219 ARG A C 1
ATOM 1713 O O . ARG A 1 219 ? 4.965 -26.266 10.312 1 52.25 219 ARG A O 1
ATOM 1720 N N . MET B 1 1 ? 44.781 3.148 20.688 1 20.7 1 MET B N 1
ATOM 1721 C CA . MET B 1 1 ? 43.781 4.027 20.094 1 20.7 1 MET B CA 1
ATOM 1722 C C . MET B 1 1 ? 42.469 3.291 19.906 1 20.7 1 MET B C 1
ATOM 1724 O O . MET B 1 1 ? 42.406 2.289 19.188 1 20.7 1 MET B O 1
ATOM 1728 N N . GLN B 1 2 ? 41.625 2.994 20.875 1 24.2 2 GLN B N 1
ATOM 1729 C CA . GLN B 1 2 ? 40.5 2.088 21.156 1 24.2 2 GLN B CA 1
ATOM 1730 C C . GLN B 1 2 ? 39.281 2.451 20.344 1 24.2 2 GLN B C 1
ATOM 1732 O O . GLN B 1 2 ? 38.688 3.51 20.547 1 24.2 2 GLN B O 1
ATOM 1737 N N . ILE B 1 3 ? 39.438 2.258 18.953 1 29.06 3 ILE B N 1
ATOM 1738 C CA . ILE B 1 3 ? 38.469 2.662 17.938 1 29.06 3 ILE B CA 1
ATOM 1739 C C . ILE B 1 3 ? 37.062 2.18 18.344 1 29.06 3 ILE B C 1
ATOM 1741 O O . ILE B 1 3 ? 36.844 0.981 18.531 1 29.06 3 ILE B O 1
ATOM 1745 N N . ASP B 1 4 ? 36.469 2.834 19.188 1 30.7 4 ASP B N 1
ATOM 1746 C CA . ASP B 1 4 ? 35.094 2.539 19.641 1 30.7 4 ASP B CA 1
ATOM 1747 C C . ASP B 1 4 ? 34.188 2.217 18.453 1 30.7 4 ASP B C 1
ATOM 1749 O O . ASP B 1 4 ? 34.094 3.002 17.5 1 30.7 4 ASP B O 1
ATOM 1753 N N . SER B 1 5 ? 34.125 0.946 17.906 1 30.84 5 SER B N 1
ATOM 1754 C CA . SER B 1 5 ? 33.438 0.295 16.812 1 30.84 5 SER B CA 1
ATOM 1755 C C . SER B 1 5 ? 32.031 0.845 16.656 1 30.84 5 SER B C 1
ATOM 1757 O O . SER B 1 5 ? 31.172 0.626 17.516 1 30.84 5 SER B O 1
ATOM 1759 N N . ILE B 1 6 ? 31.938 2.152 16.297 1 32.94 6 ILE B N 1
ATOM 1760 C CA . ILE B 1 6 ? 30.641 2.762 15.992 1 32.94 6 ILE B CA 1
ATOM 1761 C C . ILE B 1 6 ? 29.797 1.795 15.164 1 32.94 6 ILE B C 1
ATOM 1763 O O . ILE B 1 6 ? 30.25 1.263 14.156 1 32.94 6 ILE B O 1
ATOM 1767 N N . ASN B 1 7 ? 28.875 1.009 15.742 1 33.88 7 ASN B N 1
ATOM 1768 C CA . ASN B 1 7 ? 27.969 0.005 15.211 1 33.88 7 ASN B CA 1
ATOM 1769 C C . ASN B 1 7 ? 27.344 0.463 13.898 1 33.88 7 ASN B C 1
ATOM 1771 O O . ASN B 1 7 ? 26.406 1.264 13.898 1 33.88 7 ASN B O 1
ATOM 1775 N N . ILE B 1 8 ? 27.922 0.557 12.797 1 33.84 8 ILE B N 1
ATOM 1776 C CA . ILE B 1 8 ? 27.641 0.845 11.398 1 33.84 8 ILE B CA 1
ATOM 1777 C C . ILE B 1 8 ? 26.281 0.271 11.016 1 33.84 8 ILE B C 1
ATOM 1779 O O . ILE B 1 8 ? 25.656 0.728 10.055 1 33.84 8 ILE B O 1
ATOM 1783 N N . ALA B 1 9 ? 25.875 -0.979 11.469 1 38.5 9 ALA B N 1
ATOM 1784 C CA . ALA B 1 9 ? 24.609 -1.664 11.219 1 38.5 9 ALA B CA 1
ATOM 1785 C C . ALA B 1 9 ? 23.422 -0.796 11.633 1 38.5 9 ALA B C 1
ATOM 1787 O O . ALA B 1 9 ? 22.344 -0.881 11.039 1 38.5 9 ALA B O 1
ATOM 1788 N N . GLN B 1 10 ? 23.406 0.023 12.664 1 42.91 10 GLN B N 1
ATOM 1789 C CA . GLN B 1 10 ? 22.359 0.756 13.367 1 42.91 10 GLN B CA 1
ATOM 1790 C C . GLN B 1 10 ? 22.172 2.156 12.789 1 42.91 10 GLN B C 1
ATOM 1792 O O . GLN B 1 10 ? 21.266 2.885 13.188 1 42.91 10 GLN B O 1
ATOM 1797 N N . THR B 1 11 ? 23.125 2.775 12.203 1 46.34 11 THR B N 1
ATOM 1798 C CA . THR B 1 11 ? 23.062 4.121 11.641 1 46.34 11 THR B CA 1
ATOM 1799 C C . THR B 1 11 ? 22.297 4.121 10.312 1 46.34 11 THR B C 1
ATOM 1801 O O . THR B 1 11 ? 22.688 3.412 9.383 1 46.34 11 THR B O 1
ATOM 1804 N N . ALA B 1 12 ? 21.203 4.551 10.281 1 61.38 12 ALA B N 1
ATOM 1805 C CA . ALA B 1 12 ? 20.469 4.684 9.031 1 61.38 12 ALA B CA 1
ATOM 1806 C C . ALA B 1 12 ? 21.406 5.059 7.883 1 61.38 12 ALA B C 1
ATOM 1808 O O . ALA B 1 12 ? 22.234 5.953 8.023 1 61.38 12 ALA B O 1
ATOM 1809 N N . SER B 1 13 ? 21.453 4.199 6.871 1 82.31 13 SER B N 1
ATOM 1810 C CA . SER B 1 13 ? 22.219 4.52 5.672 1 82.31 13 SER B CA 1
ATOM 1811 C C . SER B 1 13 ? 21.969 5.949 5.219 1 82.31 13 SER B C 1
ATOM 1813 O O . SER B 1 13 ? 20.969 6.559 5.598 1 82.31 13 SER B O 1
ATOM 1815 N N . ALA B 1 14 ? 22.984 6.637 4.867 1 88.81 14 ALA B N 1
ATOM 1816 C CA . ALA B 1 14 ? 22.828 7.973 4.297 1 88.81 14 ALA B CA 1
ATOM 1817 C C . ALA B 1 14 ? 21.562 8.062 3.443 1 88.81 14 ALA B C 1
ATOM 1819 O O . ALA B 1 14 ? 20.844 9.062 3.49 1 88.81 14 ALA B O 1
ATOM 1820 N N . ALA B 1 15 ? 21.219 6.988 2.768 1 91.19 15 ALA B N 1
ATOM 1821 C CA . ALA B 1 15 ? 20.031 6.934 1.915 1 91.19 15 ALA B CA 1
ATOM 1822 C C . ALA B 1 15 ? 18.766 7.051 2.744 1 91.19 15 ALA B C 1
ATOM 1824 O O . ALA B 1 15 ? 17.844 7.789 2.379 1 91.19 15 ALA B O 1
ATOM 1825 N N . THR B 1 16 ? 18.766 6.363 3.871 1 91.75 16 THR B N 1
ATOM 1826 C CA . THR B 1 16 ? 17.578 6.379 4.734 1 91.75 16 THR B CA 1
ATOM 1827 C C . THR B 1 16 ? 17.391 7.758 5.355 1 91.75 16 THR B C 1
ATOM 1829 O O . THR B 1 16 ? 16.266 8.258 5.438 1 91.75 16 THR B O 1
ATOM 1832 N N . ILE B 1 17 ? 18.438 8.367 5.766 1 94.69 17 ILE B N 1
ATOM 1833 C CA . ILE B 1 17 ? 18.391 9.695 6.363 1 94.69 17 ILE B CA 1
ATOM 1834 C C . ILE B 1 17 ? 17.859 10.703 5.344 1 94.69 17 ILE B C 1
ATOM 1836 O O . ILE B 1 17 ? 16.969 11.5 5.652 1 94.69 17 ILE B O 1
ATOM 1840 N N . ILE B 1 18 ? 18.406 10.68 4.152 1 95.75 18 ILE B N 1
ATOM 1841 C CA . ILE B 1 18 ? 17.984 11.586 3.09 1 95.75 18 ILE B CA 1
ATOM 1842 C C . ILE B 1 18 ? 16.516 11.32 2.736 1 95.75 18 ILE B C 1
ATOM 1844 O O . ILE B 1 18 ? 15.734 12.258 2.572 1 95.75 18 ILE B O 1
ATOM 1848 N N . TYR B 1 19 ? 16.203 10.055 2.637 1 95.69 19 TYR B N 1
ATOM 1849 C CA . TYR B 1 19 ? 14.82 9.648 2.354 1 95.69 19 TYR B CA 1
ATOM 1850 C C . TYR B 1 19 ? 13.859 10.258 3.361 1 95.69 19 TYR B C 1
ATOM 1852 O O . TYR B 1 19 ? 12.875 10.898 2.98 1 95.69 19 TYR B O 1
ATOM 1860 N N . GLU B 1 20 ? 14.172 10.102 4.621 1 96.31 20 GLU B N 1
ATOM 1861 C CA . GLU B 1 20 ? 13.289 10.594 5.676 1 96.31 20 GLU B CA 1
ATOM 1862 C C . GLU B 1 20 ? 13.188 12.117 5.652 1 96.31 20 GLU B C 1
ATOM 1864 O O . GLU B 1 20 ? 12.117 12.68 5.875 1 96.31 20 GLU B O 1
ATOM 1869 N N . ALA B 1 21 ? 14.266 12.773 5.406 1 96.5 21 ALA B N 1
ATOM 1870 C CA . ALA B 1 21 ? 14.289 14.234 5.359 1 96.5 21 ALA B CA 1
ATOM 1871 C C . ALA B 1 21 ? 13.445 14.758 4.199 1 96.5 21 ALA B C 1
ATOM 1873 O O . ALA B 1 21 ? 12.648 15.68 4.371 1 96.5 21 ALA B O 1
ATOM 1874 N N . LEU B 1 22 ? 13.609 14.188 3.004 1 97.12 22 LEU B N 1
ATOM 1875 C CA . LEU B 1 22 ? 12.859 14.617 1.827 1 97.12 22 LEU B CA 1
ATOM 1876 C C . LEU B 1 22 ? 11.383 14.297 1.98 1 97.12 22 LEU B C 1
ATOM 1878 O O . LEU B 1 22 ? 10.523 15.109 1.624 1 97.12 22 LEU B O 1
ATOM 1882 N N . LYS B 1 23 ? 11.141 13.109 2.49 1 96.81 23 LYS B N 1
ATOM 1883 C CA . LYS B 1 23 ? 9.758 12.719 2.742 1 96.81 23 LYS B CA 1
ATOM 1884 C C . LYS B 1 23 ? 9.062 13.727 3.652 1 96.81 23 LYS B C 1
ATOM 1886 O O . LYS B 1 23 ? 7.957 14.188 3.348 1 96.81 23 LYS B O 1
ATOM 1891 N N . LYS B 1 24 ? 9.719 14.062 4.75 1 95.06 24 LYS B N 1
ATOM 1892 C CA . LYS B 1 24 ? 9.172 15.031 5.695 1 95.06 24 LYS B CA 1
ATOM 1893 C C . LYS B 1 24 ? 8.93 16.375 5.016 1 95.06 24 LYS B C 1
ATOM 1895 O O . LYS B 1 24 ? 7.875 16.984 5.195 1 95.06 24 LYS B O 1
ATOM 1900 N N . ALA B 1 25 ? 9.859 16.828 4.215 1 94.94 25 ALA B N 1
ATOM 1901 C CA . ALA B 1 25 ? 9.75 18.109 3.527 1 94.94 25 ALA B CA 1
ATOM 1902 C C . ALA B 1 25 ? 8.586 18.109 2.543 1 94.94 25 ALA B C 1
ATOM 1904 O O . ALA B 1 25 ? 7.883 19.109 2.402 1 94.94 25 ALA B O 1
ATOM 1905 N N . ILE B 1 26 ? 8.367 17 1.901 1 95 26 ILE B N 1
ATOM 1906 C CA . ILE B 1 26 ? 7.27 16.875 0.945 1 95 26 ILE B CA 1
ATOM 1907 C C . ILE B 1 26 ? 5.934 16.859 1.688 1 95 26 ILE B C 1
ATOM 1909 O O . ILE B 1 26 ? 5.023 17.625 1.356 1 95 26 ILE B O 1
ATOM 1913 N N . ILE B 1 27 ? 5.824 16.078 2.744 1 93.38 27 ILE B N 1
ATOM 1914 C CA . ILE B 1 27 ? 4.578 15.852 3.475 1 93.38 27 ILE B CA 1
ATOM 1915 C C . ILE B 1 27 ? 4.172 17.125 4.203 1 93.38 27 ILE B C 1
ATOM 1917 O O . ILE B 1 27 ? 2.98 17.438 4.301 1 93.38 27 ILE B O 1
ATOM 1921 N N . GLU B 1 28 ? 5.148 17.906 4.633 1 89.88 28 GLU B N 1
ATOM 1922 C CA . GLU B 1 28 ? 4.848 19.125 5.391 1 89.88 28 GLU B CA 1
ATOM 1923 C C . GLU B 1 28 ? 4.676 20.312 4.465 1 89.88 28 GLU B C 1
ATOM 1925 O O . GLU B 1 28 ? 4.383 21.422 4.918 1 89.88 28 GLU B O 1
ATOM 1930 N N . GLY B 1 29 ? 4.934 20.156 3.18 1 89.62 29 GLY B N 1
ATOM 1931 C CA . GLY B 1 29 ? 4.652 21.188 2.197 1 89.62 29 GLY B CA 1
ATOM 1932 C C . GLY B 1 29 ? 5.828 22.125 1.952 1 89.62 29 GLY B C 1
ATOM 1933 O O . GLY B 1 29 ? 5.688 23.141 1.274 1 89.62 29 GLY B O 1
ATOM 1934 N N . GLN B 1 30 ? 6.965 21.828 2.51 1 91.5 30 GLN B N 1
ATOM 1935 C CA . GLN B 1 30 ? 8.156 22.641 2.266 1 91.5 30 GLN B CA 1
ATOM 1936 C C . GLN B 1 30 ? 8.633 22.484 0.824 1 91.5 30 GLN B C 1
ATOM 1938 O O . GLN B 1 30 ? 9.227 23.406 0.263 1 91.5 30 GLN B O 1
ATOM 1943 N N . LEU B 1 31 ? 8.461 21.328 0.201 1 94.44 31 LEU B N 1
ATOM 1944 C CA . LEU B 1 31 ? 8.688 21.094 -1.22 1 94.44 31 LEU B CA 1
ATOM 1945 C C . LEU B 1 31 ? 7.363 21.016 -1.974 1 94.44 31 LEU B C 1
ATOM 1947 O O . LEU B 1 31 ? 6.535 20.141 -1.691 1 94.44 31 LEU B O 1
ATOM 1951 N N . ALA B 1 32 ? 7.184 21.906 -2.914 1 92.81 32 ALA B N 1
ATOM 1952 C CA . ALA B 1 32 ? 5.91 22.047 -3.615 1 92.81 32 ALA B CA 1
ATOM 1953 C C . ALA B 1 32 ? 5.773 20.984 -4.715 1 92.81 32 ALA B C 1
ATOM 1955 O O . ALA B 1 32 ? 6.77 20.422 -5.172 1 92.81 32 ALA B O 1
ATOM 1956 N N . ASP B 1 33 ? 4.508 20.828 -5.129 1 93.25 33 ASP B N 1
ATOM 1957 C CA . ASP B 1 33 ? 4.246 20 -6.297 1 93.25 33 ASP B CA 1
ATOM 1958 C C . ASP B 1 33 ? 5.07 20.453 -7.496 1 93.25 33 ASP B C 1
ATOM 1960 O O . ASP B 1 33 ? 5.156 21.656 -7.773 1 93.25 33 ASP B O 1
ATOM 1964 N N . GLY B 1 34 ? 5.762 19.469 -8.07 1 94.62 34 GLY B N 1
ATOM 1965 C CA . GLY B 1 34 ? 6.523 19.781 -9.266 1 94.62 34 GLY B CA 1
ATOM 1966 C C . GLY B 1 34 ? 7.922 20.281 -8.969 1 94.62 34 GLY B C 1
ATOM 1967 O O . GLY B 1 34 ? 8.742 20.438 -9.883 1 94.62 34 GLY B O 1
ATOM 1968 N N . ALA B 1 35 ? 8.25 20.547 -7.723 1 95.81 35 ALA B N 1
ATOM 1969 C CA . ALA B 1 35 ? 9.594 21 -7.379 1 95.81 35 ALA B CA 1
ATOM 1970 C C . ALA B 1 35 ? 10.648 19.969 -7.785 1 95.81 35 ALA B C 1
ATOM 1972 O O . ALA B 1 35 ? 10.516 18.781 -7.488 1 95.81 35 ALA B O 1
ATOM 1973 N N . PRO B 1 36 ? 11.656 20.375 -8.453 1 96.31 36 PRO B N 1
ATOM 1974 C CA . PRO B 1 36 ? 12.719 19.438 -8.844 1 96.31 36 PRO B CA 1
ATOM 1975 C C . PRO B 1 36 ? 13.586 19 -7.668 1 96.31 36 PRO B C 1
ATOM 1977 O O . PRO B 1 36 ? 13.867 19.797 -6.77 1 96.31 36 PRO B O 1
ATOM 1980 N N . LEU B 1 37 ? 13.914 17.797 -7.652 1 97.12 37 LEU B N 1
ATOM 1981 C CA . LEU B 1 37 ? 14.875 17.25 -6.703 1 97.12 37 LEU B CA 1
ATOM 1982 C C . LEU B 1 37 ? 16.234 17.031 -7.371 1 97.12 37 LEU B C 1
ATOM 1984 O O . LEU B 1 37 ? 16.516 15.922 -7.832 1 97.12 37 LEU B O 1
ATOM 1988 N N . ARG B 1 38 ? 17.094 18.031 -7.379 1 96 38 ARG B N 1
ATOM 1989 C CA . ARG B 1 38 ? 18.391 17.984 -8.023 1 96 38 ARG B CA 1
ATOM 1990 C C . ARG B 1 38 ? 19.391 17.203 -7.18 1 96 38 ARG B C 1
ATOM 1992 O O . ARG B 1 38 ? 19.781 17.656 -6.102 1 96 38 ARG B O 1
ATOM 1999 N N . GLN B 1 39 ? 19.781 16.156 -7.711 1 94.19 39 GLN B N 1
ATOM 2000 C CA . GLN B 1 39 ? 20.594 15.211 -6.969 1 94.19 39 GLN B CA 1
ATOM 2001 C C . GLN B 1 39 ? 21.891 15.859 -6.473 1 94.19 39 GLN B C 1
ATOM 2003 O O . GLN B 1 39 ? 22.312 15.625 -5.34 1 94.19 39 GLN B O 1
ATOM 2008 N N . ASP B 1 40 ? 22.5 16.734 -7.301 1 95.44 40 ASP B N 1
ATOM 2009 C CA . ASP B 1 40 ? 23.75 17.375 -6.934 1 95.44 40 ASP B CA 1
ATOM 2010 C C . ASP B 1 40 ? 23.547 18.328 -5.746 1 95.44 40 ASP B C 1
ATOM 2012 O O . ASP B 1 40 ? 24.375 18.359 -4.828 1 95.44 40 ASP B O 1
ATOM 2016 N N . GLU B 1 41 ? 22.547 19.031 -5.762 1 96.38 41 GLU B N 1
ATOM 2017 C CA . GLU B 1 41 ? 22.25 19.969 -4.688 1 96.38 41 GLU B CA 1
ATOM 2018 C C . GLU B 1 41 ? 21.953 19.25 -3.381 1 96.38 41 GLU B C 1
ATOM 2020 O O . GLU B 1 41 ? 22.453 19.641 -2.32 1 96.38 41 GLU B O 1
ATOM 2025 N N . ILE B 1 42 ? 21.156 18.219 -3.453 1 96.94 42 ILE B N 1
ATOM 2026 C CA . ILE B 1 42 ? 20.797 17.438 -2.27 1 96.94 42 ILE B CA 1
ATOM 2027 C C . ILE B 1 42 ? 22.047 16.75 -1.707 1 96.94 42 ILE B C 1
ATOM 2029 O O . ILE B 1 42 ? 22.25 16.734 -0.491 1 96.94 42 ILE B O 1
ATOM 2033 N N . ALA B 1 43 ? 22.828 16.234 -2.605 1 96.06 43 ALA B N 1
ATOM 2034 C CA . ALA B 1 43 ? 24.078 15.594 -2.184 1 96.06 43 ALA B CA 1
ATOM 2035 C C . ALA B 1 43 ? 24.953 16.578 -1.416 1 96.06 43 ALA B C 1
ATOM 2037 O O . ALA B 1 43 ? 25.5 16.234 -0.366 1 96.06 43 ALA B O 1
ATOM 2038 N N . LYS B 1 44 ? 25.062 17.766 -1.911 1 96.06 44 LYS B N 1
ATOM 2039 C CA . LYS B 1 44 ? 25.844 18.812 -1.257 1 96.06 44 LYS B CA 1
ATOM 2040 C C . LYS B 1 44 ? 25.266 19.156 0.111 1 96.06 44 LYS B C 1
ATOM 2042 O O . LYS B 1 44 ? 26.016 19.281 1.091 1 96.06 44 LYS B O 1
ATOM 2047 N N . MET B 1 45 ? 24.031 19.234 0.19 1 95.62 45 MET B N 1
ATOM 2048 C CA . MET B 1 45 ? 23.328 19.609 1.422 1 95.62 45 MET B CA 1
ATOM 2049 C C . MET B 1 45 ? 23.594 18.578 2.52 1 95.62 45 MET B C 1
ATOM 2051 O O . MET B 1 45 ? 23.703 18.938 3.695 1 95.62 45 MET B O 1
ATOM 2055 N N . PHE B 1 46 ? 23.703 17.375 2.135 1 95.75 46 PHE B N 1
ATOM 2056 C CA . PHE B 1 46 ? 23.844 16.312 3.121 1 95.75 46 PHE B CA 1
ATOM 2057 C C . PHE B 1 46 ? 25.281 15.812 3.178 1 95.75 46 PHE B C 1
ATOM 2059 O O . PHE B 1 46 ? 25.578 14.82 3.854 1 95.75 46 PHE B O 1
ATOM 2066 N N . ASN B 1 47 ? 26.109 16.422 2.48 1 95 47 ASN B N 1
ATOM 2067 C CA . ASN B 1 47 ? 27.531 16.094 2.455 1 95 47 ASN B CA 1
ATOM 2068 C C . ASN B 1 47 ? 27.766 14.625 2.119 1 95 47 ASN B C 1
ATOM 2070 O O . ASN B 1 47 ? 28.438 13.914 2.861 1 95 47 ASN B O 1
ATOM 2074 N N . THR B 1 48 ? 27.188 14.219 1.006 1 94 48 THR B N 1
ATOM 2075 C CA . THR B 1 48 ? 27.328 12.844 0.527 1 94 48 THR B CA 1
ATOM 2076 C C . THR B 1 48 ? 27.438 12.812 -0.994 1 94 48 THR B C 1
ATOM 2078 O O . THR B 1 48 ? 27.453 13.859 -1.645 1 94 48 THR B O 1
ATOM 2081 N N . SER B 1 49 ? 27.703 11.68 -1.53 1 91.62 49 SER B N 1
ATOM 2082 C CA . SER B 1 49 ? 27.688 11.5 -2.979 1 91.62 49 SER B CA 1
ATOM 2083 C C . SER B 1 49 ? 26.25 11.414 -3.512 1 91.62 49 SER B C 1
ATOM 2085 O O . SER B 1 49 ? 25.297 11.422 -2.736 1 91.62 49 SER B O 1
ATOM 2087 N N . ARG B 1 50 ? 26.125 11.312 -4.77 1 92.19 50 ARG B N 1
ATOM 2088 C CA . ARG B 1 50 ? 24.812 11.25 -5.41 1 92.19 50 ARG B CA 1
ATOM 2089 C C . ARG B 1 50 ? 24.188 9.875 -5.207 1 92.19 50 ARG B C 1
ATOM 2091 O O . ARG B 1 50 ? 22.969 9.719 -5.371 1 92.19 50 ARG B O 1
ATOM 2098 N N . ILE B 1 51 ? 24.938 8.938 -4.84 1 87.81 51 ILE B N 1
ATOM 2099 C CA . ILE B 1 51 ? 24.469 7.559 -4.781 1 87.81 51 ILE B CA 1
ATOM 2100 C C . ILE B 1 51 ? 23.359 7.43 -3.729 1 87.81 51 ILE B C 1
ATOM 2102 O O . ILE B 1 51 ? 22.25 7 -4.035 1 87.81 51 ILE B O 1
ATOM 2106 N N . PRO B 1 52 ? 23.609 7.832 -2.514 1 92.06 52 PRO B N 1
ATOM 2107 C CA . PRO B 1 52 ? 22.531 7.715 -1.525 1 92.06 52 PRO B CA 1
ATOM 2108 C C . PRO B 1 52 ? 21.328 8.602 -1.848 1 92.06 52 PRO B C 1
ATOM 2110 O O . PRO B 1 52 ? 20.203 8.281 -1.481 1 92.06 52 PRO B O 1
ATOM 2113 N N . VAL B 1 53 ? 21.547 9.711 -2.539 1 94.06 53 VAL B N 1
ATOM 2114 C CA . VAL B 1 53 ? 20.469 10.594 -2.936 1 94.06 53 VAL B CA 1
ATOM 2115 C C . VAL B 1 53 ? 19.562 9.883 -3.938 1 94.06 53 VAL B C 1
ATOM 2117 O O . VAL B 1 53 ? 18.328 9.906 -3.799 1 94.06 53 VAL B O 1
ATOM 2120 N N . ARG B 1 54 ? 20.172 9.242 -4.859 1 90.94 54 ARG B N 1
ATOM 2121 C CA . ARG B 1 54 ? 19.422 8.492 -5.859 1 90.94 54 ARG B CA 1
ATOM 2122 C C . ARG B 1 54 ? 18.609 7.383 -5.207 1 90.94 54 ARG B C 1
ATOM 2124 O O . ARG B 1 54 ? 17.469 7.145 -5.586 1 90.94 54 ARG B O 1
ATOM 2131 N N . GLU B 1 55 ? 19.219 6.742 -4.266 1 90.5 55 GLU B N 1
ATOM 2132 C CA . GLU B 1 55 ? 18.516 5.695 -3.531 1 90.5 55 GLU B CA 1
ATOM 2133 C C . GLU B 1 55 ? 17.297 6.258 -2.799 1 90.5 55 GLU B C 1
ATOM 2135 O O . GLU B 1 55 ? 16.219 5.664 -2.83 1 90.5 55 GLU B O 1
ATOM 2140 N N . ALA B 1 56 ? 17.516 7.344 -2.199 1 94.25 56 ALA B N 1
ATOM 2141 C CA . ALA B 1 56 ? 16.438 7.996 -1.465 1 94.25 56 ALA B CA 1
ATOM 2142 C C . ALA B 1 56 ? 15.297 8.398 -2.402 1 94.25 56 ALA B C 1
ATOM 2144 O O . ALA B 1 56 ? 14.117 8.195 -2.088 1 94.25 56 ALA B O 1
ATOM 2145 N N . ILE B 1 57 ? 15.672 8.938 -3.533 1 94.19 57 ILE B N 1
ATOM 2146 C CA . ILE B 1 57 ? 14.688 9.375 -4.52 1 94.19 57 ILE B CA 1
ATOM 2147 C C . ILE B 1 57 ? 13.922 8.172 -5.059 1 94.19 57 ILE B C 1
ATOM 2149 O O . ILE B 1 57 ? 12.703 8.234 -5.238 1 94.19 57 ILE B O 1
ATOM 2153 N N . THR B 1 58 ? 14.578 7.098 -5.246 1 91.06 58 THR B N 1
ATOM 2154 C CA . THR B 1 58 ? 13.945 5.867 -5.703 1 91.06 58 THR B CA 1
ATOM 2155 C C . THR B 1 58 ? 12.922 5.375 -4.688 1 91.06 58 THR B C 1
ATOM 2157 O O . THR B 1 58 ? 11.828 4.945 -5.059 1 91.06 58 THR B O 1
ATOM 2160 N N . MET B 1 59 ? 13.25 5.441 -3.424 1 92.62 59 MET B N 1
ATOM 2161 C CA . MET B 1 59 ? 12.32 5.059 -2.369 1 92.62 59 MET B CA 1
ATOM 2162 C C . MET B 1 59 ? 11.078 5.941 -2.395 1 92.62 59 MET B C 1
ATOM 2164 O O . MET B 1 59 ? 9.953 5.445 -2.283 1 92.62 59 MET B O 1
ATOM 2168 N N . LEU B 1 60 ? 11.312 7.203 -2.557 1 95.88 60 LEU B N 1
ATOM 2169 C CA . LEU B 1 60 ? 10.211 8.156 -2.596 1 95.88 60 LEU B CA 1
ATOM 2170 C C . LEU B 1 60 ? 9.32 7.906 -3.811 1 95.88 60 LEU B C 1
ATOM 2172 O O . LEU B 1 60 ? 8.102 8.078 -3.742 1 95.88 60 LEU B O 1
ATOM 2176 N N . GLU B 1 61 ? 9.93 7.5 -4.93 1 93 61 GLU B N 1
ATOM 2177 C CA . GLU B 1 61 ? 9.18 7.172 -6.141 1 93 61 GLU B CA 1
ATOM 2178 C C . GLU B 1 61 ? 8.281 5.961 -5.926 1 93 61 GLU B C 1
ATOM 2180 O O . GLU B 1 61 ? 7.137 5.941 -6.383 1 93 61 GLU B O 1
ATOM 2185 N N . GLN B 1 62 ? 8.789 5.055 -5.203 1 89.12 62 GLN B N 1
ATOM 2186 C CA . GLN B 1 62 ? 8.023 3.84 -4.926 1 89.12 62 GLN B CA 1
ATOM 2187 C C . GLN B 1 62 ? 6.793 4.145 -4.078 1 89.12 62 GLN B C 1
ATOM 2189 O O . GLN B 1 62 ? 5.809 3.4 -4.113 1 89.12 62 GLN B O 1
ATOM 2194 N N . GLN B 1 63 ? 6.863 5.23 -3.396 1 92.31 63 GLN B N 1
ATOM 2195 C CA . GLN B 1 63 ? 5.746 5.613 -2.541 1 92.31 63 GLN B CA 1
ATOM 2196 C C . GLN B 1 63 ? 4.82 6.598 -3.252 1 92.31 63 GLN B C 1
ATOM 2198 O O . GLN B 1 63 ? 3.799 7.008 -2.697 1 92.31 63 GLN B O 1
ATOM 2203 N N . GLY B 1 64 ? 5.25 7.051 -4.477 1 93.5 64 GLY B N 1
ATOM 2204 C CA . GLY B 1 64 ? 4.43 7.961 -5.262 1 93.5 64 GLY B CA 1
ATOM 2205 C C . GLY B 1 64 ? 4.613 9.414 -4.871 1 93.5 64 GLY B C 1
ATOM 2206 O O . GLY B 1 64 ? 3.842 10.281 -5.297 1 93.5 64 GLY B O 1
ATOM 2207 N N . LEU B 1 65 ? 5.586 9.734 -4.051 1 96.69 65 LEU B N 1
ATOM 2208 C CA . LEU B 1 65 ? 5.824 11.102 -3.592 1 96.69 65 LEU B CA 1
ATOM 2209 C C . LEU B 1 65 ? 6.691 11.867 -4.59 1 96.69 65 LEU B C 1
ATOM 2211 O O . LEU B 1 65 ? 6.734 13.094 -4.562 1 96.69 65 LEU B O 1
ATOM 2215 N N . VAL B 1 66 ? 7.453 11.086 -5.43 1 96.81 66 VAL B N 1
ATOM 2216 C CA . VAL B 1 66 ? 8.336 11.633 -6.457 1 96.81 66 VAL B CA 1
ATOM 2217 C C . VAL B 1 66 ? 8.086 10.914 -7.785 1 96.81 66 VAL B C 1
ATOM 2219 O O . VAL B 1 66 ? 7.746 9.734 -7.805 1 96.81 66 VAL B O 1
ATOM 2222 N N . VAL B 1 67 ? 8.164 11.602 -8.844 1 95.38 67 VAL B N 1
ATOM 2223 C CA . VAL B 1 67 ? 8.07 11.008 -10.18 1 95.38 67 VAL B CA 1
ATOM 2224 C C . VAL B 1 67 ? 9.203 11.539 -11.055 1 95.38 67 VAL B C 1
ATOM 2226 O O . VAL B 1 67 ? 9.641 12.68 -10.898 1 95.38 67 VAL B O 1
ATOM 2229 N N . THR B 1 68 ? 9.672 10.719 -11.883 1 91.25 68 THR B N 1
ATOM 2230 C CA . THR B 1 68 ? 10.695 11.148 -12.836 1 91.25 68 THR B CA 1
ATOM 2231 C C . THR B 1 68 ? 10.055 11.602 -14.141 1 91.25 68 THR B C 1
ATOM 2233 O O . THR B 1 68 ? 9.219 10.898 -14.711 1 91.25 68 THR B O 1
ATOM 2236 N N . GLN B 1 69 ? 10.32 12.727 -14.531 1 90.25 69 GLN B N 1
ATOM 2237 C CA . GLN B 1 69 ? 9.797 13.297 -15.766 1 90.25 69 GLN B CA 1
ATOM 2238 C C . GLN B 1 69 ? 10.891 13.422 -16.828 1 90.25 69 GLN B C 1
ATOM 2240 O O . GLN B 1 69 ? 12.047 13.703 -16.5 1 90.25 69 GLN B O 1
ATOM 2245 N N . ARG B 1 70 ? 10.359 13.297 -18.031 1 82.06 70 ARG B N 1
ATOM 2246 C CA . ARG B 1 70 ? 11.273 13.438 -19.172 1 82.06 70 ARG B CA 1
ATOM 2247 C C . ARG B 1 70 ? 11.898 14.828 -19.188 1 82.06 70 ARG B C 1
ATOM 2249 O O . ARG B 1 70 ? 11.203 15.836 -19.062 1 82.06 70 ARG B O 1
ATOM 2256 N N . TYR B 1 71 ? 13.227 14.945 -19.219 1 83 71 TYR B N 1
ATOM 2257 C CA . TYR B 1 71 ? 14.031 16.141 -19.375 1 83 71 TYR B CA 1
ATOM 2258 C C . TYR B 1 71 ? 14.102 16.938 -18.078 1 83 71 TYR B C 1
ATOM 2260 O O . TYR B 1 71 ? 14.875 17.891 -17.953 1 83 71 TYR B O 1
ATOM 2268 N N . LYS B 1 72 ? 13.195 16.625 -17.062 1 86.38 72 LYS B N 1
ATOM 2269 C CA . LYS B 1 72 ? 13.203 17.375 -15.812 1 86.38 72 LYS B CA 1
ATOM 2270 C C . LYS B 1 72 ? 13.836 16.578 -14.68 1 86.38 72 LYS B C 1
ATOM 2272 O O . LYS B 1 72 ? 14.227 17.141 -13.656 1 86.38 72 LYS B O 1
ATOM 2277 N N . GLY B 1 73 ? 13.883 15.289 -14.93 1 92.25 73 GLY B N 1
ATOM 2278 C CA . GLY B 1 73 ? 14.391 14.461 -13.852 1 92.25 73 GLY B CA 1
ATOM 2279 C C . GLY B 1 73 ? 13.367 14.188 -12.766 1 92.25 73 GLY B C 1
ATOM 2280 O O . GLY B 1 73 ? 12.172 14.102 -13.047 1 92.25 73 GLY B O 1
ATOM 2281 N N . ALA B 1 74 ? 13.859 14.023 -11.477 1 95.5 74 ALA B N 1
ATOM 2282 C CA . ALA B 1 74 ? 12.977 13.719 -10.352 1 95.5 74 ALA B CA 1
ATOM 2283 C C . ALA B 1 74 ? 12.305 14.977 -9.82 1 95.5 74 ALA B C 1
ATOM 2285 O O . ALA B 1 74 ? 12.977 15.969 -9.531 1 95.5 74 ALA B O 1
ATOM 2286 N N . VAL B 1 75 ? 11 14.969 -9.734 1 97.38 75 VAL B N 1
ATOM 2287 C CA . VAL B 1 75 ? 10.25 16.078 -9.172 1 97.38 75 VAL B CA 1
A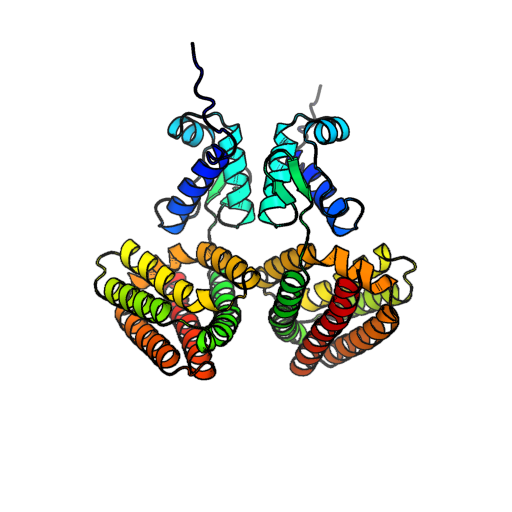TOM 2288 C C . VAL B 1 75 ? 9.25 15.57 -8.133 1 97.38 75 VAL B C 1
ATOM 2290 O O . VAL B 1 75 ? 8.875 14.398 -8.156 1 97.38 75 VAL B O 1
ATOM 2293 N N . VAL B 1 76 ? 8.875 16.438 -7.254 1 97.44 76 VAL B N 1
ATOM 2294 C CA . VAL B 1 76 ? 7.82 16.094 -6.301 1 97.44 76 VAL B CA 1
ATOM 2295 C C . VAL B 1 76 ? 6.512 15.836 -7.047 1 97.44 76 VAL B C 1
ATOM 2297 O O . VAL B 1 76 ? 6.094 16.641 -7.883 1 97.44 76 VAL B O 1
ATOM 2300 N N . ALA B 1 77 ? 5.91 14.727 -6.742 1 95.81 77 ALA B N 1
ATOM 2301 C CA . ALA B 1 77 ? 4.695 14.32 -7.441 1 95.81 77 ALA B CA 1
ATOM 2302 C C . ALA B 1 77 ? 3.504 15.18 -7.02 1 95.81 77 ALA B C 1
ATOM 2304 O O . ALA B 1 77 ? 3.357 15.508 -5.84 1 95.81 77 ALA B O 1
ATOM 2305 N N . GLY B 1 78 ? 2.645 15.594 -7.949 1 92.69 78 GLY B N 1
ATOM 2306 C CA . GLY B 1 78 ? 1.348 16.172 -7.656 1 92.69 78 GLY B CA 1
ATOM 2307 C C . GLY B 1 78 ? 0.227 15.156 -7.605 1 92.69 78 GLY B C 1
ATOM 2308 O O . GLY B 1 78 ? 0.474 13.953 -7.695 1 92.69 78 GLY B O 1
ATOM 2309 N N . ILE B 1 79 ? -0.943 15.703 -7.34 1 91 79 ILE B N 1
ATOM 2310 C CA . ILE B 1 79 ? -2.115 14.836 -7.293 1 91 79 ILE B CA 1
ATOM 2311 C C . ILE B 1 79 ? -3.297 15.531 -7.969 1 91 79 ILE B C 1
ATOM 2313 O O . ILE B 1 79 ? -3.521 16.719 -7.766 1 91 79 ILE B O 1
ATOM 2317 N N . SER B 1 80 ? -3.93 14.828 -8.859 1 91.25 80 SER B N 1
ATOM 2318 C CA . SER B 1 80 ? -5.148 15.367 -9.453 1 91.25 80 SER B CA 1
ATOM 2319 C C . SER B 1 80 ? -6.324 15.266 -8.492 1 91.25 80 SER B C 1
ATOM 2321 O O . SER B 1 80 ? -6.301 14.453 -7.559 1 91.25 80 SER B O 1
ATOM 2323 N N . PRO B 1 81 ? -7.391 16.062 -8.688 1 91.12 81 PRO B N 1
ATOM 2324 C CA . PRO B 1 81 ? -8.586 15.945 -7.844 1 91.12 81 PRO B CA 1
ATOM 2325 C C . PRO B 1 81 ? -9.172 14.539 -7.855 1 91.12 81 PRO B C 1
ATOM 2327 O O . PRO B 1 81 ? -9.594 14.031 -6.812 1 91.12 81 PRO B O 1
ATOM 2330 N N . ASP B 1 82 ? -9.141 13.914 -9 1 93.62 82 ASP B N 1
ATOM 2331 C CA . ASP B 1 82 ? -9.68 12.562 -9.109 1 93.62 82 ASP B CA 1
ATOM 2332 C C . ASP B 1 82 ? -8.828 11.57 -8.32 1 93.62 82 ASP B C 1
ATOM 2334 O O . ASP B 1 82 ? -9.359 10.68 -7.652 1 93.62 82 ASP B O 1
ATOM 2338 N N . GLU B 1 83 ? -7.559 11.727 -8.438 1 93.69 83 GLU B N 1
ATOM 2339 C CA . GLU B 1 83 ? -6.66 10.867 -7.676 1 93.69 83 GLU B CA 1
ATOM 2340 C C . GLU B 1 83 ? -6.836 11.078 -6.176 1 93.69 83 GLU B C 1
ATOM 2342 O O . GLU B 1 83 ? -6.887 10.109 -5.41 1 93.69 83 GLU B O 1
ATOM 2347 N N . ALA B 1 84 ? -6.918 12.32 -5.797 1 93.31 84 ALA B N 1
ATOM 2348 C CA . ALA B 1 84 ? -7.137 12.641 -4.391 1 93.31 84 ALA B CA 1
ATOM 2349 C C . ALA B 1 84 ? -8.438 12.031 -3.881 1 93.31 84 ALA B C 1
ATOM 2351 O O . ALA B 1 84 ? -8.469 11.414 -2.812 1 93.31 84 ALA B O 1
ATOM 2352 N N . ALA B 1 85 ? -9.477 12.203 -4.664 1 95.12 85 ALA B N 1
ATOM 2353 C CA . ALA B 1 85 ? -10.781 11.672 -4.285 1 95.12 85 ALA B CA 1
ATOM 2354 C C . ALA B 1 85 ? -10.711 10.164 -4.059 1 95.12 85 ALA B C 1
ATOM 2356 O O . ALA B 1 85 ? -11.273 9.648 -3.088 1 95.12 85 ALA B O 1
ATOM 2357 N N . GLU B 1 86 ? -10.039 9.508 -4.918 1 97.19 86 GLU B N 1
ATOM 2358 C CA . GLU B 1 86 ? -9.906 8.055 -4.797 1 97.19 86 GLU B CA 1
ATOM 2359 C C . GLU B 1 86 ? -9.156 7.672 -3.525 1 97.19 86 GLU B C 1
ATOM 2361 O O . GLU B 1 86 ? -9.516 6.711 -2.848 1 97.19 86 GLU B O 1
ATOM 2366 N N . ILE B 1 87 ? -8.125 8.359 -3.258 1 97.38 87 ILE B N 1
ATOM 2367 C CA . ILE B 1 87 ? -7.309 8.039 -2.092 1 97.38 87 ILE B CA 1
ATOM 2368 C C . ILE B 1 87 ? -8.125 8.25 -0.817 1 97.38 87 ILE B C 1
ATOM 2370 O O . ILE B 1 87 ? -8.016 7.477 0.134 1 97.38 87 ILE B O 1
ATOM 2374 N N . TRP B 1 88 ? -8.969 9.312 -0.741 1 96.88 88 TRP B N 1
ATOM 2375 C CA . TRP B 1 88 ? -9.852 9.508 0.408 1 96.88 88 TRP B CA 1
ATOM 2376 C C . TRP B 1 88 ? -10.844 8.359 0.533 1 96.88 88 TRP B C 1
ATOM 2378 O O . TRP B 1 88 ? -11.125 7.895 1.639 1 96.88 88 TRP B O 1
ATOM 2388 N N . ASP B 1 89 ? -11.367 7.93 -0.625 1 97.94 89 ASP B N 1
ATOM 2389 C CA . ASP B 1 89 ? -12.25 6.77 -0.599 1 97.94 89 ASP B CA 1
ATOM 2390 C C . ASP B 1 89 ? -11.539 5.539 -0.044 1 97.94 89 ASP B C 1
ATOM 2392 O O . ASP B 1 89 ? -12.117 4.773 0.727 1 97.94 89 ASP B O 1
ATOM 2396 N N . PHE B 1 90 ? -10.352 5.367 -0.457 1 98.75 90 PHE B N 1
ATOM 2397 C CA . PHE B 1 90 ? -9.539 4.246 0.017 1 98.75 90 PHE B CA 1
ATOM 2398 C C . PHE B 1 90 ? -9.32 4.34 1.522 1 98.75 90 PHE B C 1
ATOM 2400 O O . PHE B 1 90 ? -9.445 3.34 2.234 1 98.75 90 PHE B O 1
ATOM 2407 N N . ARG B 1 91 ? -8.953 5.516 2.029 1 98.56 91 ARG B N 1
ATOM 2408 C CA . ARG B 1 91 ? -8.797 5.746 3.461 1 98.56 91 ARG B CA 1
ATOM 2409 C C . ARG B 1 91 ? -10.062 5.348 4.219 1 98.56 91 ARG B C 1
ATOM 2411 O O . ARG B 1 91 ? -9.992 4.617 5.215 1 98.56 91 ARG B O 1
ATOM 2418 N N . ALA B 1 92 ? -11.219 5.879 3.688 1 98.62 92 ALA B N 1
ATOM 2419 C CA . ALA B 1 92 ? -12.477 5.594 4.371 1 98.62 92 ALA B CA 1
ATOM 2420 C C . ALA B 1 92 ? -12.719 4.09 4.473 1 98.62 92 ALA B C 1
ATOM 2422 O O . ALA B 1 92 ? -13.141 3.592 5.52 1 98.62 92 ALA B O 1
ATOM 2423 N N . LEU B 1 93 ? -12.406 3.4 3.396 1 98.56 93 LEU B N 1
ATOM 2424 C CA . LEU B 1 93 ? -12.602 1.956 3.336 1 98.56 93 LEU B CA 1
ATOM 2425 C C . LEU B 1 93 ? -11.727 1.245 4.363 1 98.56 93 LEU B C 1
ATOM 2427 O O . LEU B 1 93 ? -12.227 0.493 5.199 1 98.56 93 LEU B O 1
ATOM 2431 N N . VAL B 1 94 ? -10.461 1.499 4.359 1 98.81 94 VAL B N 1
ATOM 2432 C CA . VAL B 1 94 ? -9.5 0.716 5.129 1 98.81 94 VAL B CA 1
ATOM 2433 C C . VAL B 1 94 ? -9.5 1.186 6.582 1 98.81 94 VAL B C 1
ATOM 2435 O O . VAL B 1 94 ? -9.461 0.368 7.508 1 98.81 94 VAL B O 1
ATOM 2438 N N . GLU B 1 95 ? -9.539 2.504 6.84 1 98.81 95 GLU B N 1
ATOM 2439 C CA . GLU B 1 95 ? -9.445 3.031 8.203 1 98.81 95 GLU B CA 1
ATOM 2440 C C . GLU B 1 95 ? -10.695 2.699 9.008 1 98.81 95 GLU B C 1
ATOM 2442 O O . GLU B 1 95 ? -10.617 2.473 10.219 1 98.81 95 GLU B O 1
ATOM 2447 N N . GLY B 1 96 ? -11.891 2.719 8.297 1 98.81 96 GLY B N 1
ATOM 2448 C CA . GLY B 1 96 ? -13.094 2.252 8.984 1 98.81 96 GLY B CA 1
ATOM 2449 C C . GLY B 1 96 ? -12.977 0.82 9.469 1 98.81 96 GLY B C 1
ATOM 2450 O O . GLY B 1 96 ? -13.359 0.511 10.602 1 98.81 96 GLY B O 1
ATOM 2451 N N . HIS B 1 97 ? -12.414 -0.03 8.602 1 98.62 97 HIS B N 1
ATOM 2452 C CA . HIS B 1 97 ? -12.203 -1.434 8.938 1 98.62 97 HIS B CA 1
ATOM 2453 C C . HIS B 1 97 ? -11.227 -1.582 10.102 1 98.62 97 HIS B C 1
ATOM 2455 O O . HIS B 1 97 ? -11.477 -2.342 11.031 1 98.62 97 HIS B O 1
ATOM 2461 N N . VAL B 1 98 ? -10.164 -0.863 10.117 1 98.81 98 VAL B N 1
ATOM 2462 C CA . VAL B 1 98 ? -9.078 -1.005 11.078 1 98.81 98 VAL B CA 1
ATOM 2463 C C . VAL B 1 98 ? -9.523 -0.492 12.445 1 98.81 98 VAL B C 1
ATOM 2465 O O . VAL B 1 98 ? -9.234 -1.109 13.469 1 98.81 98 VAL B O 1
ATOM 2468 N N . ILE B 1 99 ? -10.234 0.641 12.492 1 98.88 99 ILE B N 1
ATOM 2469 C CA . ILE B 1 99 ? -10.648 1.173 13.781 1 98.88 99 ILE B CA 1
ATOM 2470 C C . ILE B 1 99 ? -11.695 0.253 14.414 1 98.88 99 ILE B C 1
ATOM 2472 O O . ILE B 1 99 ? -11.734 0.094 15.633 1 98.88 99 ILE B O 1
ATOM 2476 N N . GLU B 1 100 ? -12.523 -0.348 13.562 1 98.81 100 GLU B N 1
ATOM 2477 C CA . GLU B 1 100 ? -13.484 -1.31 14.086 1 98.81 100 GLU B CA 1
ATOM 2478 C C . GLU B 1 100 ? -12.789 -2.459 14.805 1 98.81 100 GLU B C 1
ATOM 2480 O O . GLU B 1 100 ? -13.25 -2.912 15.859 1 98.81 100 GLU B O 1
ATOM 2485 N N . ALA B 1 101 ? -11.695 -2.896 14.227 1 98.56 101 ALA B N 1
ATOM 2486 C CA . ALA B 1 101 ? -10.914 -3.971 14.828 1 98.56 101 ALA B CA 1
ATOM 2487 C C . ALA B 1 101 ? -10.172 -3.48 16.062 1 98.56 101 ALA B C 1
ATOM 2489 O O . ALA B 1 101 ? -9.906 -4.258 16.984 1 98.56 101 ALA B O 1
ATOM 2490 N N . ALA B 1 102 ? -9.797 -2.23 16.156 1 98.75 102 ALA B N 1
ATOM 2491 C CA . ALA B 1 102 ? -8.953 -1.667 17.219 1 98.75 102 ALA B CA 1
ATOM 2492 C C . ALA B 1 102 ? -9.758 -1.426 18.484 1 98.75 102 ALA B C 1
ATOM 2494 O O . ALA B 1 102 ? -9.258 -1.637 19.594 1 98.75 102 ALA B O 1
ATOM 2495 N N . VAL B 1 103 ? -11 -1.045 18.344 1 98.81 103 VAL B N 1
ATOM 2496 C CA . VAL B 1 103 ? -11.805 -0.5 19.438 1 98.81 103 VAL B CA 1
ATOM 2497 C C . VAL B 1 103 ? -11.906 -1.519 20.562 1 98.81 103 VAL B C 1
ATOM 2499 O O . VAL B 1 103 ? -11.625 -1.197 21.719 1 98.81 103 VAL B O 1
ATOM 2502 N N . PRO B 1 104 ? -12.211 -2.777 20.266 1 98.38 104 PRO B N 1
ATOM 2503 C CA . PRO B 1 104 ? -12.336 -3.732 21.359 1 98.38 104 PRO B CA 1
ATOM 2504 C C . PRO B 1 104 ? -11.008 -3.994 22.078 1 98.38 104 PRO B C 1
ATOM 2506 O O . PRO B 1 104 ? -11 -4.543 23.188 1 98.38 104 PRO B O 1
ATOM 2509 N N . ARG B 1 105 ? -9.898 -3.594 21.484 1 98 105 ARG B N 1
ATOM 2510 C CA . ARG B 1 105 ? -8.578 -3.926 22 1 98 105 ARG B CA 1
ATOM 2511 C C . ARG B 1 105 ? -7.898 -2.693 22.594 1 98 105 ARG B C 1
ATOM 2513 O O . ARG B 1 105 ? -6.789 -2.785 23.125 1 98 105 ARG B O 1
ATOM 2520 N N . MET B 1 106 ? -8.547 -1.585 22.531 1 97.75 106 MET B N 1
ATOM 2521 C CA . MET B 1 106 ? -7.918 -0.328 22.922 1 97.75 106 MET B CA 1
ATOM 2522 C C . MET B 1 106 ? -7.613 -0.321 24.422 1 97.75 106 MET B C 1
ATOM 2524 O O . MET B 1 106 ? -8.461 -0.676 25.234 1 97.75 106 MET B O 1
ATOM 2528 N N . SER B 1 107 ? -6.406 0.049 24.703 1 97.62 107 SER B N 1
ATOM 2529 C CA . SER B 1 107 ? -6.035 0.236 26.109 1 97.62 107 SER B CA 1
ATOM 2530 C C . SER B 1 107 ? -6.441 1.617 26.609 1 97.62 107 SER B C 1
ATOM 2532 O O . SER B 1 107 ? -6.75 2.506 25.812 1 97.62 107 SER B O 1
ATOM 2534 N N . ASP B 1 108 ? -6.387 1.738 27.906 1 97.06 108 ASP B N 1
ATOM 2535 C CA . ASP B 1 108 ? -6.621 3.055 28.484 1 97.06 108 ASP B CA 1
ATOM 2536 C C . ASP B 1 108 ? -5.547 4.047 28.047 1 97.06 108 ASP B C 1
ATOM 2538 O O . ASP B 1 108 ? -5.832 5.23 27.859 1 97.06 108 ASP B O 1
ATOM 2542 N N . GLU B 1 109 ? -4.426 3.547 27.922 1 98 109 GLU B N 1
ATOM 2543 C CA . GLU B 1 109 ? -3.324 4.391 27.453 1 98 109 GLU B CA 1
ATOM 2544 C C . GLU B 1 109 ? -3.588 4.938 26.062 1 98 109 GLU B C 1
ATOM 2546 O O . GLU B 1 109 ? -3.342 6.113 25.797 1 98 109 GLU B O 1
ATOM 2551 N N . THR B 1 110 ? -4.07 4.074 25.219 1 98.19 110 THR B N 1
ATOM 2552 C CA . THR B 1 110 ? -4.391 4.484 23.859 1 98.19 110 THR B CA 1
ATOM 2553 C C . THR B 1 110 ? -5.426 5.605 23.859 1 98.19 110 THR B C 1
ATOM 2555 O O . THR B 1 110 ? -5.258 6.613 23.172 1 98.19 110 THR B O 1
ATOM 2558 N N . LEU B 1 111 ? -6.473 5.43 24.656 1 98.44 111 LEU B N 1
ATOM 2559 C CA . LEU B 1 111 ? -7.543 6.422 24.719 1 98.44 111 LEU B CA 1
ATOM 2560 C C . LEU B 1 111 ? -7.043 7.73 25.312 1 98.44 111 LEU B C 1
ATOM 2562 O O . LEU B 1 111 ? -7.426 8.812 24.875 1 98.44 111 LEU B O 1
ATOM 2566 N N . GLU B 1 112 ? -6.164 7.645 26.297 1 98.5 112 GLU B N 1
ATOM 2567 C CA . GLU B 1 112 ? -5.586 8.836 26.906 1 98.5 112 GLU B CA 1
ATOM 2568 C C . GLU B 1 112 ? -4.711 9.594 25.922 1 98.5 112 GLU B C 1
ATOM 2570 O O . GLU B 1 112 ? -4.758 10.828 25.859 1 98.5 112 GLU B O 1
ATOM 2575 N N . LEU B 1 113 ? -3.916 8.898 25.203 1 98.56 113 LEU B N 1
ATOM 2576 C CA . LEU B 1 113 ? -3.086 9.531 24.172 1 98.56 113 LEU B CA 1
ATOM 2577 C C . LEU B 1 113 ? -3.947 10.164 23.094 1 98.56 113 LEU B C 1
ATOM 2579 O O . LEU B 1 113 ? -3.664 11.273 22.641 1 98.56 113 LEU B O 1
ATOM 2583 N N . ALA B 1 114 ? -5 9.477 22.688 1 98.69 114 ALA B N 1
ATOM 2584 C CA . ALA B 1 114 ? -5.906 10.023 21.688 1 98.69 114 ALA B CA 1
ATOM 2585 C C . ALA B 1 114 ? -6.512 11.344 22.156 1 98.69 114 ALA B C 1
ATOM 2587 O O . ALA B 1 114 ? -6.574 12.312 21.406 1 98.69 114 ALA B O 1
ATOM 2588 N N . ARG B 1 115 ? -6.926 11.359 23.406 1 98.44 115 ARG B N 1
ATOM 2589 C CA . ARG B 1 115 ? -7.469 12.586 23.984 1 98.44 115 ARG B CA 1
ATOM 2590 C C . ARG B 1 115 ? -6.438 13.703 23.969 1 98.44 115 ARG B C 1
ATOM 2592 O O . ARG B 1 115 ? -6.766 14.852 23.672 1 98.44 115 ARG B O 1
ATOM 2599 N N . SER B 1 116 ? -5.27 13.344 24.344 1 98.62 116 SER B N 1
ATOM 2600 C CA . SER B 1 116 ? -4.203 14.336 24.375 1 98.62 116 SER B CA 1
ATOM 2601 C C . SER B 1 116 ? -3.918 14.898 22.984 1 98.62 116 SER B C 1
ATOM 2603 O O . SER B 1 116 ? -3.689 16.094 22.828 1 98.62 116 SER B O 1
ATOM 2605 N N . TYR B 1 117 ? -3.9 14.062 21.953 1 98.38 117 TYR B N 1
ATOM 2606 C CA . TYR B 1 117 ? -3.672 14.523 20.594 1 98.38 117 TYR B CA 1
ATOM 2607 C C . TYR B 1 117 ? -4.832 15.383 20.109 1 98.38 117 TYR B C 1
ATOM 2609 O O . TYR B 1 117 ? -4.625 16.359 19.391 1 98.38 117 TYR B O 1
ATOM 2617 N N . LEU B 1 118 ? -6.066 14.961 20.484 1 98.12 118 LEU B N 1
ATOM 2618 C CA . LEU B 1 118 ? -7.242 15.75 20.125 1 98.12 118 LEU B CA 1
ATOM 2619 C C . LEU B 1 118 ? -7.188 17.141 20.75 1 98.12 118 LEU B C 1
ATOM 2621 O O . LEU B 1 118 ? -7.488 18.141 20.094 1 98.12 118 LEU B O 1
ATOM 2625 N N . MET B 1 119 ? -6.797 17.219 22.016 1 97.75 119 MET B N 1
ATOM 2626 C CA . MET B 1 119 ? -6.641 18.5 22.703 1 97.75 119 MET B CA 1
ATOM 2627 C C . MET B 1 119 ? -5.559 19.344 22.031 1 97.75 119 MET B C 1
ATOM 2629 O O . MET B 1 119 ? -5.758 20.531 21.781 1 97.75 119 MET B O 1
ATOM 2633 N N . ALA B 1 120 ? -4.449 18.75 21.734 1 97.38 120 ALA B N 1
ATOM 2634 C CA . ALA B 1 120 ? -3.357 19.453 21.047 1 97.38 120 ALA B CA 1
ATOM 2635 C C . ALA B 1 120 ? -3.787 19.938 19.672 1 97.38 120 ALA B C 1
ATOM 2637 O O . ALA B 1 120 ? -3.348 21 19.219 1 97.38 120 ALA B O 1
ATOM 2638 N N . PHE B 1 121 ? -4.613 19.125 19.031 1 95.88 121 PHE B N 1
ATOM 2639 C CA . PHE B 1 121 ? -5.16 19.516 17.734 1 95.88 121 PHE B CA 1
ATOM 2640 C C . PHE B 1 121 ? -5.973 20.797 17.859 1 95.88 121 PHE B C 1
ATOM 2642 O O . PHE B 1 121 ? -5.789 21.734 17.062 1 95.88 121 PHE B O 1
ATOM 2649 N N . SER B 1 122 ? -6.832 20.875 18.828 1 93.5 122 SER B N 1
ATOM 2650 C CA . SER B 1 122 ? -7.699 22.031 19.047 1 93.5 122 SER B CA 1
ATOM 2651 C C . SER B 1 122 ? -6.895 23.266 19.438 1 93.5 122 SER B C 1
ATOM 2653 O O . SER B 1 122 ? -7.309 24.391 19.156 1 93.5 122 SER B O 1
ATOM 2655 N N . GLU B 1 123 ? -5.777 23.047 20 1 93.38 123 GLU B N 1
ATOM 2656 C CA . GLU B 1 123 ? -4.969 24.141 20.516 1 93.38 123 GLU B CA 1
ATOM 2657 C C . GLU B 1 123 ? -3.895 24.562 19.516 1 93.38 123 GLU B C 1
ATOM 2659 O O . GLU B 1 123 ? -3.15 25.516 19.766 1 93.38 123 GLU B O 1
ATOM 2664 N N . GLY B 1 124 ? -3.805 23.75 18.531 1 90.88 124 GLY B N 1
ATOM 2665 C CA . GLY B 1 124 ? -2.775 24.047 17.547 1 90.88 124 GLY B CA 1
ATOM 2666 C C . GLY B 1 124 ? -2.9 25.438 16.953 1 90.88 124 GLY B C 1
ATOM 2667 O O . GLY B 1 124 ? -3.955 26.062 17.047 1 90.88 124 GLY B O 1
ATOM 2668 N N . ALA B 1 125 ? -1.781 25.953 16.312 1 89 125 ALA B N 1
ATOM 2669 C CA . ALA B 1 125 ? -1.772 27.328 15.82 1 89 125 ALA B CA 1
ATOM 2670 C C . ALA B 1 125 ? -1.458 27.375 14.328 1 89 125 ALA B C 1
ATOM 2672 O O . ALA B 1 125 ? -1.757 28.375 13.656 1 89 125 ALA B O 1
ATOM 2673 N N . THR B 1 126 ? -0.857 26.344 13.867 1 88.5 126 THR B N 1
ATOM 2674 C CA . THR B 1 126 ? -0.402 26.359 12.484 1 88.5 126 THR B CA 1
ATOM 2675 C C . THR B 1 126 ? -0.871 25.109 11.75 1 88.5 126 THR B C 1
ATOM 2677 O O . THR B 1 126 ? -1.188 24.094 12.383 1 88.5 126 THR B O 1
ATOM 2680 N N . PRO B 1 127 ? -0.829 25.125 10.469 1 85.81 127 PRO B N 1
ATOM 2681 C CA . PRO B 1 127 ? -1.177 23.938 9.688 1 85.81 127 PRO B CA 1
ATOM 2682 C C . PRO B 1 127 ? -0.273 22.75 9.984 1 85.81 127 PRO B C 1
ATOM 2684 O O . PRO B 1 127 ? -0.724 21.594 9.938 1 85.81 127 PRO B O 1
ATOM 2687 N N . VAL B 1 128 ? 0.914 22.984 10.289 1 86.31 128 VAL B N 1
ATOM 2688 C CA . VAL B 1 128 ? 1.851 21.922 10.625 1 86.31 128 VAL B CA 1
ATOM 2689 C C . VAL B 1 128 ? 1.422 21.25 11.93 1 86.31 128 VAL B C 1
ATOM 2691 O O . VAL B 1 128 ? 1.37 20.016 12.016 1 86.31 128 VAL B O 1
ATOM 2694 N N . ASP B 1 129 ? 1.031 22.078 12.883 1 90.75 129 ASP B N 1
ATOM 2695 C CA . ASP B 1 129 ? 0.55 21.531 14.156 1 90.75 129 ASP B CA 1
ATOM 2696 C C . ASP B 1 129 ? -0.708 20.703 13.953 1 90.75 129 ASP B C 1
ATOM 2698 O O . ASP B 1 129 ? -0.804 19.578 14.469 1 90.75 129 ASP B O 1
ATOM 2702 N N . TRP B 1 130 ? -1.61 21.266 13.258 1 92.5 130 TRP B N 1
ATOM 2703 C CA . TRP B 1 130 ? -2.889 20.594 13.039 1 92.5 130 TRP B CA 1
ATOM 2704 C C . TRP B 1 130 ? -2.693 19.266 12.328 1 92.5 130 TRP B C 1
ATOM 2706 O O . TRP B 1 130 ? -3.266 18.25 12.727 1 92.5 130 TRP B O 1
ATOM 2716 N N . GLY B 1 131 ? -1.876 19.328 11.289 1 92.38 131 GLY B N 1
ATOM 2717 C CA . GLY B 1 131 ? -1.617 18.109 10.539 1 92.38 131 GLY B CA 1
ATOM 2718 C C . GLY B 1 131 ? -0.973 17.016 11.383 1 92.38 131 GLY B C 1
ATOM 2719 O O . GLY B 1 131 ? -1.366 15.852 11.305 1 92.38 131 GLY B O 1
ATOM 2720 N N . ASP B 1 132 ? 0.011 17.375 12.133 1 94.19 132 ASP B N 1
ATOM 2721 C CA . ASP B 1 132 ? 0.727 16.422 12.977 1 94.19 132 ASP B CA 1
ATOM 2722 C C . ASP B 1 132 ? -0.207 15.781 14 1 94.19 132 ASP B C 1
ATOM 2724 O O . ASP B 1 132 ? -0.226 14.562 14.156 1 94.19 132 ASP B O 1
ATOM 2728 N N . GLN B 1 133 ? -0.936 16.656 14.625 1 96.31 133 GLN B N 1
ATOM 2729 C CA . GLN B 1 133 ? -1.83 16.156 15.664 1 96.31 133 GLN B CA 1
ATOM 2730 C C . GLN B 1 133 ? -2.957 15.312 15.062 1 96.31 133 GLN B C 1
ATOM 2732 O O . GLN B 1 133 ? -3.369 14.312 15.648 1 96.31 133 GLN B O 1
ATOM 2737 N N . ASN B 1 134 ? -3.48 15.742 13.938 1 96.12 134 ASN B N 1
ATOM 2738 C CA . ASN B 1 134 ? -4.488 14.961 13.219 1 96.12 134 ASN B CA 1
ATOM 2739 C C . ASN B 1 134 ? -3.979 13.562 12.891 1 96.12 134 ASN B C 1
ATOM 2741 O O . ASN B 1 134 ? -4.668 12.57 13.133 1 96.12 134 ASN B O 1
ATOM 2745 N N . ARG B 1 135 ? -2.811 13.477 12.352 1 96.06 135 ARG B N 1
ATOM 2746 C CA . ARG B 1 135 ? -2.184 12.203 12.031 1 96.06 135 ARG B CA 1
ATOM 2747 C C . ARG B 1 135 ? -2.018 11.336 13.273 1 96.06 135 ARG B C 1
ATOM 2749 O O . ARG B 1 135 ? -2.357 10.156 13.266 1 96.06 135 ARG B O 1
ATOM 2756 N N . LYS B 1 136 ? -1.495 11.906 14.281 1 97.56 136 LYS B N 1
ATOM 2757 C CA . LYS B 1 136 ? -1.274 11.18 15.523 1 97.56 136 LYS B CA 1
ATOM 2758 C C . LYS B 1 136 ? -2.59 10.664 16.109 1 97.56 136 LYS B C 1
ATOM 2760 O O . LYS B 1 136 ? -2.66 9.531 16.594 1 97.56 136 LYS B O 1
ATOM 2765 N N . PHE B 1 137 ? -3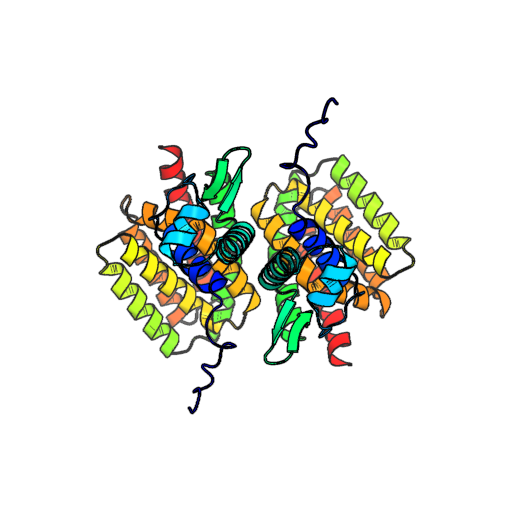.645 11.508 16.047 1 98.5 137 PHE B N 1
ATOM 2766 C CA . PHE B 1 137 ? -4.957 11.141 16.562 1 98.5 137 PHE B CA 1
ATOM 2767 C C . PHE B 1 137 ? -5.488 9.906 15.852 1 98.5 137 PHE B C 1
ATOM 2769 O O . PHE B 1 137 ? -5.871 8.922 16.5 1 98.5 137 PHE B O 1
ATOM 2776 N N . HIS B 1 138 ? -5.453 9.891 14.547 1 98.25 138 HIS B N 1
ATOM 2777 C CA . HIS B 1 138 ? -5.973 8.766 13.781 1 98.25 138 HIS B CA 1
ATOM 2778 C C . HIS B 1 138 ? -5.125 7.52 13.984 1 98.25 138 HIS B C 1
ATOM 2780 O O . HIS B 1 138 ? -5.656 6.445 14.273 1 98.25 138 HIS B O 1
ATOM 2786 N N . THR B 1 139 ? -3.838 7.684 13.914 1 97.75 139 THR B N 1
ATOM 2787 C CA . THR B 1 139 ? -2.951 6.527 13.945 1 97.75 139 THR B CA 1
ATOM 2788 C C . THR B 1 139 ? -3.004 5.844 15.312 1 97.75 139 THR B C 1
ATOM 2790 O O . THR B 1 139 ? -2.973 4.613 15.398 1 97.75 139 THR B O 1
ATOM 2793 N N . ILE B 1 140 ? -3.086 6.645 16.375 1 98.56 140 ILE B N 1
ATOM 2794 C CA . ILE B 1 140 ? -3.117 6.051 17.703 1 98.56 140 ILE B CA 1
ATOM 2795 C C . ILE B 1 140 ? -4.395 5.23 17.875 1 98.56 140 ILE B C 1
ATOM 2797 O O . ILE B 1 140 ? -4.387 4.199 18.562 1 98.56 140 ILE B O 1
ATOM 2801 N N . LEU B 1 141 ? -5.488 5.641 17.281 1 98.69 141 LEU B N 1
ATOM 2802 C CA . LEU B 1 141 ? -6.77 4.949 17.406 1 98.69 141 LEU B CA 1
ATOM 2803 C C . LEU B 1 141 ? -6.746 3.637 16.625 1 98.69 141 LEU B C 1
ATOM 2805 O O . LEU B 1 141 ? -7.578 2.756 16.875 1 98.69 141 LEU B O 1
ATOM 2809 N N . TYR B 1 142 ? -5.809 3.535 15.703 1 98.56 142 TYR B N 1
ATOM 2810 C CA . TYR B 1 142 ? -5.719 2.342 14.867 1 98.56 142 TYR B CA 1
ATOM 2811 C C . TYR B 1 142 ? -4.738 1.336 15.461 1 98.56 142 TYR B C 1
ATOM 2813 O O . TYR B 1 142 ? -4.77 0.151 15.117 1 98.56 142 TYR B O 1
ATOM 2821 N N . ARG B 1 143 ? -3.895 1.804 16.297 1 97.38 143 ARG B N 1
ATOM 2822 C CA . ARG B 1 143 ? -2.684 1.116 16.734 1 97.38 143 ARG B CA 1
ATOM 2823 C C . ARG B 1 143 ? -3.012 -0.255 17.312 1 97.38 143 ARG B C 1
ATOM 2825 O O . ARG B 1 143 ? -2.342 -1.242 17 1 97.38 143 ARG B O 1
ATOM 2832 N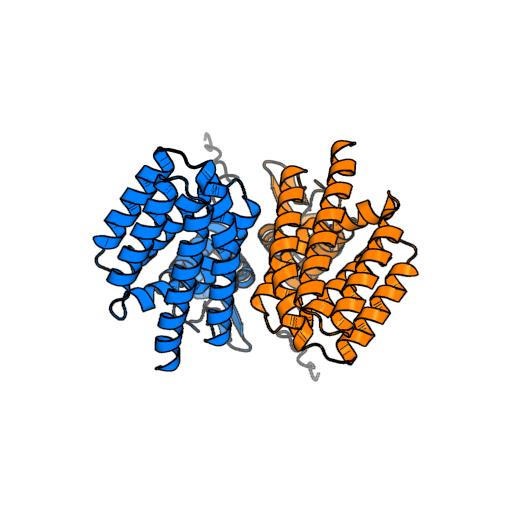 N . ASP B 1 144 ? -4.082 -0.383 18.031 1 97.75 144 ASP B N 1
ATOM 2833 C CA . ASP B 1 144 ? -4.352 -1.586 18.812 1 97.75 144 ASP B CA 1
ATOM 2834 C C . ASP B 1 144 ? -5.09 -2.629 17.984 1 97.75 144 ASP B C 1
ATOM 2836 O O . ASP B 1 144 ? -5.465 -3.688 18.484 1 97.75 144 ASP B O 1
ATOM 2840 N N . SER B 1 145 ? -5.305 -2.361 16.719 1 97.81 145 SER B N 1
ATOM 2841 C CA . SER B 1 145 ? -6.016 -3.289 15.852 1 97.81 145 SER B CA 1
ATOM 2842 C C . SER B 1 145 ? -5.246 -4.594 15.68 1 97.81 145 SER B C 1
ATOM 2844 O O . SER B 1 145 ? -5.84 -5.637 15.391 1 97.81 145 SER B O 1
ATOM 2846 N N . GLY B 1 146 ? -3.916 -4.539 15.797 1 95.75 146 GLY B N 1
ATOM 2847 C CA . GLY B 1 146 ? -3.076 -5.695 15.523 1 95.75 146 GLY B CA 1
ATOM 2848 C C . GLY B 1 146 ? -2.945 -6.004 14.047 1 95.75 146 GLY B C 1
ATOM 2849 O O . GLY B 1 146 ? -2.43 -7.059 13.672 1 95.75 146 GLY B O 1
ATOM 2850 N N . LEU B 1 147 ? -3.49 -5.152 13.234 1 97.75 147 LEU B N 1
ATOM 2851 C CA . LEU B 1 147 ? -3.449 -5.352 11.789 1 97.75 147 LEU B CA 1
ATOM 2852 C C . LEU B 1 147 ? -2.266 -4.613 11.172 1 97.75 147 LEU B C 1
ATOM 2854 O O . LEU B 1 147 ? -2.447 -3.631 10.453 1 97.75 147 LEU B O 1
ATOM 2858 N N . PHE B 1 148 ? -1.08 -5.121 11.344 1 96.75 148 PHE B N 1
ATOM 2859 C CA . PHE B 1 148 ? 0.173 -4.438 11.047 1 96.75 148 PHE B CA 1
ATOM 2860 C C . PHE B 1 148 ? 0.315 -4.188 9.555 1 96.75 148 PHE B C 1
ATOM 2862 O O . PHE B 1 148 ? 0.852 -3.16 9.141 1 96.75 148 PHE B O 1
ATOM 2869 N N . TYR B 1 149 ? -0.148 -5.129 8.742 1 97.12 149 TYR B N 1
ATOM 2870 C CA . TYR B 1 149 ? -0.085 -4.918 7.297 1 97.12 149 TYR B CA 1
ATOM 2871 C C . TYR B 1 149 ? -1.002 -3.777 6.871 1 97.12 149 TYR B C 1
ATOM 2873 O O . TYR B 1 149 ? -0.593 -2.893 6.117 1 97.12 149 TYR B O 1
ATOM 2881 N N . HIS B 1 150 ? -2.258 -3.793 7.402 1 98.56 150 HIS B N 1
ATOM 2882 C CA . HIS B 1 150 ? -3.207 -2.719 7.129 1 98.56 150 HIS B CA 1
ATOM 2883 C C . HIS B 1 150 ? -2.631 -1.363 7.523 1 98.56 150 HIS B C 1
ATOM 2885 O O . HIS B 1 150 ? -2.738 -0.396 6.766 1 98.56 150 HIS B O 1
ATOM 2891 N N . LEU B 1 151 ? -2.01 -1.336 8.695 1 98.19 151 LEU B N 1
ATOM 2892 C CA . LEU B 1 151 ? -1.467 -0.089 9.227 1 98.19 151 LEU B CA 1
ATOM 2893 C C . LEU B 1 151 ? -0.349 0.439 8.328 1 98.19 151 LEU B C 1
ATOM 2895 O O . LEU B 1 151 ? -0.23 1.649 8.125 1 98.19 151 LEU B O 1
ATOM 2899 N N . GLY B 1 152 ? 0.463 -0.46 7.805 1 96.81 152 GLY B N 1
ATOM 2900 C CA . GLY B 1 152 ? 1.489 -0.054 6.859 1 96.81 152 GLY B CA 1
ATOM 2901 C C . GLY B 1 152 ? 0.924 0.57 5.598 1 96.81 152 GLY B C 1
ATOM 2902 O O . GLY B 1 152 ? 1.44 1.578 5.113 1 96.81 152 GLY B O 1
ATOM 2903 N N . VAL B 1 153 ? -0.138 0.002 5.078 1 97.62 153 VAL B N 1
ATOM 2904 C CA . VAL B 1 153 ? -0.79 0.528 3.883 1 97.62 153 VAL B CA 1
ATOM 2905 C C . VAL B 1 153 ? -1.4 1.895 4.188 1 97.62 153 VAL B C 1
ATOM 2907 O O . VAL B 1 153 ? -1.265 2.832 3.396 1 97.62 153 VAL B O 1
ATOM 2910 N N . ILE B 1 154 ? -2.061 2.029 5.348 1 98.12 154 ILE B N 1
ATOM 2911 C CA . ILE B 1 154 ? -2.664 3.293 5.762 1 98.12 154 ILE B CA 1
ATOM 2912 C C . ILE B 1 154 ? -1.59 4.375 5.84 1 98.12 154 ILE B C 1
ATOM 2914 O O . ILE B 1 154 ? -1.788 5.492 5.352 1 98.12 154 ILE B O 1
ATOM 2918 N N . GLU B 1 155 ? -0.477 4.051 6.461 1 96.5 155 GLU B N 1
ATOM 2919 C CA . GLU B 1 155 ? 0.601 5.02 6.617 1 96.5 155 GLU B CA 1
ATOM 2920 C C . GLU B 1 155 ? 1.064 5.555 5.266 1 96.5 155 GLU B C 1
ATOM 2922 O O . GLU B 1 155 ? 1.21 6.77 5.09 1 96.5 155 GLU B O 1
ATOM 2927 N N . LYS B 1 156 ? 1.237 4.691 4.34 1 95.19 156 LYS B N 1
ATOM 2928 C CA . LYS B 1 156 ? 1.674 5.098 3.01 1 95.19 156 LYS B CA 1
ATOM 2929 C C . LYS B 1 156 ? 0.596 5.918 2.305 1 95.19 156 LYS B C 1
ATOM 2931 O O . LYS B 1 156 ? 0.904 6.863 1.576 1 95.19 156 LYS B O 1
ATOM 2936 N N . THR B 1 157 ? -0.634 5.555 2.484 1 97.19 157 THR B N 1
ATOM 2937 C CA . THR B 1 157 ? -1.763 6.277 1.91 1 97.19 157 THR B CA 1
ATOM 2938 C C . THR B 1 157 ? -1.824 7.703 2.453 1 97.19 157 THR B C 1
ATOM 2940 O O . THR B 1 157 ? -1.977 8.656 1.689 1 97.19 157 THR B O 1
ATOM 2943 N N . LEU B 1 158 ? -1.646 7.84 3.779 1 96.44 158 LEU B N 1
ATOM 2944 C CA . LEU B 1 158 ? -1.672 9.148 4.418 1 96.44 158 LEU B CA 1
ATOM 2945 C C . LEU B 1 158 ? -0.506 10.008 3.941 1 96.44 158 LEU B C 1
ATOM 2947 O O . LEU B 1 158 ? -0.663 11.219 3.734 1 96.44 158 LEU B O 1
ATOM 2951 N N . ASP B 1 159 ? 0.631 9.391 3.734 1 95.19 159 ASP B N 1
ATOM 2952 C CA . ASP B 1 159 ? 1.795 10.125 3.242 1 95.19 159 ASP B CA 1
ATOM 2953 C C . ASP B 1 159 ? 1.498 10.781 1.898 1 95.19 159 ASP B C 1
ATOM 2955 O O . ASP B 1 159 ? 2.014 11.867 1.605 1 95.19 159 ASP B O 1
ATOM 2959 N N . ARG B 1 160 ? 0.679 10.141 1.134 1 93.94 160 ARG B N 1
ATOM 2960 C CA . ARG B 1 160 ? 0.379 10.633 -0.207 1 93.94 160 ARG B CA 1
ATOM 2961 C C . ARG B 1 160 ? -0.515 11.867 -0.151 1 93.94 160 ARG B C 1
ATOM 2963 O O . ARG B 1 160 ? -0.459 12.719 -1.038 1 93.94 160 ARG B O 1
ATOM 2970 N N . VAL B 1 161 ? -1.318 12.078 0.926 1 93.06 161 VAL B N 1
ATOM 2971 C CA . VAL B 1 161 ? -2.367 13.094 0.842 1 93.06 161 VAL B CA 1
ATOM 2972 C C . VAL B 1 161 ? -2.205 14.094 1.98 1 93.06 161 VAL B C 1
ATOM 2974 O O . VAL B 1 161 ? -2.904 15.109 2.023 1 93.06 161 VAL B O 1
ATOM 2977 N N . ASP B 1 162 ? -1.321 13.836 2.914 1 91.81 162 ASP B N 1
ATOM 2978 C CA . ASP B 1 162 ? -1.213 14.625 4.141 1 91.81 162 ASP B CA 1
ATOM 2979 C C . ASP B 1 162 ? -1.005 16.094 3.822 1 91.81 162 ASP B C 1
ATOM 2981 O O . ASP B 1 162 ? -1.578 16.969 4.484 1 91.81 162 ASP B O 1
ATOM 2985 N N . ARG B 1 163 ? -0.178 16.453 2.863 1 89.56 163 ARG B N 1
ATOM 2986 C CA . ARG B 1 163 ? 0.101 17.844 2.549 1 89.56 163 ARG B CA 1
ATOM 2987 C C . ARG B 1 163 ? -1.164 18.578 2.102 1 89.56 163 ARG B C 1
ATOM 2989 O O . ARG B 1 163 ? -1.35 19.75 2.404 1 89.56 163 ARG B O 1
ATOM 2996 N N . TYR B 1 164 ? -2.043 17.891 1.486 1 88.38 164 TYR B N 1
ATOM 2997 C CA . TYR B 1 164 ? -3.285 18.484 1.021 1 88.38 164 TYR B CA 1
ATOM 2998 C C . TYR B 1 164 ? -4.273 18.656 2.17 1 88.38 164 TYR B C 1
ATOM 3000 O O . TYR B 1 164 ? -5.031 19.625 2.209 1 88.38 164 TYR B O 1
ATOM 3008 N N . LEU B 1 165 ? -4.23 17.703 3.062 1 88.31 165 LEU B N 1
ATOM 3009 C CA . LEU B 1 165 ? -5.059 17.812 4.258 1 88.31 165 LEU B CA 1
ATOM 3010 C C . LEU B 1 165 ? -4.645 19.016 5.102 1 88.31 165 LEU B C 1
ATOM 3012 O O . LEU B 1 165 ? -5.5 19.75 5.594 1 88.31 165 LEU B O 1
ATOM 3016 N N . ARG B 1 166 ? -3.387 19.172 5.254 1 86 166 ARG B N 1
ATOM 3017 C CA . ARG B 1 166 ? -2.871 20.297 6.016 1 86 166 ARG B CA 1
ATOM 3018 C C . ARG B 1 166 ? -3.33 21.625 5.406 1 86 166 ARG B C 1
ATOM 3020 O O . ARG B 1 166 ? -3.738 22.531 6.129 1 86 166 ARG B O 1
ATOM 3027 N N . ALA B 1 167 ? -3.303 21.672 4.125 1 79.5 167 ALA B N 1
ATOM 3028 C CA . ALA B 1 167 ? -3.74 22.875 3.42 1 79.5 167 ALA B CA 1
ATOM 3029 C C . ALA B 1 167 ? -5.238 23.109 3.607 1 79.5 167 ALA B C 1
ATOM 3031 O O . ALA B 1 167 ? -5.676 24.234 3.789 1 79.5 167 ALA B O 1
ATOM 3032 N N . GLN B 1 168 ? -5.961 22.078 3.59 1 80.94 168 GLN B N 1
ATOM 3033 C CA . GLN B 1 168 ? -7.414 22.172 3.725 1 80.94 168 GLN B CA 1
ATOM 3034 C C . GLN B 1 168 ? -7.809 22.609 5.133 1 80.94 168 GLN B C 1
ATOM 3036 O O . GLN B 1 168 ? -8.75 23.391 5.305 1 80.94 168 GLN B O 1
ATOM 3041 N N . LEU B 1 169 ? -7.129 22.094 6.105 1 83.56 169 LEU B N 1
ATOM 3042 C CA . LEU B 1 169 ? -7.422 22.422 7.496 1 83.56 169 LEU B CA 1
ATOM 3043 C C . LEU B 1 169 ? -7.227 23.906 7.746 1 83.56 169 LEU B C 1
ATOM 3045 O O . LEU B 1 169 ? -7.961 24.516 8.539 1 83.56 169 LEU B O 1
ATOM 3049 N N . ALA B 1 170 ? -6.34 24.562 6.988 1 76.06 170 ALA B N 1
ATOM 3050 C CA . ALA B 1 170 ? -6.023 25.984 7.16 1 76.06 170 ALA B CA 1
ATOM 3051 C C . ALA B 1 170 ? -7.086 26.859 6.504 1 76.06 170 ALA B C 1
ATOM 3053 O O . ALA B 1 170 ? -7.262 28.016 6.887 1 76.06 170 ALA B O 1
ATOM 3054 N N . LEU B 1 171 ? -7.664 26.594 5.418 1 72.88 171 LEU B N 1
ATOM 3055 C CA . LEU B 1 171 ? -8.516 27.453 4.605 1 72.88 171 LEU B CA 1
ATOM 3056 C C . LEU B 1 171 ? -9.922 27.547 5.188 1 72.88 171 LEU B C 1
ATOM 3058 O O . LEU B 1 171 ? -10.555 28.594 5.125 1 72.88 171 LEU B O 1
ATOM 3062 N N . SER B 1 172 ? -10.672 26.516 5.566 1 65.19 172 SER B N 1
ATOM 3063 C CA . SER B 1 172 ? -12.102 26.5 5.867 1 65.19 172 SER B CA 1
ATOM 3064 C C . SER B 1 172 ? -12.352 26.188 7.336 1 65.19 172 SER B C 1
ATOM 3066 O O . SER B 1 172 ? -11.414 26.031 8.117 1 65.19 172 SER B O 1
ATOM 3068 N N . ASN B 1 173 ? -13.641 26.469 7.836 1 72.94 173 ASN B N 1
ATOM 3069 C CA . ASN B 1 173 ? -14.086 25.984 9.141 1 72.94 173 ASN B CA 1
ATOM 3070 C C . ASN B 1 173 ? -13.781 24.5 9.32 1 72.94 173 ASN B C 1
ATOM 3072 O O . ASN B 1 173 ? -14.562 23.781 9.93 1 72.94 173 ASN B O 1
ATOM 3076 N N . GLY B 1 174 ? -12.695 24.188 8.625 1 82.12 174 GLY B N 1
ATOM 3077 C CA . GLY B 1 174 ? -12.312 22.781 8.641 1 82.12 174 GLY B CA 1
ATOM 3078 C C . GLY B 1 174 ? -11.859 22.297 10 1 82.12 174 GLY B C 1
ATOM 3079 O O . GLY B 1 174 ? -12.164 21.172 10.406 1 82.12 174 GLY B O 1
ATOM 3080 N N . LEU B 1 175 ? -11.289 23.156 10.711 1 88.25 175 LEU B N 1
ATOM 3081 C CA . LEU B 1 175 ? -10.734 22.781 12 1 88.25 175 LEU B CA 1
ATOM 3082 C C . LEU B 1 175 ? -11.844 22.453 13 1 88.25 175 LEU B C 1
ATOM 3084 O O . LEU B 1 175 ? -11.805 21.422 13.672 1 88.25 175 LEU B O 1
ATOM 3088 N N . ALA B 1 176 ? -12.766 23.391 13.086 1 89.88 176 ALA B N 1
ATOM 3089 C CA . ALA B 1 176 ? -13.859 23.203 14.039 1 89.88 176 ALA B CA 1
ATOM 3090 C C . ALA B 1 176 ? -14.656 21.953 13.711 1 89.88 176 ALA B C 1
ATOM 3092 O O . ALA B 1 176 ? -15.016 21.188 14.609 1 89.88 176 ALA B O 1
ATOM 3093 N N . ARG B 1 177 ? -14.961 21.781 12.516 1 91.69 177 ARG B N 1
ATOM 3094 C CA . ARG B 1 177 ? -15.688 20.594 12.07 1 91.69 177 ARG B CA 1
ATOM 3095 C C . ARG B 1 177 ? -14.898 19.328 12.367 1 91.69 177 ARG B C 1
ATOM 3097 O O . ARG B 1 177 ? -15.438 18.359 12.922 1 91.69 177 ARG B O 1
ATOM 3104 N N . ALA B 1 178 ? -13.664 19.312 11.969 1 94.38 178 ALA B N 1
ATOM 3105 C CA . ALA B 1 178 ? -12.805 18.156 12.219 1 94.38 178 ALA B CA 1
ATOM 3106 C C . ALA B 1 178 ? -12.734 17.828 13.711 1 94.38 178 ALA B C 1
ATOM 3108 O O . ALA B 1 178 ? -12.789 16.672 14.109 1 94.38 178 ALA B O 1
ATOM 3109 N N . ASN B 1 179 ? -12.617 18.906 14.484 1 95.12 179 ASN B N 1
ATOM 3110 C CA . ASN B 1 179 ? -12.539 18.703 15.922 1 95.12 179 ASN B CA 1
ATOM 3111 C C . ASN B 1 179 ? -13.797 18.031 16.469 1 95.12 179 ASN B C 1
ATOM 3113 O O . ASN B 1 179 ? -13.703 17.078 17.25 1 95.12 179 ASN B O 1
ATOM 3117 N N . ARG B 1 180 ? -14.93 18.516 16.047 1 96.56 180 ARG B N 1
ATOM 3118 C CA . ARG B 1 180 ? -16.188 17.938 16.484 1 96.56 180 ARG B CA 1
ATOM 3119 C C . ARG B 1 180 ? -16.297 16.469 16.047 1 96.56 180 ARG B C 1
ATOM 3121 O O . ARG B 1 180 ? -16.734 15.617 16.812 1 96.56 180 ARG B O 1
ATOM 3128 N N . GLU B 1 181 ? -15.938 16.234 14.875 1 97.62 181 GLU B N 1
ATOM 3129 C CA . GLU B 1 181 ? -15.992 14.867 14.344 1 97.62 181 GLU B CA 1
ATOM 3130 C C . GLU B 1 181 ? -15.016 13.953 15.07 1 97.62 181 GLU B C 1
ATOM 3132 O O . GLU B 1 181 ? -15.336 12.805 15.367 1 97.62 181 GLU B O 1
ATOM 3137 N N . HIS B 1 182 ? -13.812 14.406 15.336 1 98.5 182 HIS B N 1
ATOM 3138 C CA . HIS B 1 182 ? -12.836 13.633 16.109 1 98.5 182 HIS B CA 1
ATOM 3139 C C . HIS B 1 182 ? -13.359 13.328 17.5 1 98.5 182 HIS B C 1
ATOM 3141 O O . HIS B 1 182 ? -13.172 12.219 18 1 98.5 182 HIS B O 1
ATOM 3147 N N . GLU B 1 183 ? -14 14.32 18.078 1 98.69 183 GLU B N 1
ATOM 3148 C CA . GLU B 1 183 ? -14.594 14.109 19.406 1 98.69 183 GLU B CA 1
ATOM 3149 C C . GLU B 1 183 ? -15.625 12.984 19.375 1 98.69 183 GLU B C 1
ATOM 3151 O O . GLU B 1 183 ? -15.68 12.156 20.281 1 98.69 183 GLU B O 1
ATOM 3156 N N . ALA B 1 184 ? -16.438 13 18.359 1 98.81 184 ALA B N 1
ATOM 3157 C CA . ALA B 1 184 ? -17.453 11.969 18.203 1 98.81 184 ALA B CA 1
ATOM 3158 C C . ALA B 1 184 ? -16.828 10.594 18.016 1 98.81 184 ALA B C 1
ATOM 3160 O O . ALA B 1 184 ? -17.297 9.609 18.594 1 98.81 184 ALA B O 1
ATOM 3161 N N . ILE B 1 185 ? -15.797 10.492 17.25 1 98.88 185 ILE B N 1
ATOM 3162 C CA . ILE B 1 185 ? -15.094 9.227 17.031 1 98.88 185 ILE B CA 1
ATOM 3163 C C . ILE B 1 185 ? -14.492 8.734 18.344 1 98.88 185 ILE B C 1
ATOM 3165 O O . ILE B 1 185 ? -14.648 7.566 18.703 1 98.88 185 ILE B O 1
ATOM 3169 N N . LEU B 1 186 ? -13.789 9.672 19.031 1 98.88 186 LEU B N 1
ATOM 3170 C CA . LEU B 1 186 ? -13.172 9.297 20.312 1 98.88 186 LEU B CA 1
ATOM 3171 C C . LEU B 1 186 ? -14.227 8.82 21.297 1 98.88 186 LEU B C 1
ATOM 3173 O O . LEU B 1 186 ? -14.016 7.828 22 1 98.88 186 LEU B O 1
ATOM 3177 N N . ALA B 1 187 ? -15.367 9.492 21.344 1 98.81 187 ALA B N 1
ATOM 3178 C CA . ALA B 1 187 ? -16.453 9.102 22.25 1 98.81 187 ALA B CA 1
ATOM 3179 C C . ALA B 1 187 ? -16.938 7.691 21.938 1 98.81 187 ALA B C 1
ATOM 3181 O O . ALA B 1 187 ? -17.203 6.902 22.844 1 98.81 187 ALA B O 1
ATOM 3182 N N . ALA B 1 188 ? -17.062 7.387 20.703 1 98.88 188 ALA B N 1
ATOM 3183 C CA . ALA B 1 188 ? -17.469 6.039 20.297 1 98.88 188 ALA B CA 1
ATOM 3184 C C . ALA B 1 188 ? -16.422 5.008 20.719 1 98.88 188 ALA B C 1
ATOM 3186 O O . ALA B 1 188 ? -16.766 3.908 21.156 1 98.88 188 ALA B O 1
ATOM 3187 N N . CYS B 1 189 ? -15.148 5.348 20.578 1 98.88 189 CYS B N 1
ATOM 3188 C CA . CYS B 1 189 ? -14.07 4.469 21.031 1 98.88 189 CYS B CA 1
ATOM 3189 C C . CYS B 1 189 ? -14.125 4.25 22.531 1 98.88 189 CYS B C 1
ATOM 3191 O O . CYS B 1 189 ? -13.992 3.121 23 1 98.88 189 CYS B O 1
ATOM 3193 N N . GLU B 1 190 ? -14.344 5.293 23.25 1 98.44 190 GLU B N 1
ATOM 3194 C CA . GLU B 1 190 ? -14.398 5.227 24.703 1 98.44 190 GLU B CA 1
ATOM 3195 C C . GLU B 1 190 ? -15.57 4.363 25.188 1 98.44 190 GLU B C 1
ATOM 3197 O O . GLU B 1 190 ? -15.477 3.693 26.219 1 98.44 190 GLU B O 1
ATOM 3202 N N . ARG B 1 191 ? -16.625 4.34 24.406 1 98.38 191 ARG B N 1
ATOM 3203 C CA . ARG B 1 191 ? -17.797 3.529 24.719 1 98.38 191 ARG B CA 1
ATOM 3204 C C . ARG B 1 191 ? -17.656 2.111 24.172 1 98.38 191 ARG B C 1
ATOM 3206 O O . ARG B 1 191 ? -18.594 1.312 24.234 1 98.38 191 ARG B O 1
ATOM 3213 N N . ARG B 1 192 ? -16.625 1.87 23.531 1 98.56 192 ARG B N 1
ATOM 3214 C CA . ARG B 1 192 ? -16.312 0.575 22.938 1 98.56 192 ARG B CA 1
ATOM 3215 C C . ARG B 1 192 ? -17.328 0.199 21.875 1 98.56 192 ARG B C 1
ATOM 3217 O O . ARG B 1 192 ? -17.688 -0.972 21.734 1 98.56 192 ARG B O 1
ATOM 3224 N N . ASP B 1 193 ? -17.875 1.188 21.312 1 98.69 193 ASP B N 1
ATOM 3225 C CA . ASP B 1 193 ? -18.781 0.978 20.203 1 98.69 193 ASP B CA 1
ATOM 3226 C C . ASP B 1 193 ? -18.047 0.938 18.875 1 98.69 193 ASP B C 1
ATOM 3228 O O . ASP B 1 193 ? -17.969 1.942 18.156 1 98.69 193 ASP B O 1
ATOM 3232 N N . ALA B 1 194 ? -17.594 -0.24 18.531 1 98.81 194 ALA B N 1
ATOM 3233 C CA . ALA B 1 194 ? -16.719 -0.431 17.375 1 98.81 194 ALA B CA 1
ATOM 3234 C C . ALA B 1 194 ? -17.438 -0.069 16.078 1 98.81 194 ALA B C 1
ATOM 3236 O O . ALA B 1 194 ? -16.875 0.594 15.219 1 98.81 194 ALA B O 1
ATOM 3237 N N . THR B 1 195 ? -18.641 -0.501 15.953 1 98.81 195 THR B N 1
ATOM 3238 C CA . THR B 1 195 ? -19.422 -0.248 14.742 1 98.81 195 THR B CA 1
ATOM 3239 C C . THR B 1 195 ? -19.625 1.25 14.531 1 98.81 195 THR B C 1
ATOM 3241 O O . THR B 1 195 ? -19.422 1.762 13.43 1 98.81 195 THR B O 1
ATOM 3244 N N . ARG B 1 196 ? -19.969 1.917 15.594 1 98.88 196 ARG B N 1
ATOM 3245 C CA . ARG B 1 196 ? -20.188 3.357 15.508 1 98.88 196 ARG B CA 1
ATOM 3246 C C . ARG B 1 196 ? -18.875 4.09 15.219 1 98.88 196 ARG B C 1
ATOM 3248 O O . ARG B 1 196 ? -18.859 5.051 14.445 1 98.88 196 ARG B O 1
ATOM 3255 N N . ALA B 1 197 ? -17.766 3.74 15.852 1 98.94 197 ALA B N 1
ATOM 3256 C CA . ALA B 1 197 ? -16.469 4.348 15.594 1 98.94 197 ALA B CA 1
ATOM 3257 C C . ALA B 1 197 ? -16.078 4.223 14.125 1 98.94 197 ALA B C 1
ATOM 3259 O O . ALA B 1 197 ? -15.602 5.18 13.516 1 98.94 197 ALA B O 1
ATOM 3260 N N . ALA B 1 198 ? -16.344 3.053 13.57 1 98.88 198 ALA B N 1
ATOM 3261 C CA . ALA B 1 198 ? -16.047 2.811 12.164 1 98.88 198 ALA B CA 1
ATOM 3262 C C . ALA B 1 198 ? -16.891 3.707 11.258 1 98.88 198 ALA B C 1
ATOM 3264 O O . ALA B 1 198 ? -16.375 4.336 10.336 1 98.88 198 ALA B O 1
ATOM 3265 N N . GLU B 1 199 ? -18.156 3.742 11.578 1 98.81 199 GLU B N 1
ATOM 3266 C CA . GLU B 1 199 ? -19.062 4.562 10.797 1 98.81 199 GLU B CA 1
ATOM 3267 C C . GLU B 1 199 ? -18.672 6.035 10.852 1 98.81 199 GLU B C 1
ATOM 3269 O O . GLU B 1 199 ? -18.625 6.711 9.82 1 98.81 199 GLU B O 1
ATOM 3274 N N . LEU B 1 200 ? -18.375 6.543 12.016 1 98.88 200 LEU B N 1
ATOM 3275 C CA . LEU B 1 200 ? -18.016 7.941 12.195 1 98.88 200 LEU B CA 1
ATOM 3276 C C . LEU B 1 200 ? -16.688 8.25 11.523 1 98.88 200 LEU B C 1
ATOM 3278 O O . LEU B 1 200 ? -16.5 9.336 10.961 1 98.88 200 LEU B O 1
ATOM 3282 N N . THR B 1 201 ? -15.758 7.352 11.586 1 98.88 201 THR B N 1
ATOM 3283 C CA . THR B 1 201 ? -14.469 7.539 10.93 1 98.88 201 THR B CA 1
ATOM 3284 C C . THR B 1 201 ? -14.641 7.645 9.414 1 98.88 201 THR B C 1
ATOM 3286 O O . THR B 1 201 ? -14.078 8.539 8.781 1 98.88 201 THR B O 1
ATOM 3289 N N . ARG B 1 202 ? -15.43 6.723 8.859 1 98.69 202 ARG B N 1
ATOM 3290 C CA . ARG B 1 202 ? -15.703 6.77 7.422 1 98.69 202 ARG B CA 1
ATOM 3291 C C . ARG B 1 202 ? -16.359 8.094 7.035 1 98.69 202 ARG B C 1
ATOM 3293 O O . ARG B 1 202 ? -15.953 8.727 6.055 1 98.69 202 ARG B O 1
ATOM 3300 N N . GLN B 1 203 ? -17.344 8.508 7.805 1 98.31 203 GLN B N 1
ATOM 3301 C CA . GLN B 1 203 ? -18.047 9.758 7.531 1 98.31 203 GLN B CA 1
ATOM 3302 C C . GLN B 1 203 ? -17.109 10.953 7.617 1 98.31 203 GLN B C 1
ATOM 3304 O O . GLN B 1 203 ? -17.172 11.859 6.777 1 98.31 203 GLN B O 1
ATOM 3309 N N . HIS B 1 204 ? -16.266 10.977 8.633 1 97.44 204 HIS B N 1
ATOM 3310 C CA . HIS B 1 204 ? -15.289 12.047 8.82 1 97.44 204 HIS B CA 1
ATOM 3311 C C . HIS B 1 204 ? -14.352 12.156 7.613 1 97.44 204 HIS B C 1
ATOM 3313 O O . HIS B 1 204 ? -14.141 13.25 7.086 1 97.44 204 HIS B O 1
ATOM 3319 N N . ILE B 1 205 ? -13.852 11.039 7.141 1 97.12 205 ILE B N 1
ATOM 3320 C CA . ILE B 1 205 ? -12.906 11.008 6.035 1 97.12 205 ILE B CA 1
ATOM 3321 C C . ILE B 1 205 ? -13.602 11.43 4.742 1 97.12 205 ILE B C 1
ATOM 3323 O O . ILE B 1 205 ? -13.07 12.25 3.988 1 97.12 205 ILE B O 1
ATOM 3327 N N . LEU B 1 206 ? -14.781 10.945 4.539 1 96.62 206 LEU B N 1
ATOM 3328 C CA . LEU B 1 206 ? -15.516 11.281 3.32 1 96.62 206 LEU B CA 1
ATOM 3329 C C . LEU B 1 206 ? -15.961 12.742 3.342 1 96.62 206 LEU B C 1
ATOM 3331 O O . LEU B 1 206 ? -16.016 13.391 2.295 1 96.62 206 LEU B O 1
ATOM 3335 N N . GLY B 1 207 ? -16.328 13.242 4.543 1 93.25 207 GLY B N 1
ATOM 3336 C CA . GLY B 1 207 ? -16.625 14.656 4.672 1 93.25 207 GLY B CA 1
ATOM 3337 C C . GLY B 1 207 ? -15.445 15.547 4.32 1 93.25 207 GLY B C 1
ATOM 3338 O O . GLY B 1 207 ? -15.602 16.562 3.633 1 93.25 207 GLY B O 1
ATOM 3339 N N . ALA B 1 208 ? -14.289 15.195 4.832 1 91.44 208 ALA B N 1
ATOM 3340 C CA . ALA B 1 208 ? -13.07 15.938 4.523 1 91.44 208 ALA B CA 1
ATOM 3341 C C . ALA B 1 208 ? -12.766 15.898 3.029 1 91.44 208 ALA B C 1
ATOM 3343 O O . ALA B 1 208 ? -12.25 16.875 2.469 1 91.44 208 ALA B O 1
ATOM 3344 N N . LYS B 1 209 ? -13.062 14.75 2.408 1 92.12 209 LYS B N 1
ATOM 3345 C CA . LYS B 1 209 ? -12.898 14.609 0.963 1 92.12 209 LYS B CA 1
ATOM 3346 C C . LYS B 1 209 ? -13.68 15.695 0.218 1 92.12 209 LYS B C 1
ATOM 3348 O O . LYS B 1 209 ? -13.141 16.359 -0.667 1 92.12 209 LYS B O 1
ATOM 3353 N N . THR B 1 210 ? -14.922 15.82 0.567 1 89.5 210 THR B N 1
ATOM 3354 C CA . THR B 1 210 ? -15.805 16.781 -0.088 1 89.5 210 THR B CA 1
ATOM 3355 C C . THR B 1 210 ? -15.242 18.203 0.036 1 89.5 210 THR B C 1
ATOM 3357 O O . THR B 1 210 ? -15.219 18.953 -0.943 1 89.5 210 THR B O 1
ATOM 3360 N N . ASN B 1 211 ? -14.797 18.516 1.194 1 84.62 211 ASN B N 1
ATOM 3361 C CA . ASN B 1 211 ? -14.234 19.844 1.433 1 84.62 211 ASN B CA 1
ATOM 3362 C C . ASN B 1 211 ? -12.961 20.062 0.62 1 84.62 211 ASN B C 1
ATOM 3364 O O . ASN B 1 211 ? -12.734 21.156 0.098 1 84.62 211 ASN B O 1
ATOM 3368 N N . LEU B 1 212 ? -12.133 19.062 0.58 1 83.19 212 LEU B N 1
ATOM 3369 C CA . LEU B 1 212 ? -10.891 19.141 -0.176 1 83.19 212 LEU B CA 1
ATOM 3370 C C . LEU B 1 212 ? -11.164 19.375 -1.657 1 83.19 212 LEU B C 1
ATOM 3372 O O . LEU B 1 212 ? -10.547 20.25 -2.277 1 83.19 212 LEU B O 1
ATOM 3376 N N . LEU B 1 213 ? -12.055 18.609 -2.211 1 85.62 213 LEU B N 1
ATOM 3377 C CA . LEU B 1 213 ? -12.344 18.688 -3.639 1 85.62 213 LEU B CA 1
ATOM 3378 C C . LEU B 1 213 ? -12.945 20.031 -3.998 1 85.62 213 LEU B C 1
ATOM 3380 O O . LEU B 1 213 ? -12.672 20.578 -5.07 1 85.62 213 LEU B O 1
ATOM 3384 N N . ASP B 1 214 ? -13.695 20.578 -3.137 1 80.38 214 ASP B N 1
ATOM 3385 C CA . ASP B 1 214 ? -14.258 21.906 -3.34 1 80.38 214 ASP B CA 1
ATOM 3386 C C . ASP B 1 214 ? -13.156 22.953 -3.414 1 80.38 214 ASP B C 1
ATOM 3388 O O . ASP B 1 214 ? -13.258 23.906 -4.191 1 80.38 214 ASP B O 1
ATOM 3392 N N . ASN B 1 215 ? -12.133 22.734 -2.697 1 75.88 215 ASN B N 1
ATOM 3393 C CA . ASN B 1 215 ? -11.031 23.688 -2.666 1 75.88 215 ASN B CA 1
ATOM 3394 C C . ASN B 1 215 ? -10.094 23.5 -3.852 1 75.88 215 ASN B C 1
ATOM 3396 O O . ASN B 1 215 ? -9.5 24.469 -4.348 1 75.88 215 ASN B O 1
ATOM 3400 N N . LEU B 1 216 ? -9.828 22.203 -4.246 1 73.62 216 LEU B N 1
ATOM 3401 C CA . LEU B 1 216 ? -8.938 21.922 -5.363 1 73.62 216 LEU B CA 1
ATOM 3402 C C . LEU B 1 216 ? -9.555 22.375 -6.68 1 73.62 216 LEU B C 1
ATOM 3404 O O . LEU B 1 216 ? -8.836 22.797 -7.594 1 73.62 216 LEU B O 1
ATOM 3408 N N . ARG B 1 217 ? -10.805 22.281 -6.824 1 64.31 217 ARG B N 1
ATOM 3409 C CA . ARG B 1 217 ? -11.484 22.719 -8.047 1 64.31 217 ARG B CA 1
ATOM 3410 C C . ARG B 1 217 ? -11.539 24.234 -8.133 1 64.31 217 ARG B C 1
ATOM 3412 O O . ARG B 1 217 ? -11.617 24.797 -9.227 1 64.31 217 ARG B O 1
ATOM 3419 N N . LYS B 1 218 ? -11.445 24.906 -7.086 1 58.44 218 LYS B N 1
ATOM 3420 C CA . LYS B 1 218 ? -11.461 26.359 -7.098 1 58.44 218 LYS B CA 1
ATOM 3421 C C . LYS B 1 218 ? -10.102 26.938 -7.492 1 58.44 218 LYS B C 1
ATOM 3423 O O . LYS B 1 218 ? -10 28.094 -7.871 1 58.44 218 LYS B O 1
ATOM 3428 N N . ARG B 1 219 ? -9.125 26.141 -7.621 1 52.62 219 ARG B N 1
ATOM 3429 C CA . ARG B 1 219 ? -7.832 26.672 -8.047 1 52.62 219 ARG B CA 1
ATOM 3430 C C . ARG B 1 219 ? -7.602 26.406 -9.531 1 52.62 219 ARG B C 1
ATOM 3432 O O . ARG B 1 219 ? -8.102 25.422 -10.086 1 52.62 219 ARG B O 1
#

Organism: NCBI:txid2984134

pLDDT: mean 90.31, std 15.15, range [20.7, 98.94]

Radius of gyration: 23.35 Å; Cα contacts (8 Å, |Δi|>4): 549; chains: 2; bounding box: 69×58×66 Å

Solvent-accessible surface area (backbone atoms only — not comparable to full-atom values): 22696 Å² total; per-residue (Å²): 134,83,74,75,78,72,70,68,89,76,51,69,50,68,23,50,51,51,29,53,53,52,51,48,33,41,37,72,52,76,47,47,69,61,39,67,58,54,46,68,60,54,11,60,74,68,72,50,60,52,64,38,41,52,46,16,50,50,54,36,35,76,62,56,52,26,42,75,41,89,97,66,42,41,20,30,40,73,76,52,67,68,57,50,50,48,51,34,52,49,45,24,56,52,52,18,54,38,30,33,53,2,26,84,52,53,47,70,64,44,54,52,50,31,50,51,26,50,52,49,30,74,66,40,87,46,44,68,44,33,38,52,23,49,51,50,29,54,49,47,55,35,60,48,33,76,49,63,68,58,51,54,52,49,52,50,53,47,57,66,44,42,37,58,50,23,53,39,42,68,37,75,76,37,49,64,51,49,50,54,49,50,50,53,28,50,50,24,40,75,68,52,34,24,68,56,24,14,51,44,44,23,50,48,38,51,51,51,40,56,56,42,47,58,54,58,68,72,100,135,84,73,75,76,73,67,67,91,76,50,69,51,69,23,52,52,51,29,53,52,52,49,51,33,40,36,72,51,76,46,48,69,60,38,66,57,54,48,69,60,54,11,59,74,67,72,51,60,51,63,40,42,51,45,16,49,52,54,34,34,75,63,59,51,27,44,76,42,89,98,64,43,42,19,30,39,72,77,51,70,68,56,48,50,50,51,35,51,48,45,24,56,53,52,18,54,38,29,34,53,2,27,82,52,54,47,70,65,44,54,52,51,31,50,52,25,50,51,49,30,74,66,40,88,46,45,66,44,32,40,52,24,51,50,51,28,55,49,47,54,35,60,49,32,75,49,63,68,59,51,52,53,50,53,53,53,45,58,67,46,41,38,59,50,24,53,42,44,64,74,49,78,37,49,64,51,49,49,53,48,50,50,52,29,51,52,24,41,76,68,52,32,25,69,58,24,14,52,44,44,24,51,49,38,48,51,51,40,55,56,44,48,58,55,58,67,72,100

Foldseek 3Di:
DPPPPPPPVPDPPPLRVLLVVVLVCLLQCVFDAFAADDLVVSCVVSVHDSVSVVSSLVVCVVLVQWDQDDPRGIGGHDADLVRLLVLLLVLLVLLLVQLLLQLLQDDPVLLVQLVVLLVQLLVDDALSSNLVSVVSNSLSSRVRSPPVVSSVVSVSSCSRCSNLLSVLCVDDCNSVVLSVLSVQLSVCSVVSVSNSNSVSSSVSSNVSSVSSSVVSVVD/DPPPPPPPVPPPDPLRVLLVVVLVCLLQCVFDAFAADDLVVSCVVSVHDSVSVVSSLVVCVVLVQWDQDDPRGIGGHDADLVRLLVLLLVLLVLLLVQLLLQLVQDDPVLLVQLVVLLVQLLVDDALSSVLVSVVSNSLSSRVRSPPVVSSVVSVSSCSRCSNLLSVLCPPDCNSVVLSVLSVQLSVCSVVSVSNSNSVSSSVSSNVSSVSSSVVSVVD

InterPro domains:
  IPR000524 Transcription regulator HTH, GntR [PF00392] (18-76)
  IPR000524 Transcription regulator HTH, GntR [PS50949] (12-79)
  IPR000524 Transcription regulator HTH, GntR [SM00345] (18-76)
  IPR000524 Transcription regulator HTH, GntR [cd07377] (18-77)
  IPR008920 Transcription regulator FadR/GntR, C-terminal [G3DSA:1.20.120.530] (81-219)
  IPR008920 Transcription regulator FadR/GntR, C-terminal [SSF48008] (81-215)
  IPR011711 GntR, C-terminal [PF07729] (86-205)
  IPR011711 GntR, C-terminal [SM00895] (86-207)
  IPR036388 Winged helix-like DNA-binding domain superfamily [G3DSA:1.10.10.10] (10-77)
  IPR036390 Winged helix DNA-binding domain superfamily [SSF46785] (9-80)

Secondary structure (DSSP, 8-state):
-------TTSS--HHHHHHHHHHHHHHTTSS-TT-B--HHHHHHHTTS-HHHHHHHHHHHHHTTSEEEETTTEEEE----HHHHHHHHHHHHHHHHHHHHHHGGG--HHHHHHHHHHHHHHHH--SHHHHHHHHHHHHHHHHHTT--HHHHHHHHHHHHHHHHHHHHHHHSTTHHHHHHHHHHHHHHHHHTT-HHHHHHHHHHHHHHHHHHHHHHHHT-/-------TTSS--HHHHHHHHHHHHHHTTSS-TT-B--HHHHHHHTTS-HHHHHHHHHHHHHTTSEEEETTTEEEE----HHHHHHHHHHHHHHHHHHHHHHGGG--HHHHHHHHHHHHHHHH--SHHHHHHHHHHHHHHHHGGG--HHHHHHHHHHHHHHHHHHHHHHHHSTHHHHHHHHHHHHHHHHHTT-HHHHHHHHHHHHHHHHHHHHHHHHT-

Nearest PDB structures (foldseek):
  7xp0-assembly1_A-2  TM=8.642E-01  e=8.518E-10  Pseudomonas aeruginosa PAO1
  7xp1-assembly1_A-2  TM=8.554E-01  e=6.422E-10  Pseudomonas aeruginosa PAO1
  3c7j-assembly1_A-2  TM=6.147E-01  e=3.827E-10  Pseudomonas syringae pv. tomato str. DC3000
  4p9f-assembly1_A  TM=8.275E-01  e=1.032E-08  Escherichia coli UMEA 3718-1
  3c7j-assembly1_B-2  TM=6.342E-01  e=1.028E-09  Pseudomonas syringae pv. tomato str. DC3000